Protein AF-0000000087151541 (afdb_homodimer)

Sequence (426 aa):
MTEIIAGIRIPDSAMARAATQLVHDTEDDLLYNHSRRVFLWGALTGNRRGLKYDSELLYIGAMFHDMGLTAAHASPDLRFEVDGANAARDFLKGYGVAERDIEDVWTAIALHTTPGVPEHMRPTIALVTAGVEMDVLGIAYDDFSREHRDHVCAHHPREANFKENIIDHFAAGIIRKPQTTFGNVKADVLALKDPSFKRTNFCSIILGSKWPGMTEIIAGIRIPDSAMARAATQLVHDTEDDLLYNHSRRVFLWGALTGNRRGLKYDSELLYIGAMFHDMGLTAAHASPDLRFEVDGANAARDFLKGYGVAERDIEDVWTAIALHTTPGVPEHMRPTIALVTAGVEMDVLGIAYDDFSREHRDHVCAHHPREANFKENIIDHFAAGIIRKPQTTFGNVKADVLALKDPSFKRTNFCSIILGSKWPG

Organism: NCBI:txid2511166

Structure (mmCIF, N/CA/C/O backbone):
data_AF-0000000087151541-model_v1
#
loop_
_entity.id
_entity.type
_entity.pdbx_description
1 polymer 'HD domain-containing protein'
#
loop_
_atom_site.group_PDB
_atom_site.id
_atom_site.type_symbol
_atom_site.label_atom_id
_atom_site.label_alt_id
_atom_site.label_comp_id
_atom_site.label_asym_id
_atom_site.label_entity_id
_atom_site.label_seq_id
_atom_site.pdbx_PDB_ins_code
_atom_site.Cartn_x
_atom_site.Cartn_y
_atom_site.Cartn_z
_atom_site.occupancy
_atom_site.B_iso_or_equiv
_atom_site.auth_seq_id
_atom_site.auth_comp_id
_atom_site.auth_asym_id
_atom_site.auth_atom_id
_atom_site.pdbx_PDB_model_num
ATOM 1 N N . MET A 1 1 ? 18.766 -30.672 -12.633 1 61.22 1 MET A N 1
ATOM 2 C CA . MET A 1 1 ? 18.516 -30.062 -13.938 1 61.22 1 MET A CA 1
ATOM 3 C C . MET A 1 1 ? 17.656 -28.812 -13.812 1 61.22 1 MET A C 1
ATOM 5 O O . MET A 1 1 ? 16.812 -28.719 -12.914 1 61.22 1 MET A O 1
ATOM 9 N N . THR A 1 2 ? 18.047 -27.734 -14.516 1 75.88 2 THR A N 1
ATOM 10 C CA . THR A 1 2 ? 17.312 -26.484 -14.523 1 75.88 2 THR A CA 1
ATOM 11 C C . THR A 1 2 ? 15.898 -26.688 -15.07 1 75.88 2 THR A C 1
ATOM 13 O O . THR A 1 2 ? 15.727 -27.266 -16.156 1 75.88 2 THR A O 1
ATOM 16 N N . GLU A 1 3 ? 15.008 -26.469 -14.305 1 92.56 3 GLU A N 1
ATOM 17 C CA . GLU A 1 3 ? 13.602 -26.641 -14.672 1 92.56 3 GLU A CA 1
ATOM 18 C C . GLU A 1 3 ? 13.078 -25.422 -15.414 1 92.56 3 GLU A C 1
ATOM 20 O O . GLU A 1 3 ? 13.312 -24.281 -15.008 1 92.56 3 GLU A O 1
ATOM 25 N N . ILE A 1 4 ? 12.5 -25.688 -16.625 1 97.06 4 ILE A N 1
ATOM 26 C CA . ILE A 1 4 ? 11.867 -24.625 -17.422 1 97.06 4 ILE A CA 1
ATOM 27 C C . ILE A 1 4 ? 10.367 -24.906 -17.531 1 97.06 4 ILE A C 1
ATOM 29 O O . ILE A 1 4 ? 9.961 -25.969 -17.984 1 97.06 4 ILE A O 1
ATOM 33 N N . ILE A 1 5 ? 9.562 -24.016 -17.094 1 98.12 5 ILE A N 1
ATOM 34 C CA . ILE A 1 5 ? 8.109 -24.094 -17.172 1 98.12 5 ILE A CA 1
ATOM 35 C C . ILE A 1 5 ? 7.566 -22.906 -17.953 1 98.12 5 ILE A C 1
ATOM 37 O O . ILE A 1 5 ? 7.77 -21.75 -17.578 1 98.12 5 ILE A O 1
ATOM 41 N N . ALA A 1 6 ? 6.844 -23.172 -19.078 1 97.75 6 ALA A N 1
ATOM 42 C CA . ALA A 1 6 ? 6.266 -22.125 -19.922 1 97.75 6 ALA A CA 1
ATOM 43 C C . ALA A 1 6 ? 7.328 -21.109 -20.359 1 97.75 6 ALA A C 1
ATOM 45 O O . ALA A 1 6 ? 7.082 -19.906 -20.344 1 97.75 6 ALA A O 1
ATOM 46 N N . GLY A 1 7 ? 8.531 -21.594 -20.547 1 97.38 7 GLY A N 1
ATOM 47 C CA . GLY A 1 7 ? 9.617 -20.766 -21.047 1 97.38 7 GLY A CA 1
ATOM 48 C C . GLY A 1 7 ? 10.352 -20.031 -19.938 1 97.38 7 GLY A C 1
ATOM 49 O O . GLY A 1 7 ? 11.305 -19.297 -20.203 1 97.38 7 GLY A O 1
ATOM 50 N N . ILE A 1 8 ? 9.961 -20.234 -18.719 1 98.56 8 ILE A N 1
ATOM 51 C CA . ILE A 1 8 ? 10.586 -19.547 -17.578 1 98.56 8 ILE A CA 1
ATOM 52 C C . ILE A 1 8 ? 11.523 -20.516 -16.859 1 98.56 8 ILE A C 1
ATOM 54 O O . ILE A 1 8 ? 11.109 -21.594 -16.438 1 98.56 8 ILE A O 1
ATOM 58 N N . ARG A 1 9 ? 12.75 -20.109 -16.734 1 98.19 9 ARG A N 1
ATOM 59 C CA . ARG A 1 9 ? 13.695 -20.875 -15.938 1 98.19 9 ARG A CA 1
ATOM 60 C C . ARG A 1 9 ? 13.43 -20.703 -14.445 1 98.19 9 ARG A C 1
ATOM 62 O O . ARG A 1 9 ? 13.391 -19.562 -13.953 1 98.19 9 ARG A O 1
ATOM 69 N N . ILE A 1 10 ? 13.289 -21.781 -13.719 1 98.5 10 ILE A N 1
ATOM 70 C CA . ILE A 1 10 ? 13.086 -21.719 -12.273 1 98.5 10 ILE A CA 1
ATOM 71 C C . ILE A 1 10 ? 14.422 -21.531 -11.57 1 98.5 10 ILE A C 1
ATOM 73 O O . ILE A 1 10 ? 15.375 -22.281 -11.812 1 98.5 10 ILE A O 1
ATOM 77 N N . PRO A 1 11 ? 14.523 -20.5 -10.703 1 98.31 11 PRO A N 1
ATOM 78 C CA . PRO A 1 11 ? 15.773 -20.312 -9.961 1 98.31 11 PRO A CA 1
ATOM 79 C C . PRO A 1 11 ? 16.172 -21.562 -9.164 1 98.31 11 PRO A C 1
ATOM 81 O O . PRO A 1 11 ? 15.312 -22.219 -8.562 1 98.31 11 PRO A O 1
ATOM 84 N N . ASP A 1 12 ? 17.469 -21.859 -9.156 1 96.62 12 ASP A N 1
ATOM 85 C CA . ASP A 1 12 ? 17.906 -23.094 -8.523 1 96.62 12 ASP A CA 1
ATOM 86 C C . ASP A 1 12 ? 19.219 -22.891 -7.754 1 96.62 12 ASP A C 1
ATOM 88 O O . ASP A 1 12 ? 19.969 -23.828 -7.539 1 96.62 12 ASP A O 1
ATOM 92 N N . SER A 1 13 ? 19.531 -21.641 -7.473 1 97 13 SER A N 1
ATOM 93 C CA . SER A 1 13 ? 20.641 -21.375 -6.562 1 97 13 SER A CA 1
ATOM 94 C C . SER A 1 13 ? 20.391 -22 -5.191 1 97 13 SER A C 1
ATOM 96 O O . SER A 1 13 ? 19.297 -22.484 -4.91 1 97 13 SER A O 1
ATOM 98 N N . ALA A 1 14 ? 21.438 -22.047 -4.391 1 97.19 14 ALA A N 1
ATOM 99 C CA . ALA A 1 14 ? 21.281 -22.547 -3.025 1 97.19 14 ALA A CA 1
ATOM 100 C C . ALA A 1 14 ? 20.203 -21.781 -2.275 1 97.19 14 ALA A C 1
ATOM 102 O O . ALA A 1 14 ? 19.406 -22.375 -1.554 1 97.19 14 ALA A O 1
ATOM 103 N N . MET A 1 15 ? 20.172 -20.469 -2.418 1 97.94 15 MET A N 1
ATOM 104 C CA . MET A 1 15 ? 19.172 -19.625 -1.79 1 97.94 15 MET A CA 1
ATOM 105 C C . MET A 1 15 ? 17.766 -19.984 -2.279 1 97.94 15 MET A C 1
ATOM 107 O O . MET A 1 15 ? 16.844 -20.141 -1.477 1 97.94 15 MET A O 1
ATOM 111 N N . ALA A 1 16 ? 17.625 -20.141 -3.564 1 98.06 16 ALA A N 1
ATOM 112 C CA . ALA A 1 16 ? 16.328 -20.453 -4.152 1 98.06 16 ALA A CA 1
ATOM 113 C C . ALA A 1 16 ? 15.836 -21.812 -3.689 1 98.06 16 ALA A C 1
ATOM 115 O O . ALA A 1 16 ? 14.656 -21.984 -3.367 1 98.06 16 ALA A O 1
ATOM 116 N N . ARG A 1 17 ? 16.719 -22.766 -3.658 1 98.19 17 ARG A N 1
ATOM 117 C CA . ARG A 1 17 ? 16.344 -24.094 -3.209 1 98.19 17 ARG A CA 1
ATOM 118 C C . ARG A 1 17 ? 15.945 -24.094 -1.738 1 98.19 17 ARG A C 1
ATOM 120 O O . ARG A 1 17 ? 14.984 -24.75 -1.352 1 98.19 17 ARG A O 1
ATOM 127 N N . ALA A 1 18 ? 16.688 -23.391 -0.972 1 98.44 18 ALA A N 1
ATOM 128 C CA . ALA A 1 18 ? 16.359 -23.281 0.449 1 98.44 18 ALA A CA 1
ATOM 129 C C . ALA A 1 18 ? 15.008 -22.609 0.659 1 98.44 18 ALA A C 1
ATOM 131 O O . ALA A 1 18 ? 14.219 -23.031 1.511 1 98.44 18 ALA A O 1
ATOM 132 N N . ALA A 1 19 ? 14.742 -21.562 -0.075 1 98.62 19 ALA A N 1
ATOM 133 C CA . ALA A 1 19 ? 13.453 -20.875 -0.011 1 98.62 19 ALA A CA 1
ATOM 134 C C . ALA A 1 19 ? 12.312 -21.828 -0.388 1 98.62 19 ALA A C 1
ATOM 136 O O . ALA A 1 19 ? 11.289 -21.875 0.291 1 98.62 19 ALA A O 1
ATOM 137 N N . THR A 1 20 ? 12.547 -22.547 -1.482 1 98.5 20 THR A N 1
ATOM 138 C CA . THR A 1 20 ? 11.539 -23.5 -1.955 1 98.5 20 THR A CA 1
ATOM 139 C C . THR A 1 20 ? 11.219 -24.531 -0.877 1 98.5 20 THR A C 1
ATOM 141 O O . THR A 1 20 ? 10.055 -24.812 -0.608 1 98.5 20 THR A O 1
ATOM 144 N N . GLN A 1 21 ? 12.219 -25.047 -0.304 1 98.44 21 GLN A N 1
ATOM 145 C CA . GLN A 1 21 ? 12.031 -26.062 0.733 1 98.44 21 GLN A CA 1
ATOM 146 C C . GLN A 1 21 ? 11.32 -25.484 1.951 1 98.44 21 GLN A C 1
ATOM 148 O O . GLN A 1 21 ? 10.422 -26.109 2.508 1 98.44 21 GLN A O 1
ATOM 153 N N . LEU A 1 22 ? 11.719 -24.312 2.391 1 98.44 22 LEU A N 1
ATOM 154 C CA . LEU A 1 22 ? 11.109 -23.672 3.547 1 98.44 22 LEU A CA 1
ATOM 155 C C . LEU A 1 22 ? 9.625 -23.422 3.316 1 98.44 22 LEU A C 1
ATOM 157 O O . LEU A 1 22 ? 8.797 -23.719 4.184 1 98.44 22 LEU A O 1
ATOM 161 N N . VAL A 1 23 ? 9.273 -22.875 2.156 1 98.5 23 VAL A N 1
ATOM 162 C CA . VAL A 1 23 ? 7.875 -22.594 1.843 1 98.5 23 VAL A CA 1
ATOM 163 C C . VAL A 1 23 ? 7.086 -23.891 1.729 1 98.5 23 VAL A C 1
ATOM 165 O O . VAL A 1 23 ? 5.965 -23.984 2.23 1 98.5 23 VAL A O 1
ATOM 168 N N . HIS A 1 24 ? 7.691 -24.859 1.069 1 98.12 24 HIS A N 1
ATOM 169 C CA . HIS A 1 24 ? 7.051 -26.156 0.933 1 98.12 24 HIS A CA 1
ATOM 170 C C . HIS A 1 24 ? 6.762 -26.781 2.297 1 98.12 24 HIS A C 1
ATOM 172 O O . HIS A 1 24 ? 5.711 -27.391 2.498 1 98.12 24 HIS A O 1
ATOM 178 N N . ASP A 1 25 ? 7.645 -26.641 3.271 1 97.94 25 ASP A N 1
ATOM 179 C CA . ASP A 1 25 ? 7.516 -27.203 4.609 1 97.94 25 ASP A CA 1
ATOM 180 C C . ASP A 1 25 ? 6.496 -26.438 5.441 1 97.94 25 ASP A C 1
ATOM 182 O O . ASP A 1 25 ? 5.926 -26.969 6.391 1 97.94 25 ASP A O 1
ATOM 186 N N . THR A 1 26 ? 6.234 -25.203 5.145 1 98.06 26 THR A N 1
ATOM 187 C CA . THR A 1 26 ? 5.461 -24.312 6 1 98.06 26 THR A CA 1
ATOM 188 C C . THR A 1 26 ? 4.027 -24.188 5.492 1 98.06 26 THR A C 1
ATOM 190 O O . THR A 1 26 ? 3.084 -24.141 6.285 1 98.06 26 THR A O 1
ATOM 193 N N . GLU A 1 27 ? 3.875 -24.078 4.184 1 97.56 27 GLU A N 1
ATOM 194 C CA . GLU A 1 27 ? 2.568 -23.875 3.568 1 97.56 27 GLU A CA 1
ATOM 195 C C . GLU A 1 27 ? 1.955 -25.203 3.125 1 97.56 27 GLU A C 1
ATOM 197 O O . GLU A 1 27 ? 2.672 -26.188 2.904 1 97.56 27 GLU A O 1
ATOM 202 N N . ASP A 1 28 ? 0.636 -25.297 3.07 1 97.44 28 ASP A N 1
ATOM 203 C CA . ASP A 1 28 ? 0.012 -26.484 2.484 1 97.44 28 ASP A CA 1
ATOM 204 C C . ASP A 1 28 ? 0.142 -26.469 0.963 1 97.44 28 ASP A C 1
ATOM 206 O O . ASP A 1 28 ? 0.709 -25.547 0.388 1 97.44 28 ASP A O 1
ATOM 210 N N . ASP A 1 29 ? -0.364 -27.453 0.299 1 97.44 29 ASP A N 1
ATOM 211 C CA . ASP A 1 29 ? -0.174 -27.625 -1.138 1 97.44 29 ASP A CA 1
ATOM 212 C C . ASP A 1 29 ? -0.822 -26.484 -1.92 1 97.44 29 ASP A C 1
ATOM 214 O O . ASP A 1 29 ? -0.281 -26.047 -2.932 1 97.44 29 ASP A O 1
ATOM 218 N N . LEU A 1 30 ? -1.976 -26.062 -1.501 1 97.75 30 LEU A N 1
ATOM 219 C CA . LEU A 1 30 ? -2.682 -25 -2.211 1 97.75 30 LEU A CA 1
ATOM 220 C C . LEU A 1 30 ? -1.847 -23.734 -2.252 1 97.75 30 LEU A C 1
ATOM 222 O O . LEU A 1 30 ? -1.613 -23.172 -3.324 1 97.75 30 LEU A O 1
ATOM 226 N N . LEU A 1 31 ? -1.347 -23.281 -1.055 1 98.44 31 LEU A N 1
ATOM 227 C CA . LEU A 1 31 ? -0.564 -22.047 -0.977 1 98.44 31 LEU A CA 1
ATOM 228 C C . LEU A 1 31 ? 0.786 -22.219 -1.666 1 98.44 31 LEU A C 1
ATOM 230 O O . LEU A 1 31 ? 1.293 -21.281 -2.287 1 98.44 31 LEU A O 1
ATOM 234 N N . TYR A 1 32 ? 1.354 -23.391 -1.556 1 98.56 32 TYR A N 1
ATOM 235 C CA . TYR A 1 32 ? 2.627 -23.656 -2.217 1 98.56 32 TYR A CA 1
ATOM 236 C C . TYR A 1 32 ? 2.49 -23.531 -3.73 1 98.56 32 TYR A C 1
ATOM 238 O O . TYR A 1 32 ? 3.26 -22.812 -4.375 1 98.56 32 TYR A O 1
ATOM 246 N N . ASN A 1 33 ? 1.537 -24.234 -4.305 1 98.69 33 ASN A N 1
ATOM 247 C CA . ASN A 1 33 ? 1.31 -24.172 -5.746 1 98.69 33 ASN A CA 1
ATOM 248 C C . ASN A 1 33 ? 0.962 -22.75 -6.195 1 98.69 33 ASN A C 1
ATOM 250 O O . ASN A 1 33 ? 1.414 -22.297 -7.25 1 98.69 33 ASN A O 1
ATOM 254 N N . HIS A 1 34 ? 0.154 -22.109 -5.398 1 98.75 34 HIS A N 1
ATOM 255 C CA . HIS A 1 34 ? -0.185 -20.703 -5.668 1 98.75 34 HIS A CA 1
ATOM 256 C C . HIS A 1 34 ? 1.066 -19.844 -5.73 1 98.75 34 HIS A C 1
ATOM 258 O O . HIS A 1 34 ? 1.239 -19.062 -6.672 1 98.75 34 HIS A O 1
ATOM 264 N N . SER A 1 35 ? 1.977 -19.969 -4.762 1 98.88 35 SER A N 1
ATOM 265 C CA . SER A 1 35 ? 3.201 -19.188 -4.715 1 98.88 35 SER A CA 1
ATOM 266 C C . SER A 1 35 ? 4.074 -19.453 -5.941 1 98.88 35 SER A C 1
ATOM 268 O O . SER A 1 35 ? 4.645 -18.516 -6.512 1 98.88 35 SER A O 1
ATOM 270 N N . ARG A 1 36 ? 4.156 -20.719 -6.359 1 98.75 36 ARG A N 1
ATOM 271 C CA . ARG A 1 36 ? 4.914 -21.078 -7.555 1 98.75 36 ARG A CA 1
ATOM 272 C C . ARG A 1 36 ? 4.301 -20.438 -8.797 1 98.75 36 ARG A C 1
ATOM 274 O O . ARG A 1 36 ? 5.023 -19.922 -9.656 1 98.75 36 ARG A O 1
ATOM 281 N N . ARG A 1 37 ? 3 -20.5 -8.867 1 98.88 37 ARG A N 1
ATOM 282 C CA . ARG A 1 37 ? 2.326 -19.906 -10.016 1 98.88 37 ARG A CA 1
ATOM 283 C C . ARG A 1 37 ? 2.516 -18.391 -10.039 1 98.88 37 ARG A C 1
ATOM 285 O O . ARG A 1 37 ? 2.697 -17.797 -11.102 1 98.88 37 ARG A O 1
ATOM 292 N N . VAL A 1 38 ? 2.469 -17.75 -8.859 1 98.94 38 VAL A N 1
ATOM 293 C CA . VAL A 1 38 ? 2.678 -16.312 -8.758 1 98.94 38 VAL A CA 1
ATOM 294 C C . VAL A 1 38 ? 4.02 -15.938 -9.383 1 98.94 38 VAL A C 1
ATOM 296 O O . VAL A 1 38 ? 4.117 -14.961 -10.125 1 98.94 38 VAL A O 1
ATOM 299 N N . PHE A 1 39 ? 5.047 -16.75 -9.133 1 98.94 39 PHE A N 1
ATOM 300 C CA . PHE A 1 39 ? 6.348 -16.484 -9.742 1 98.94 39 PHE A CA 1
ATOM 301 C C . PHE A 1 39 ? 6.254 -16.578 -11.266 1 98.94 39 PHE A C 1
ATOM 303 O O . PHE A 1 39 ? 6.723 -15.688 -11.969 1 98.94 39 PHE A O 1
ATOM 310 N N . LEU A 1 40 ? 5.664 -17.578 -11.719 1 98.94 40 LEU A N 1
ATOM 311 C CA . LEU A 1 40 ? 5.617 -17.844 -13.156 1 98.94 40 LEU A CA 1
ATOM 312 C C . LEU A 1 40 ? 4.809 -16.766 -13.875 1 98.94 40 LEU A C 1
ATOM 314 O O . LEU A 1 40 ? 5.25 -16.234 -14.898 1 98.94 40 LEU A O 1
ATOM 318 N N . TRP A 1 41 ? 3.643 -16.406 -13.32 1 98.94 41 TRP A N 1
ATOM 319 C CA . TRP A 1 41 ? 2.842 -15.344 -13.914 1 98.94 41 TRP A CA 1
ATOM 320 C C . TRP A 1 41 ? 3.596 -14.016 -13.891 1 98.94 41 TRP A C 1
ATOM 322 O O . TRP A 1 41 ? 3.551 -13.25 -14.859 1 98.94 41 TRP A O 1
ATOM 332 N N . GLY A 1 42 ? 4.273 -13.734 -12.758 1 98.94 42 GLY A N 1
ATOM 333 C CA . GLY A 1 42 ? 5.082 -12.531 -12.672 1 98.94 42 GLY A CA 1
ATOM 334 C C . GLY A 1 42 ? 6.188 -12.477 -13.711 1 98.94 42 GLY A C 1
ATOM 335 O O . GLY A 1 42 ? 6.355 -11.469 -14.398 1 98.94 42 GLY A O 1
ATOM 336 N N . ALA A 1 43 ? 6.852 -13.539 -13.852 1 98.88 43 ALA A N 1
ATOM 337 C CA . ALA A 1 43 ? 7.949 -13.633 -14.805 1 98.88 43 ALA A CA 1
ATOM 338 C C . ALA A 1 43 ? 7.441 -13.484 -16.234 1 98.88 43 ALA A C 1
ATOM 340 O O . ALA A 1 43 ? 8.023 -12.75 -17.031 1 98.88 43 ALA A O 1
ATOM 341 N N . LEU A 1 44 ? 6.383 -14.188 -16.578 1 98.88 44 LEU A N 1
ATOM 342 C CA . LEU A 1 44 ? 5.793 -14.094 -17.906 1 98.88 44 LEU A CA 1
ATOM 343 C C . LEU A 1 44 ? 5.352 -12.664 -18.203 1 98.88 44 LEU A C 1
ATOM 345 O O . LEU A 1 44 ? 5.508 -12.18 -19.328 1 98.88 44 LEU A O 1
ATOM 349 N N . THR A 1 45 ? 4.801 -12.023 -17.219 1 98.88 45 THR A N 1
ATOM 350 C CA . THR A 1 45 ? 4.398 -10.625 -17.359 1 98.88 45 THR A CA 1
ATOM 351 C C . THR A 1 45 ? 5.609 -9.742 -17.625 1 98.88 45 THR A C 1
ATOM 353 O O . THR A 1 45 ? 5.57 -8.875 -18.516 1 98.88 45 THR A O 1
ATOM 356 N N . GLY A 1 46 ? 6.684 -9.922 -16.828 1 98.69 46 GLY A N 1
ATOM 357 C CA . GLY A 1 46 ? 7.906 -9.172 -17.047 1 98.69 46 GLY A CA 1
ATOM 358 C C . GLY A 1 46 ? 8.445 -9.32 -18.469 1 98.69 46 GLY A C 1
ATOM 359 O O . GLY A 1 46 ? 8.805 -8.336 -19.109 1 98.69 46 GLY A O 1
ATOM 360 N N . ASN A 1 47 ? 8.43 -10.562 -18.953 1 98.31 47 ASN A N 1
ATOM 361 C CA . ASN A 1 47 ? 8.891 -10.836 -20.297 1 98.31 47 ASN A CA 1
ATOM 362 C C . ASN A 1 47 ? 7.992 -10.172 -21.344 1 98.31 47 ASN A C 1
ATOM 364 O O . ASN A 1 47 ? 8.484 -9.547 -22.281 1 98.31 47 ASN A O 1
ATOM 368 N N . ARG A 1 48 ? 6.688 -10.312 -21.172 1 97.88 48 ARG A N 1
ATOM 369 C CA . ARG A 1 48 ? 5.727 -9.734 -22.109 1 97.88 48 ARG A CA 1
ATOM 370 C C . ARG A 1 48 ? 5.891 -8.219 -22.188 1 97.88 48 ARG A C 1
ATOM 372 O O . ARG A 1 48 ? 5.773 -7.637 -23.266 1 97.88 48 ARG A O 1
ATOM 379 N N . ARG A 1 49 ? 6.223 -7.613 -21.062 1 97.81 49 ARG A N 1
ATOM 380 C CA . ARG A 1 49 ? 6.297 -6.156 -21 1 97.81 49 ARG A CA 1
ATOM 381 C C . ARG A 1 49 ? 7.719 -5.668 -21.25 1 97.81 49 ARG A C 1
ATOM 383 O O . ARG A 1 49 ? 7.98 -4.465 -21.234 1 97.81 49 ARG A O 1
ATOM 390 N N . GLY A 1 50 ? 8.664 -6.523 -21.422 1 97.88 50 GLY A N 1
ATOM 391 C CA . GLY A 1 50 ? 10.055 -6.164 -21.672 1 97.88 50 GLY A CA 1
ATOM 392 C C . GLY A 1 50 ? 10.742 -5.562 -20.469 1 97.88 50 GLY A C 1
ATOM 393 O O . GLY A 1 50 ? 11.594 -4.684 -20.609 1 97.88 50 GLY A O 1
ATOM 394 N N . LEU A 1 51 ? 10.344 -5.992 -19.297 1 97.94 51 LEU A N 1
ATOM 395 C CA . LEU A 1 51 ? 10.945 -5.484 -18.062 1 97.94 51 LEU A CA 1
ATOM 396 C C . LEU A 1 51 ? 12.172 -6.309 -17.688 1 97.94 51 LEU A C 1
ATOM 398 O O . LEU A 1 51 ? 12.172 -7.531 -17.828 1 97.94 51 LEU A O 1
ATOM 402 N N . LYS A 1 52 ? 13.227 -5.57 -17.234 1 97.62 52 LYS A N 1
ATOM 403 C CA . LYS A 1 52 ? 14.367 -6.254 -16.625 1 97.62 52 LYS A CA 1
ATOM 404 C C . LYS A 1 52 ? 14.133 -6.492 -15.141 1 97.62 52 LYS A C 1
ATOM 406 O O . LYS A 1 52 ? 13.805 -5.562 -14.398 1 97.62 52 LYS A O 1
ATOM 411 N N . TYR A 1 53 ? 14.258 -7.738 -14.711 1 98.12 53 TYR A N 1
ATOM 412 C CA . TYR A 1 53 ? 14.062 -8.078 -13.312 1 98.12 53 TYR A CA 1
ATOM 413 C C . TYR A 1 53 ? 15.047 -9.156 -12.867 1 98.12 53 TYR A C 1
ATOM 415 O O . TYR A 1 53 ? 15.602 -9.883 -13.703 1 98.12 53 TYR A O 1
ATOM 423 N N . ASP A 1 54 ? 15.352 -9.195 -11.602 1 98.19 54 ASP A N 1
ATOM 424 C CA . ASP A 1 54 ? 16.141 -10.273 -11 1 98.19 54 ASP A CA 1
ATOM 425 C C . ASP A 1 54 ? 15.266 -11.484 -10.688 1 98.19 54 ASP A C 1
ATOM 427 O O . ASP A 1 54 ? 14.43 -11.438 -9.781 1 98.19 54 ASP A O 1
ATOM 431 N N . SER A 1 55 ? 15.5 -12.539 -11.367 1 98.5 55 SER A N 1
ATOM 432 C CA . SER A 1 55 ? 14.648 -13.719 -11.281 1 98.5 55 SER A CA 1
ATOM 433 C C . SER A 1 55 ? 14.672 -14.32 -9.875 1 98.5 55 SER A C 1
ATOM 435 O O . SER A 1 55 ? 13.664 -14.844 -9.398 1 98.5 55 SER A O 1
ATOM 437 N N . GLU A 1 56 ? 15.773 -14.242 -9.211 1 98.25 56 GLU A N 1
ATOM 438 C CA . GLU A 1 56 ? 15.875 -14.805 -7.863 1 98.25 56 GLU A CA 1
ATOM 439 C C . GLU A 1 56 ? 15.086 -13.977 -6.855 1 98.25 56 GLU A C 1
ATOM 441 O O . GLU A 1 56 ? 14.391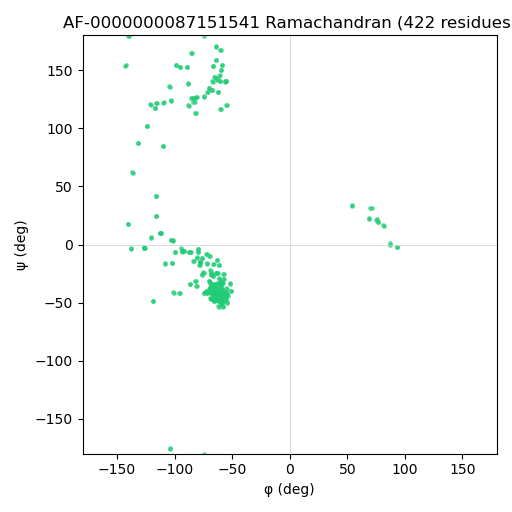 -14.523 -6 1 98.25 56 GLU A O 1
ATOM 446 N N . LEU A 1 57 ? 15.172 -12.656 -6.965 1 98.75 57 LEU A N 1
ATOM 447 C CA . LEU A 1 57 ? 14.422 -11.789 -6.059 1 98.75 57 LEU A CA 1
ATOM 448 C C . LEU A 1 57 ? 12.922 -11.906 -6.301 1 98.75 57 LEU A C 1
ATOM 450 O O . LEU A 1 57 ? 12.133 -11.938 -5.352 1 98.75 57 LEU A O 1
ATOM 454 N N . LEU A 1 58 ? 12.578 -11.977 -7.613 1 98.94 58 LEU A N 1
ATOM 455 C CA . LEU A 1 58 ? 11.172 -12.188 -7.938 1 98.94 58 LEU A CA 1
ATOM 456 C C . LEU A 1 58 ? 10.672 -13.508 -7.355 1 98.94 58 LEU A C 1
ATOM 458 O O . LEU A 1 58 ? 9.57 -13.57 -6.812 1 98.94 58 LEU A O 1
ATOM 462 N N . TYR A 1 59 ? 11.5 -14.523 -7.457 1 98.94 59 TYR A N 1
ATOM 463 C CA . TYR A 1 59 ? 11.156 -15.836 -6.941 1 98.94 59 TYR A CA 1
ATOM 464 C C . TYR A 1 59 ? 10.953 -15.797 -5.43 1 98.94 59 TYR A C 1
ATOM 466 O O . TYR A 1 59 ? 9.961 -16.312 -4.914 1 98.94 59 TYR A O 1
ATOM 474 N N . ILE A 1 60 ? 11.836 -15.18 -4.742 1 98.94 60 ILE A N 1
ATOM 475 C CA . ILE A 1 60 ? 11.727 -15.094 -3.289 1 98.94 60 ILE A CA 1
ATOM 476 C C . ILE A 1 60 ? 10.469 -14.32 -2.904 1 98.94 60 ILE A C 1
ATOM 478 O O . ILE A 1 60 ? 9.727 -14.734 -2.01 1 98.94 60 ILE A O 1
ATOM 482 N N . GLY A 1 61 ? 10.188 -13.172 -3.586 1 98.94 61 GLY A N 1
ATOM 483 C CA . GLY A 1 61 ? 8.977 -12.422 -3.324 1 98.94 61 GLY A CA 1
ATOM 484 C C . GLY A 1 61 ? 7.711 -13.242 -3.521 1 98.94 61 GLY A C 1
ATOM 485 O O . GLY A 1 61 ? 6.816 -13.227 -2.672 1 98.94 61 GLY A O 1
ATOM 486 N N . ALA A 1 62 ? 7.691 -13.977 -4.582 1 98.94 62 ALA A N 1
ATOM 487 C CA . ALA A 1 62 ? 6.527 -14.789 -4.914 1 98.94 62 ALA A CA 1
ATOM 488 C C . ALA A 1 62 ? 6.355 -15.93 -3.91 1 98.94 62 ALA A C 1
ATOM 490 O O . ALA A 1 62 ? 5.242 -16.203 -3.447 1 98.94 62 ALA A O 1
ATOM 491 N N . MET A 1 63 ? 7.461 -16.562 -3.539 1 98.88 63 MET A N 1
ATOM 492 C CA . MET A 1 63 ? 7.406 -17.719 -2.66 1 98.88 63 MET A CA 1
ATOM 493 C C . MET A 1 63 ? 6.988 -17.328 -1.249 1 98.88 63 MET A C 1
ATOM 495 O O . MET A 1 63 ? 6.211 -18.031 -0.603 1 98.88 63 MET A O 1
ATOM 499 N N . PHE A 1 64 ? 7.355 -16.141 -0.797 1 98.94 64 PHE A N 1
ATOM 500 C CA . PHE A 1 64 ? 7.191 -15.781 0.608 1 98.94 64 PHE A CA 1
ATOM 501 C C . PHE A 1 64 ? 5.941 -14.938 0.812 1 98.94 64 PHE A C 1
ATOM 503 O O . PHE A 1 64 ? 5.547 -14.672 1.949 1 98.94 64 PHE A O 1
ATOM 510 N N . HIS A 1 65 ? 5.238 -14.523 -0.264 1 98.94 65 HIS A N 1
ATOM 511 C CA . HIS A 1 65 ? 4.266 -13.445 -0.136 1 98.94 65 HIS A CA 1
ATOM 512 C C . HIS A 1 65 ? 3.125 -13.836 0.797 1 98.94 65 HIS A C 1
ATOM 514 O O . HIS A 1 65 ? 2.52 -12.977 1.443 1 98.94 65 HIS A O 1
ATOM 520 N N . ASP A 1 66 ? 2.881 -15.148 0.945 1 98.75 66 ASP A N 1
ATOM 521 C CA . ASP A 1 66 ? 1.756 -15.586 1.766 1 98.75 66 ASP A CA 1
ATOM 522 C C . ASP A 1 66 ? 2.238 -16.281 3.037 1 98.75 66 ASP A C 1
ATOM 524 O O . ASP A 1 66 ? 1.447 -16.891 3.752 1 98.75 66 ASP A O 1
ATOM 528 N N . MET A 1 67 ? 3.52 -16.234 3.332 1 98.75 67 MET A N 1
ATOM 529 C CA . MET A 1 67 ? 4.062 -16.875 4.523 1 98.75 67 MET A CA 1
ATOM 530 C C . MET A 1 67 ? 3.381 -16.359 5.785 1 98.75 67 MET A C 1
ATOM 532 O O . MET A 1 67 ? 3.211 -17.094 6.758 1 98.75 67 MET A O 1
ATOM 536 N N . GLY A 1 68 ? 2.938 -15.102 5.738 1 98.81 68 GLY A N 1
ATOM 537 C CA . GLY A 1 68 ? 2.303 -14.477 6.891 1 98.81 68 GLY A CA 1
ATOM 538 C C . GLY A 1 68 ? 0.942 -15.07 7.211 1 98.81 68 GLY A C 1
ATOM 539 O O . GLY A 1 68 ? 0.381 -14.805 8.273 1 98.81 68 GLY A O 1
ATOM 540 N N . LEU A 1 69 ? 0.4 -15.883 6.359 1 98.56 69 LEU A N 1
ATOM 541 C CA . LEU A 1 69 ? -0.883 -16.531 6.59 1 98.56 69 LEU A CA 1
ATOM 542 C C . LEU A 1 69 ? -0.707 -17.797 7.438 1 98.56 69 LEU A C 1
ATOM 544 O O . LEU A 1 69 ? -1.686 -18.359 7.938 1 98.56 69 LEU A O 1
ATOM 548 N N . THR A 1 70 ? 0.525 -18.266 7.582 1 98.06 70 THR A N 1
ATOM 549 C CA . THR A 1 70 ? 0.794 -19.5 8.312 1 98.06 70 THR A CA 1
ATOM 550 C C . THR A 1 70 ? 1.012 -19.219 9.797 1 98.06 70 THR A C 1
ATOM 552 O O . THR A 1 70 ? 1.517 -18.156 10.164 1 98.06 70 THR A O 1
ATOM 555 N N . ALA A 1 71 ? 0.722 -20.188 10.633 1 96.38 71 ALA A N 1
ATOM 556 C CA . ALA A 1 71 ? 0.818 -20.031 12.086 1 96.38 71 ALA A CA 1
ATOM 557 C C . ALA A 1 71 ? 2.244 -19.688 12.508 1 96.38 71 ALA A C 1
ATOM 559 O O . ALA A 1 71 ? 2.455 -18.906 13.438 1 96.38 71 ALA A O 1
ATOM 560 N N . ALA A 1 72 ? 3.166 -20.203 11.836 1 96.44 72 ALA A N 1
ATOM 561 C CA . ALA A 1 72 ? 4.574 -20.062 12.203 1 96.44 72 ALA A CA 1
ATOM 562 C C . ALA A 1 72 ? 5.047 -18.625 12.008 1 96.44 72 ALA A C 1
ATOM 564 O O . ALA A 1 72 ? 5.98 -18.172 12.672 1 96.44 72 ALA A O 1
ATOM 565 N N . HIS A 1 73 ? 4.348 -17.844 11.148 1 97.81 73 HIS A N 1
ATOM 566 C CA . HIS A 1 73 ? 4.887 -16.547 10.781 1 97.81 73 HIS A CA 1
ATOM 567 C C . HIS A 1 73 ? 3.867 -15.438 11.031 1 97.81 73 HIS A C 1
ATOM 569 O O . HIS A 1 73 ? 4.164 -14.258 10.828 1 97.81 73 HIS A O 1
ATOM 575 N N . ALA A 1 74 ? 2.723 -15.828 11.4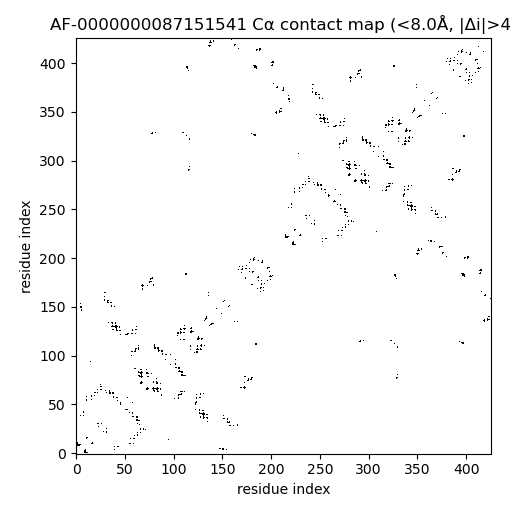77 1 98.12 74 ALA A N 1
ATOM 576 C CA . ALA A 1 74 ? 1.661 -14.852 11.703 1 98.12 74 ALA A CA 1
ATOM 577 C C . ALA A 1 74 ? 1.818 -14.188 13.07 1 98.12 74 ALA A C 1
ATOM 579 O O . ALA A 1 74 ? 1.848 -14.859 14.102 1 98.12 74 ALA A O 1
ATOM 580 N N . SER A 1 75 ? 1.918 -12.875 13.102 1 98.31 75 SER A N 1
ATOM 581 C CA . SER A 1 75 ? 1.846 -12.117 14.344 1 98.31 75 SER A CA 1
ATOM 582 C C . SER A 1 75 ? 0.4 -11.812 14.727 1 98.31 75 SER A C 1
ATOM 584 O O . SER A 1 75 ? -0.507 -11.969 13.906 1 98.31 75 SER A O 1
ATOM 586 N N . PRO A 1 76 ? 0.17 -11.414 15.93 1 97.62 76 PRO A N 1
ATOM 587 C CA . PRO A 1 76 ? -1.205 -11.156 16.359 1 97.62 76 PRO A CA 1
ATOM 588 C C . PRO A 1 76 ? -1.74 -9.82 15.852 1 97.62 76 PRO A C 1
ATOM 590 O O . PRO A 1 76 ? -2.955 -9.602 15.836 1 97.62 76 PRO A O 1
ATOM 593 N N . ASP A 1 77 ? -0.833 -8.945 15.391 1 97.38 77 ASP A N 1
ATOM 594 C CA . ASP A 1 77 ? -1.369 -7.594 15.242 1 97.38 77 ASP A CA 1
ATOM 595 C C . ASP A 1 77 ? -0.888 -6.957 13.938 1 97.38 77 ASP A C 1
ATOM 597 O O . ASP A 1 77 ? -1.264 -5.824 13.617 1 97.38 77 ASP A O 1
ATOM 601 N N . LEU A 1 78 ? -0.035 -7.629 13.156 1 98.69 78 LEU A N 1
ATOM 602 C CA . LEU A 1 78 ? 0.437 -7.07 11.891 1 98.69 78 LEU A CA 1
ATOM 603 C C . LEU A 1 78 ? -0.349 -7.637 10.719 1 98.69 78 LEU A C 1
ATOM 605 O O . LEU A 1 78 ? -0.864 -8.758 10.789 1 98.69 78 LEU A O 1
ATOM 609 N N . ARG A 1 79 ? -0.397 -6.848 9.594 1 98.62 79 ARG A N 1
ATOM 610 C CA . ARG A 1 79 ? -0.872 -7.41 8.336 1 98.62 79 ARG A CA 1
ATOM 611 C C . ARG A 1 79 ? -0.078 -8.656 7.965 1 98.62 79 ARG A C 1
ATOM 613 O O . ARG A 1 79 ? 1.145 -8.695 8.117 1 98.62 79 ARG A O 1
ATOM 620 N N . PHE A 1 80 ? -0.742 -9.68 7.43 1 98.88 80 PHE A N 1
ATOM 621 C CA . PHE A 1 80 ? -0.023 -10.891 7.047 1 98.88 80 PHE A CA 1
ATOM 622 C C . PHE A 1 80 ? 1.017 -10.586 5.977 1 98.88 80 PHE A C 1
ATOM 624 O O . PHE A 1 80 ? 2.051 -11.25 5.898 1 98.88 80 PHE A O 1
ATOM 631 N N . GLU A 1 81 ? 0.752 -9.578 5.16 1 98.88 81 GLU A N 1
ATOM 632 C CA . GLU A 1 81 ? 1.722 -9.148 4.16 1 98.88 81 GLU A CA 1
ATOM 633 C C . GLU A 1 81 ? 3.025 -8.695 4.812 1 98.88 81 GLU A C 1
ATOM 635 O O . GLU A 1 81 ? 4.113 -9.023 4.328 1 98.88 81 GLU A O 1
ATOM 640 N N . VAL A 1 82 ? 2.896 -7.93 5.934 1 98.94 82 VAL A N 1
ATOM 641 C CA . VAL A 1 82 ? 4.07 -7.473 6.672 1 98.94 82 VAL A CA 1
ATOM 642 C C . VAL A 1 82 ? 4.758 -8.664 7.336 1 98.94 82 VAL A C 1
ATOM 644 O O . VAL A 1 82 ? 5.984 -8.766 7.324 1 98.94 82 VAL A O 1
ATOM 647 N N . ASP A 1 83 ? 3.955 -9.602 7.914 1 98.88 83 ASP A N 1
ATOM 648 C CA . ASP A 1 83 ? 4.508 -10.828 8.484 1 98.88 83 ASP A CA 1
ATOM 649 C C . ASP A 1 83 ? 5.328 -11.594 7.449 1 98.88 83 ASP A C 1
ATOM 651 O O . ASP A 1 83 ? 6.445 -12.031 7.734 1 98.88 83 ASP A O 1
ATOM 655 N N . GLY A 1 84 ? 4.75 -11.75 6.258 1 98.88 84 GLY A N 1
ATOM 656 C CA . GLY A 1 84 ? 5.461 -12.43 5.188 1 98.88 84 GLY A CA 1
ATOM 657 C C . GLY A 1 84 ? 6.707 -11.688 4.742 1 98.88 84 GLY A C 1
ATOM 658 O O . GLY A 1 84 ? 7.738 -12.305 4.465 1 98.88 84 GLY A O 1
ATOM 659 N N . ALA A 1 85 ? 6.621 -10.375 4.629 1 98.94 85 ALA A N 1
ATOM 660 C CA . ALA A 1 85 ? 7.766 -9.555 4.258 1 98.94 85 ALA A CA 1
ATOM 661 C C . ALA A 1 85 ? 8.891 -9.688 5.281 1 98.94 85 ALA A C 1
ATOM 663 O O . ALA A 1 85 ? 10.062 -9.797 4.91 1 98.94 85 ALA A O 1
ATOM 664 N N . ASN A 1 86 ? 8.531 -9.688 6.562 1 98.75 86 ASN A N 1
ATOM 665 C CA . ASN A 1 86 ? 9.508 -9.883 7.625 1 98.75 86 ASN A CA 1
ATOM 666 C C . ASN A 1 86 ? 10.188 -11.242 7.516 1 98.75 86 ASN A C 1
ATOM 668 O O . ASN A 1 86 ? 11.406 -11.344 7.676 1 98.75 86 ASN A O 1
ATOM 672 N N . ALA A 1 87 ? 9.414 -12.25 7.242 1 98.75 87 ALA A N 1
ATOM 673 C CA . ALA A 1 87 ? 9.977 -13.594 7.074 1 98.75 87 ALA A CA 1
ATOM 674 C C . ALA A 1 87 ? 10.984 -13.625 5.93 1 98.75 87 ALA A C 1
ATOM 676 O O . ALA A 1 87 ? 12.062 -14.203 6.066 1 98.75 87 ALA A O 1
ATOM 677 N N . ALA A 1 88 ? 10.648 -12.984 4.84 1 98.81 88 ALA A N 1
ATOM 678 C CA . ALA A 1 88 ? 11.539 -12.945 3.686 1 98.81 88 ALA A CA 1
ATOM 679 C C . ALA A 1 88 ? 12.82 -12.18 4.004 1 98.81 88 ALA A C 1
ATOM 681 O O . ALA A 1 88 ? 13.914 -12.609 3.639 1 98.81 88 ALA A O 1
ATOM 682 N N . ARG A 1 89 ? 12.664 -11 4.629 1 98.69 89 ARG A N 1
ATOM 683 C CA . ARG A 1 89 ? 13.82 -10.203 5.027 1 98.69 89 ARG A CA 1
ATOM 684 C C . ARG A 1 89 ? 14.781 -11.023 5.891 1 98.69 89 ARG A C 1
ATOM 686 O O . ARG A 1 89 ? 15.984 -11.055 5.633 1 98.69 89 ARG A O 1
ATOM 693 N N . ASP A 1 90 ? 14.273 -11.672 6.91 1 98 90 ASP A N 1
ATOM 694 C CA . ASP A 1 90 ? 15.094 -12.461 7.824 1 98 90 ASP A CA 1
ATOM 695 C C . ASP A 1 90 ? 15.789 -13.602 7.09 1 98 90 ASP A C 1
ATOM 697 O O . ASP A 1 90 ? 16.953 -13.891 7.355 1 98 90 ASP A O 1
ATOM 701 N N . PHE A 1 91 ? 15.078 -14.258 6.227 1 98.44 91 PHE A N 1
ATOM 702 C CA . PHE A 1 91 ? 15.641 -15.336 5.422 1 98.44 91 PHE A CA 1
ATOM 703 C C . PHE A 1 91 ? 16.797 -14.82 4.57 1 98.44 91 PHE A C 1
ATOM 705 O O . PHE A 1 91 ? 17.875 -15.422 4.555 1 98.44 91 PHE A O 1
ATOM 712 N N . LEU A 1 92 ? 16.609 -13.656 3.881 1 98.56 92 LEU A N 1
ATOM 713 C CA . LEU A 1 92 ? 17.578 -13.133 2.914 1 98.56 92 LEU A CA 1
ATOM 714 C C . LEU A 1 92 ? 18.828 -12.641 3.613 1 98.56 92 LEU A C 1
ATOM 716 O O . LEU A 1 92 ? 19.922 -12.672 3.033 1 98.56 92 LEU A O 1
ATOM 720 N N . LYS A 1 93 ? 18.703 -12.156 4.82 1 97.06 93 LYS A N 1
ATOM 721 C CA . LYS A 1 93 ? 19.844 -11.672 5.578 1 97.06 93 LYS A CA 1
ATOM 722 C C . LYS A 1 93 ? 20.906 -12.766 5.746 1 97.06 93 LYS A C 1
ATOM 724 O O . LYS A 1 93 ? 22.094 -12.484 5.812 1 97.06 93 LYS A O 1
ATOM 729 N N . GLY A 1 94 ? 20.5 -14.016 5.691 1 95.38 94 GLY A N 1
ATOM 730 C CA . GLY A 1 94 ? 21.406 -15.141 5.855 1 95.38 94 GLY A CA 1
ATOM 731 C C . GLY A 1 94 ? 22.188 -15.461 4.598 1 95.38 94 GLY A C 1
ATOM 732 O O . GLY A 1 94 ? 23.141 -16.234 4.641 1 95.38 94 GLY A O 1
ATOM 733 N N . TYR A 1 95 ? 21.922 -14.797 3.545 1 96.38 95 TYR A N 1
ATOM 734 C CA . TYR A 1 95 ? 22.547 -15.156 2.273 1 96.38 95 TYR A CA 1
ATOM 735 C C . TYR A 1 95 ? 23.359 -13.992 1.72 1 96.38 95 TYR A C 1
ATOM 737 O O . TYR A 1 95 ? 23.797 -14.023 0.566 1 96.38 95 TYR A O 1
ATOM 745 N N . GLY A 1 96 ? 23.516 -12.93 2.436 1 92.69 96 GLY A N 1
ATOM 746 C CA . GLY A 1 96 ? 24.359 -11.828 2.029 1 92.69 96 GLY A CA 1
ATOM 747 C C . GLY A 1 96 ? 23.75 -10.969 0.935 1 92.69 96 GLY A C 1
ATOM 748 O O . GLY A 1 96 ? 24.469 -10.344 0.156 1 92.69 96 GLY A O 1
ATOM 749 N N . VAL A 1 97 ? 22.531 -10.992 0.773 1 97.06 97 VAL A N 1
ATOM 750 C CA . VAL A 1 97 ? 21.828 -10.164 -0.199 1 97.06 97 VAL A CA 1
ATOM 751 C C . VAL A 1 97 ? 21.938 -8.688 0.193 1 97.06 97 VAL A C 1
ATOM 753 O O . VAL A 1 97 ? 21.875 -8.352 1.377 1 97.06 97 VAL A O 1
ATOM 756 N N . ALA A 1 98 ? 22.141 -7.824 -0.861 1 96.5 98 ALA A N 1
ATOM 757 C CA . ALA A 1 98 ? 22.281 -6.387 -0.629 1 96.5 98 ALA A CA 1
ATOM 758 C C . ALA A 1 98 ? 21.031 -5.809 0.013 1 96.5 98 ALA A C 1
ATOM 760 O O . ALA A 1 98 ? 19.906 -6.238 -0.29 1 96.5 98 ALA A O 1
ATOM 761 N N . GLU A 1 99 ? 21.172 -4.84 0.864 1 95.81 99 GLU A N 1
ATOM 762 C CA . GLU A 1 99 ? 20.078 -4.23 1.619 1 95.81 99 GLU A CA 1
ATOM 763 C C . GLU A 1 99 ? 18.984 -3.729 0.69 1 95.81 99 GLU A C 1
ATOM 765 O O . GLU A 1 99 ? 17.797 -3.873 0.991 1 95.81 99 GLU A O 1
ATOM 770 N N . ARG A 1 100 ? 19.344 -3.115 -0.39 1 94.56 100 ARG A N 1
ATOM 771 C CA . ARG A 1 100 ? 18.359 -2.582 -1.326 1 94.56 100 ARG A CA 1
ATOM 772 C C . ARG A 1 100 ? 17.531 -3.701 -1.939 1 94.56 100 ARG A C 1
ATOM 774 O O . ARG A 1 100 ? 16.328 -3.527 -2.184 1 94.56 100 ARG A O 1
ATOM 781 N N . ASP A 1 101 ? 18.188 -4.828 -2.215 1 97.69 101 ASP A N 1
ATOM 782 C CA . ASP A 1 101 ? 17.469 -5.977 -2.773 1 97.69 101 ASP A CA 1
ATOM 783 C C . ASP A 1 101 ? 16.531 -6.594 -1.747 1 97.69 101 ASP A C 1
ATOM 785 O O . ASP A 1 101 ? 15.422 -7.008 -2.088 1 97.69 101 ASP A O 1
ATOM 789 N N . ILE A 1 102 ? 16.969 -6.625 -0.521 1 98.44 102 ILE A N 1
ATOM 790 C CA . ILE A 1 102 ? 16.109 -7.117 0.552 1 98.44 102 ILE A CA 1
ATOM 791 C C . ILE A 1 102 ? 14.883 -6.215 0.692 1 98.44 102 ILE A C 1
ATOM 793 O O . ILE A 1 102 ? 13.758 -6.695 0.827 1 98.44 102 ILE A O 1
ATOM 797 N N . GLU A 1 103 ? 15.102 -4.922 0.598 1 97.81 103 GLU A N 1
ATOM 798 C CA . GLU A 1 103 ? 14.008 -3.965 0.688 1 97.81 103 GLU A CA 1
ATOM 799 C C . GLU A 1 103 ? 13.023 -4.141 -0.468 1 97.81 103 GLU A C 1
ATOM 801 O O . GLU A 1 103 ? 11.812 -3.98 -0.292 1 97.81 103 GLU A O 1
ATOM 806 N N . ASP A 1 104 ? 13.586 -4.441 -1.641 1 98 104 ASP A N 1
ATOM 807 C CA . ASP A 1 104 ? 12.727 -4.672 -2.803 1 98 104 ASP A CA 1
ATOM 808 C C . ASP A 1 104 ? 11.805 -5.863 -2.574 1 98 104 ASP A C 1
ATOM 810 O O . ASP A 1 104 ? 10.602 -5.781 -2.844 1 98 104 ASP A O 1
ATOM 814 N N . VAL A 1 105 ? 12.359 -6.934 -2.084 1 98.88 105 VAL A N 1
ATOM 815 C CA . VAL A 1 105 ? 11.578 -8.141 -1.831 1 98.88 105 VAL A CA 1
ATOM 816 C C . VAL A 1 105 ? 10.57 -7.875 -0.713 1 98.88 105 VAL A C 1
ATOM 818 O O . VAL A 1 105 ? 9.398 -8.25 -0.821 1 98.88 105 VAL A O 1
ATOM 821 N N . TRP A 1 106 ? 11.039 -7.184 0.327 1 98.94 106 TRP A N 1
ATOM 822 C CA . TRP A 1 106 ? 10.148 -6.848 1.432 1 98.94 106 TRP A CA 1
ATOM 823 C C . TRP A 1 106 ? 8.961 -6.027 0.941 1 98.94 106 TRP A C 1
ATOM 825 O O . TRP A 1 106 ? 7.809 -6.348 1.243 1 98.94 106 TRP A O 1
ATOM 835 N N . THR A 1 107 ? 9.25 -5.023 0.164 1 98.94 107 THR A N 1
ATOM 836 C CA . THR A 1 107 ? 8.219 -4.121 -0.339 1 98.94 107 THR A CA 1
ATOM 837 C C . THR A 1 107 ? 7.27 -4.859 -1.282 1 98.94 107 THR A C 1
ATOM 839 O O . THR A 1 107 ? 6.059 -4.637 -1.253 1 98.94 107 THR A O 1
ATOM 842 N N . ALA A 1 108 ? 7.809 -5.746 -2.102 1 98.94 108 ALA A N 1
ATOM 843 C CA . ALA A 1 108 ? 6.984 -6.535 -3.012 1 98.94 108 ALA A CA 1
ATOM 844 C C . ALA A 1 108 ? 5.945 -7.348 -2.246 1 98.94 108 ALA A C 1
ATOM 846 O O . ALA A 1 108 ? 4.77 -7.371 -2.619 1 98.94 108 ALA A O 1
ATOM 847 N N . ILE A 1 109 ? 6.375 -7.941 -1.155 1 98.94 109 ILE A N 1
ATOM 848 C CA . ILE A 1 109 ? 5.5 -8.797 -0.361 1 98.94 109 ILE A CA 1
ATOM 849 C C . ILE A 1 109 ? 4.512 -7.938 0.422 1 98.94 109 ILE A C 1
ATOM 851 O O . ILE A 1 109 ? 3.309 -8.203 0.42 1 98.94 109 ILE A O 1
ATOM 855 N N . ALA A 1 110 ? 4.977 -6.855 0.968 1 98.94 110 ALA A N 1
ATOM 856 C CA . ALA A 1 110 ? 4.152 -6 1.82 1 98.94 110 ALA A CA 1
ATOM 857 C C . ALA A 1 110 ? 3.031 -5.344 1.019 1 98.94 110 ALA A C 1
ATOM 859 O O . ALA A 1 110 ? 1.945 -5.094 1.547 1 98.94 110 ALA A O 1
ATOM 860 N N . LEU A 1 111 ? 3.26 -5.148 -0.283 1 98.94 111 LEU A N 1
ATOM 861 C CA . LEU A 1 111 ? 2.332 -4.324 -1.049 1 98.94 111 LEU A CA 1
ATOM 862 C C . LEU A 1 111 ? 1.568 -5.164 -2.066 1 98.94 111 LEU A C 1
ATOM 864 O O . LEU A 1 111 ? 0.807 -4.625 -2.875 1 98.94 111 LEU A O 1
ATOM 868 N N . HIS A 1 112 ? 1.646 -6.488 -2.021 1 98.88 112 HIS A N 1
ATOM 869 C CA . HIS A 1 112 ? 1.088 -7.293 -3.102 1 98.88 112 HIS A CA 1
ATOM 870 C C . HIS A 1 112 ? -0.437 -7.285 -3.062 1 98.88 112 HIS A C 1
ATOM 872 O O . HIS A 1 112 ? -1.089 -7.754 -3.998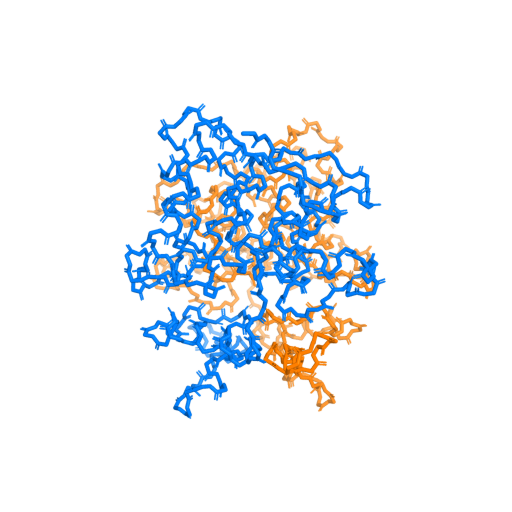 1 98.88 112 HIS A O 1
ATOM 878 N N . THR A 1 113 ? -1.018 -6.715 -1.986 1 98.56 113 THR A N 1
ATOM 879 C CA . THR A 1 113 ? -2.467 -6.566 -1.918 1 98.56 113 THR A CA 1
ATOM 880 C C . THR A 1 113 ? -2.855 -5.09 -1.892 1 98.56 113 THR A C 1
ATOM 882 O O . THR A 1 113 ? -3.891 -4.727 -1.329 1 98.56 113 THR A O 1
ATOM 885 N N . THR A 1 114 ? -2.064 -4.234 -2.379 1 98.62 114 THR A N 1
ATOM 886 C CA . THR A 1 114 ? -2.295 -2.797 -2.494 1 98.62 114 THR A CA 1
ATOM 887 C C . THR A 1 114 ? -2.482 -2.395 -3.953 1 98.62 114 THR A C 1
ATOM 889 O O . THR A 1 114 ? -1.548 -1.907 -4.594 1 98.62 114 THR A O 1
ATOM 892 N N . PRO A 1 115 ? -3.705 -2.52 -4.457 1 98 115 PRO A N 1
ATOM 893 C CA . PRO A 1 115 ? -3.949 -2.236 -5.871 1 98 115 PRO A CA 1
ATOM 894 C C . PRO A 1 115 ? -3.609 -0.796 -6.25 1 98 115 PRO A C 1
ATOM 896 O O . PRO A 1 115 ? -3.852 0.126 -5.469 1 98 115 PRO A O 1
ATOM 899 N N . GLY A 1 116 ? -3.021 -0.63 -7.434 1 98.19 116 GLY A N 1
ATOM 900 C CA . GLY A 1 116 ? -2.889 0.684 -8.047 1 98.19 116 GLY A CA 1
ATOM 901 C C . GLY A 1 116 ? -1.571 1.361 -7.719 1 98.19 116 GLY A C 1
ATOM 902 O O . GLY A 1 116 ? -1.295 2.459 -8.211 1 98.19 116 GLY A O 1
ATOM 903 N N . VAL A 1 117 ? -0.691 0.736 -6.898 1 98.81 117 VAL A N 1
ATOM 904 C CA . VAL A 1 117 ? 0.541 1.417 -6.516 1 98.81 117 VAL A CA 1
ATOM 905 C C . VAL A 1 117 ? 1.747 0.612 -6.996 1 98.81 117 VAL A C 1
ATOM 907 O O . VAL A 1 117 ? 2.621 1.143 -7.684 1 98.81 117 VAL A O 1
ATOM 910 N N . PRO A 1 118 ? 1.85 -0.728 -6.773 1 98.75 118 PRO A N 1
ATOM 911 C CA . PRO A 1 118 ? 3.061 -1.495 -7.074 1 98.75 118 PRO A CA 1
ATOM 912 C C . PRO A 1 118 ? 3.447 -1.436 -8.547 1 98.75 118 PRO A C 1
ATOM 914 O O . PRO A 1 118 ? 4.637 -1.474 -8.883 1 98.75 118 PRO A O 1
ATOM 917 N N . GLU A 1 119 ? 2.459 -1.333 -9.438 1 98.25 119 GLU A N 1
ATOM 918 C CA . GLU A 1 119 ? 2.742 -1.377 -10.875 1 98.25 119 GLU A CA 1
ATOM 919 C C . GLU A 1 119 ? 3.613 -0.199 -11.297 1 98.25 119 GLU A C 1
ATOM 921 O O . GLU A 1 119 ? 4.184 -0.205 -12.391 1 98.25 119 GLU A O 1
ATOM 926 N N . HIS A 1 120 ? 3.754 0.807 -10.438 1 98.62 120 HIS A N 1
ATOM 927 C CA . HIS A 1 120 ? 4.547 1.99 -10.75 1 98.62 120 HIS A CA 1
ATOM 928 C C . HIS A 1 120 ? 5.902 1.944 -10.047 1 98.62 120 HIS A C 1
ATOM 930 O O . HIS A 1 120 ? 6.668 2.91 -10.102 1 98.62 120 HIS A O 1
ATOM 936 N N . MET A 1 121 ? 6.195 0.854 -9.359 1 98.44 121 MET A N 1
ATOM 937 C CA . MET A 1 121 ? 7.438 0.702 -8.602 1 98.44 121 MET A CA 1
ATOM 938 C C . MET A 1 121 ? 8.406 -0.214 -9.336 1 98.44 121 MET A C 1
ATOM 940 O O . MET A 1 121 ? 8.234 -0.49 -10.523 1 98.44 121 MET A O 1
ATOM 944 N N . ARG A 1 122 ? 9.555 -0.527 -8.727 1 97.75 122 ARG A N 1
ATOM 945 C CA . ARG A 1 122 ? 10.602 -1.319 -9.352 1 97.75 122 ARG A CA 1
ATOM 946 C C . ARG A 1 122 ? 10.086 -2.691 -9.773 1 97.75 122 ARG A C 1
ATOM 948 O O . ARG A 1 122 ? 9.117 -3.197 -9.188 1 97.75 122 ARG A O 1
ATOM 955 N N . PRO A 1 123 ? 10.672 -3.301 -10.734 1 98.31 123 PRO A N 1
ATOM 956 C CA . PRO A 1 123 ? 10.109 -4.473 -11.406 1 98.31 123 PRO A CA 1
ATOM 957 C C . PRO A 1 123 ? 9.797 -5.617 -10.445 1 98.31 123 PRO A C 1
ATOM 959 O O . PRO A 1 123 ? 8.742 -6.246 -10.547 1 98.31 123 PRO A O 1
ATOM 962 N N . THR A 1 124 ? 10.648 -5.906 -9.469 1 98.69 124 THR A N 1
ATOM 963 C CA . THR A 1 124 ? 10.375 -6.988 -8.531 1 98.69 124 THR A CA 1
ATOM 964 C C . THR A 1 124 ? 9.062 -6.746 -7.793 1 98.69 124 THR A C 1
ATOM 966 O O . THR A 1 124 ? 8.25 -7.664 -7.652 1 98.69 124 THR A O 1
ATOM 969 N N . ILE A 1 125 ? 8.82 -5.496 -7.406 1 98.88 125 ILE A N 1
ATOM 970 C CA . ILE A 1 125 ? 7.617 -5.117 -6.668 1 98.88 125 ILE A CA 1
ATOM 971 C C . ILE A 1 125 ? 6.395 -5.25 -7.574 1 98.88 125 ILE A C 1
ATOM 973 O O . ILE A 1 125 ? 5.418 -5.906 -7.215 1 98.88 125 ILE A O 1
ATOM 977 N N . ALA A 1 126 ? 6.516 -4.734 -8.766 1 98.88 126 ALA A N 1
ATOM 978 C CA . ALA A 1 126 ? 5.406 -4.727 -9.719 1 98.88 126 ALA A CA 1
ATOM 979 C C . ALA A 1 126 ? 5.035 -6.145 -10.141 1 98.88 126 ALA A C 1
ATOM 981 O O . ALA A 1 126 ? 3.855 -6.473 -10.273 1 98.88 126 ALA A O 1
ATOM 982 N N . LEU A 1 127 ? 6.008 -6.945 -10.305 1 98.94 127 LEU A N 1
ATOM 983 C CA . LEU A 1 127 ? 5.777 -8.242 -10.938 1 98.94 127 LEU A CA 1
ATOM 984 C C . LEU A 1 127 ? 5.238 -9.25 -9.922 1 98.94 127 LEU A C 1
ATOM 986 O O . LEU A 1 127 ? 4.449 -10.125 -10.273 1 98.94 127 LEU A O 1
ATOM 990 N N . VAL A 1 128 ? 5.613 -9.156 -8.617 1 98.94 128 VAL A N 1
ATOM 991 C CA . VAL A 1 128 ? 4.984 -9.992 -7.605 1 98.94 128 VAL A CA 1
ATOM 992 C C . VAL A 1 128 ? 3.484 -9.703 -7.555 1 98.94 128 VAL A C 1
ATOM 994 O O . VAL A 1 128 ? 2.666 -10.625 -7.57 1 98.94 128 VAL A O 1
ATOM 997 N N . THR A 1 129 ? 3.158 -8.406 -7.566 1 98.94 129 THR A N 1
ATOM 998 C CA . THR A 1 129 ? 1.753 -8.016 -7.531 1 98.94 129 THR A CA 1
ATOM 999 C C . THR A 1 129 ? 1.023 -8.5 -8.781 1 98.94 129 THR A C 1
ATOM 1001 O O . THR A 1 129 ? -0.078 -9.047 -8.688 1 98.94 129 THR A O 1
ATOM 1004 N N . ALA A 1 130 ? 1.665 -8.367 -9.922 1 98.88 130 ALA A N 1
ATOM 1005 C CA . ALA A 1 130 ? 1.049 -8.82 -11.164 1 98.88 130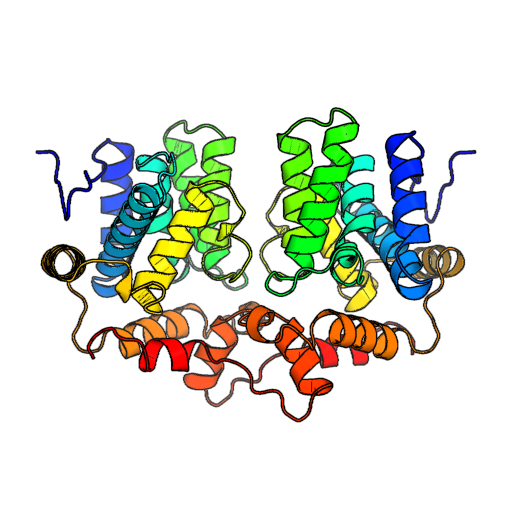 ALA A CA 1
ATOM 1006 C C . ALA A 1 130 ? 0.789 -10.32 -11.133 1 98.88 130 ALA A C 1
ATOM 1008 O O . ALA A 1 130 ? -0.243 -10.789 -11.617 1 98.88 130 ALA A O 1
ATOM 1009 N N . GLY A 1 131 ? 1.724 -11.078 -10.594 1 98.94 131 GLY A N 1
ATOM 1010 C CA . GLY A 1 131 ? 1.546 -12.516 -10.461 1 98.94 131 GLY A CA 1
ATOM 1011 C C . GLY A 1 131 ? 0.363 -12.891 -9.594 1 98.94 131 GLY A C 1
ATOM 1012 O O . GLY A 1 131 ? -0.423 -13.773 -9.953 1 98.94 131 GLY A O 1
ATOM 1013 N N . VAL A 1 132 ? 0.249 -12.242 -8.461 1 98.94 132 VAL A N 1
ATOM 1014 C CA . VAL A 1 132 ? -0.845 -12.516 -7.531 1 98.94 132 VAL A CA 1
ATOM 1015 C C . VAL A 1 132 ? -2.176 -12.141 -8.18 1 98.94 132 VAL A C 1
ATOM 1017 O O . VAL A 1 132 ? -3.146 -12.898 -8.102 1 98.94 132 VAL A O 1
ATOM 1020 N N . GLU A 1 133 ? -2.215 -10.961 -8.867 1 98.81 133 GLU A N 1
ATOM 1021 C CA . GLU A 1 133 ? -3.434 -10.492 -9.516 1 98.81 133 GLU A CA 1
ATOM 1022 C C . GLU A 1 133 ? -3.889 -11.461 -10.602 1 98.81 133 GLU A C 1
ATOM 1024 O O . GLU A 1 133 ? -5.082 -11.75 -10.719 1 98.81 133 GLU A O 1
ATOM 1029 N N . MET A 1 134 ? -2.979 -11.945 -11.273 1 98.81 134 MET A N 1
ATOM 1030 C CA . MET A 1 134 ? -3.307 -12.914 -12.32 1 98.81 134 MET A CA 1
ATOM 1031 C C . MET A 1 134 ? -3.801 -14.219 -11.711 1 98.81 134 MET A C 1
ATOM 1033 O O . MET A 1 134 ? -4.828 -14.75 -12.125 1 98.81 134 MET A O 1
ATOM 1037 N N . ASP A 1 135 ? -3.156 -14.727 -10.742 1 98.81 135 ASP A N 1
ATOM 1038 C CA . ASP A 1 135 ? -3.455 -16.062 -10.227 1 98.81 135 ASP A CA 1
ATOM 1039 C C . ASP A 1 135 ? -4.762 -16.062 -9.438 1 98.81 135 ASP A C 1
ATOM 1041 O O . ASP A 1 135 ? -5.535 -17.016 -9.516 1 98.81 135 ASP A O 1
ATOM 1045 N N . VAL A 1 136 ? -4.973 -15.031 -8.664 1 98.75 136 VAL A N 1
ATOM 1046 C CA . VAL A 1 136 ? -6.078 -15.031 -7.711 1 98.75 136 VAL A CA 1
ATOM 1047 C C . VAL A 1 136 ? -7.285 -14.328 -8.32 1 98.75 136 VAL A C 1
ATOM 1049 O O . VAL A 1 136 ? -8.406 -14.836 -8.25 1 98.75 136 VAL A O 1
ATOM 1052 N N . LEU A 1 137 ? -7.035 -13.203 -9.023 1 98.56 137 LEU A N 1
ATOM 1053 C CA . LEU A 1 137 ? -8.141 -12.367 -9.477 1 98.56 137 LEU A CA 1
ATOM 1054 C C . LEU A 1 137 ? -8.422 -12.594 -10.961 1 98.56 137 LEU A C 1
ATOM 1056 O O . LEU A 1 137 ? -9.461 -12.172 -11.469 1 98.56 137 LEU A O 1
ATOM 1060 N N . GLY A 1 138 ? -7.48 -13.195 -11.641 1 98.56 138 GLY A N 1
ATOM 1061 C CA . GLY A 1 138 ? -7.645 -13.398 -13.07 1 98.56 138 GLY A CA 1
ATOM 1062 C C . GLY A 1 138 ? -7.406 -12.133 -13.875 1 98.56 138 GLY A C 1
ATOM 1063 O O . GLY A 1 138 ? -7.883 -12.016 -15.008 1 98.56 138 GLY A O 1
ATOM 1064 N N . ILE A 1 139 ? -6.738 -11.188 -13.281 1 97.75 139 ILE A N 1
ATOM 1065 C CA . ILE A 1 139 ? -6.391 -9.961 -13.992 1 97.75 139 ILE A CA 1
ATOM 1066 C C . ILE A 1 139 ? -5.375 -10.266 -15.086 1 97.75 139 ILE A C 1
ATOM 1068 O O . ILE A 1 139 ? -4.395 -10.984 -14.852 1 97.75 139 ILE A O 1
ATOM 1072 N N . ALA A 1 140 ? -5.574 -9.766 -16.281 1 97.94 140 ALA A N 1
ATOM 1073 C CA . ALA A 1 140 ? -4.734 -9.969 -17.469 1 97.94 140 ALA A CA 1
ATOM 1074 C C . ALA A 1 140 ? -4.82 -11.414 -17.953 1 97.94 140 ALA A C 1
ATOM 1076 O O . ALA A 1 140 ? -3.902 -11.906 -18.609 1 97.94 140 ALA A O 1
ATOM 1077 N N . TYR A 1 141 ? -5.902 -12.117 -17.594 1 98.44 141 TYR A N 1
ATOM 1078 C CA . TYR A 1 141 ? -6.098 -13.516 -17.953 1 98.44 141 TYR A CA 1
ATOM 1079 C C . TYR A 1 141 ? -5.898 -13.734 -19.453 1 98.44 141 TYR A C 1
ATOM 1081 O O . TYR A 1 141 ? -5.199 -14.664 -19.859 1 98.44 141 TYR A O 1
ATOM 1089 N N . ASP A 1 142 ? -6.379 -12.812 -20.234 1 98.31 142 ASP A N 1
ATOM 1090 C CA . ASP A 1 142 ? -6.367 -12.984 -21.688 1 98.31 142 ASP A CA 1
ATOM 1091 C C . ASP A 1 142 ? -5.043 -12.516 -22.281 1 98.31 142 ASP A C 1
ATOM 1093 O O . ASP A 1 142 ? -4.797 -12.688 -23.484 1 98.31 142 ASP A O 1
ATOM 1097 N N . ASP A 1 143 ? -4.211 -11.938 -21.453 1 98.31 143 ASP A N 1
ATOM 1098 C CA . ASP A 1 143 ? -2.887 -11.531 -21.922 1 98.31 143 ASP A CA 1
ATOM 1099 C C . ASP A 1 143 ? -1.933 -12.727 -21.938 1 98.31 143 ASP A C 1
ATOM 1101 O O . ASP A 1 143 ? -0.843 -12.641 -22.516 1 98.31 143 ASP A O 1
ATOM 1105 N N . PHE A 1 144 ? -2.291 -13.828 -21.359 1 98.38 144 PHE A N 1
ATOM 1106 C CA . PHE A 1 144 ? -1.537 -15.078 -21.375 1 98.38 144 PHE A CA 1
ATOM 1107 C C . PHE A 1 144 ? -2.164 -16.078 -22.344 1 98.38 144 PHE A C 1
ATOM 1109 O O . PHE A 1 144 ? -3.387 -16.219 -22.406 1 98.38 144 PHE A O 1
ATOM 1116 N N . SER A 1 145 ? -1.366 -16.766 -23.156 1 98.06 145 SER A N 1
ATOM 1117 C CA . SER A 1 145 ? -1.888 -17.766 -24.078 1 98.06 145 SER A CA 1
ATOM 1118 C C . SER A 1 145 ? -2.475 -18.969 -23.328 1 98.06 145 SER A C 1
ATOM 1120 O O . SER A 1 145 ? -2.111 -19.219 -22.172 1 98.06 145 SER A O 1
ATOM 1122 N N . ARG A 1 146 ? -3.395 -19.609 -23.953 1 97.56 146 ARG A N 1
ATOM 1123 C CA . ARG A 1 146 ? -3.93 -20.844 -23.375 1 97.56 146 ARG A CA 1
ATOM 1124 C C . ARG A 1 146 ? -2.814 -21.828 -23.078 1 97.56 146 ARG A C 1
ATOM 1126 O O . ARG A 1 146 ? -2.857 -22.531 -22.062 1 97.56 146 ARG A O 1
ATOM 1133 N N . GLU A 1 147 ? -1.855 -21.891 -23.922 1 97.94 147 GLU A N 1
ATOM 1134 C CA . GLU A 1 147 ? -0.724 -22.781 -23.734 1 97.94 147 GLU A CA 1
ATOM 1135 C C . GLU A 1 147 ? 0.039 -22.469 -22.453 1 97.94 147 GLU A C 1
ATOM 1137 O O . GLU A 1 147 ? 0.401 -23.359 -21.703 1 97.94 147 GLU A O 1
ATOM 1142 N N . HIS A 1 148 ? 0.319 -21.141 -22.234 1 98.38 148 HIS A N 1
ATOM 1143 C CA . HIS A 1 148 ? 0.977 -20.734 -21 1 98.38 148 HIS A CA 1
ATOM 1144 C C . HIS A 1 148 ? 0.162 -21.141 -19.781 1 98.38 148 HIS A C 1
ATOM 1146 O O . HIS A 1 148 ? 0.701 -21.734 -18.844 1 98.38 148 HIS A O 1
ATOM 1152 N N . ARG A 1 149 ? -1.137 -20.812 -19.781 1 98.38 149 ARG A N 1
ATOM 1153 C CA . ARG A 1 149 ? -1.999 -21.094 -18.641 1 98.38 149 ARG A CA 1
ATOM 1154 C C . ARG A 1 149 ? -2.053 -22.594 -18.359 1 98.38 149 ARG A C 1
ATOM 1156 O O . ARG A 1 149 ? -1.902 -23.016 -17.219 1 98.38 149 ARG A O 1
ATOM 1163 N N . ASP A 1 150 ? -2.223 -23.438 -19.422 1 97.62 150 ASP A N 1
ATOM 1164 C CA . ASP A 1 150 ? -2.305 -24.875 -19.266 1 97.62 150 ASP A CA 1
ATOM 1165 C C . ASP A 1 150 ? -0.99 -25.453 -18.734 1 97.62 150 ASP A C 1
ATOM 1167 O O . ASP A 1 150 ? -0.992 -26.312 -17.844 1 97.62 150 ASP A O 1
ATOM 1171 N N . HIS A 1 151 ? 0.101 -24.969 -19.266 1 98.5 151 HIS A N 1
ATOM 1172 C CA . HIS A 1 151 ? 1.41 -25.484 -18.891 1 98.5 151 HIS A CA 1
ATOM 1173 C C . HIS A 1 151 ? 1.735 -25.172 -17.422 1 98.5 151 HIS A C 1
ATOM 1175 O O . HIS A 1 151 ? 2.225 -26.031 -16.688 1 98.5 151 HIS A O 1
ATOM 1181 N N . VAL A 1 152 ? 1.532 -23.891 -17 1 98.62 152 VAL A N 1
ATOM 1182 C CA . VAL A 1 152 ? 1.783 -23.484 -15.625 1 98.62 152 VAL A CA 1
ATOM 1183 C C . VAL A 1 152 ? 0.917 -24.312 -14.672 1 98.62 152 VAL A C 1
ATOM 1185 O O . VAL A 1 152 ? 1.414 -24.859 -13.688 1 98.62 152 VAL A O 1
ATOM 1188 N N . CYS A 1 153 ? -0.36 -24.516 -15.008 1 97.94 153 CYS A N 1
ATOM 1189 C CA . CYS A 1 153 ? -1.299 -25.188 -14.117 1 97.94 153 CYS A CA 1
ATOM 1190 C C . CYS A 1 153 ? -1.066 -26.688 -14.117 1 97.94 153 CYS A C 1
ATOM 1192 O O . CYS A 1 153 ? -1.435 -27.375 -13.164 1 97.94 153 CYS A O 1
ATOM 1194 N N . ALA A 1 154 ? -0.502 -27.25 -15.203 1 97.75 154 ALA A N 1
ATOM 1195 C CA . ALA A 1 154 ? -0.14 -28.656 -15.219 1 97.75 154 ALA A CA 1
ATOM 1196 C C . ALA A 1 154 ? 0.98 -28.953 -14.219 1 97.75 154 ALA A C 1
ATOM 1198 O O . ALA A 1 154 ? 1.021 -30.031 -13.617 1 97.75 154 ALA A O 1
ATOM 1199 N N . HIS A 1 155 ? 1.891 -28.031 -14.023 1 97.94 155 HIS A N 1
ATOM 1200 C CA . HIS A 1 155 ? 3.033 -28.203 -13.133 1 97.94 155 HIS A CA 1
ATOM 1201 C C . HIS A 1 155 ? 2.68 -27.812 -11.703 1 97.94 155 HIS A C 1
ATOM 1203 O O . HIS A 1 155 ? 3.227 -28.375 -10.75 1 97.94 155 HIS A O 1
ATOM 1209 N N . HIS A 1 156 ? 1.832 -26.844 -11.578 1 98.25 156 HIS A N 1
ATOM 1210 C CA . HIS A 1 156 ? 1.323 -26.375 -10.297 1 98.25 156 HIS A CA 1
ATOM 1211 C C . HIS A 1 156 ? -0.195 -26.234 -10.32 1 98.25 156 HIS A C 1
ATOM 1213 O O . HIS A 1 156 ? -0.725 -25.156 -10.547 1 98.25 156 HIS A O 1
ATOM 1219 N N . PRO A 1 157 ? -0.82 -27.312 -10.008 1 97.06 157 PRO A N 1
ATOM 1220 C CA . PRO A 1 157 ? -2.266 -27.406 -10.227 1 97.06 157 PRO A CA 1
ATOM 1221 C C . PRO A 1 157 ? -3.062 -26.406 -9.391 1 97.06 157 PRO A C 1
ATOM 1223 O O . PRO A 1 157 ? -2.693 -26.125 -8.25 1 97.06 157 PRO A O 1
ATOM 1226 N N . ARG A 1 158 ? -4.113 -25.906 -10.047 1 95.69 158 ARG A N 1
ATOM 1227 C CA . ARG A 1 158 ? -5.18 -25.203 -9.344 1 95.69 158 ARG A CA 1
ATOM 1228 C C . ARG A 1 158 ? -6.25 -26.172 -8.867 1 95.69 158 ARG A C 1
ATOM 1230 O O . ARG A 1 158 ? -6.859 -26.875 -9.672 1 95.69 158 ARG A O 1
ATOM 1237 N N . GLU A 1 159 ? -6.457 -26.234 -7.699 1 90.81 159 GLU A N 1
ATOM 1238 C CA . GLU A 1 159 ? -7.469 -27.141 -7.164 1 90.81 159 GLU A CA 1
ATOM 1239 C C . GLU A 1 159 ? -8.852 -26.828 -7.727 1 90.81 159 GLU A C 1
ATOM 1241 O O . GLU A 1 159 ? -9.125 -25.688 -8.109 1 90.81 159 GLU A O 1
ATOM 1246 N N . ALA A 1 160 ? -9.781 -27.828 -7.879 1 88.06 160 ALA A N 1
ATOM 1247 C CA . ALA A 1 160 ? -11.133 -27.656 -8.422 1 88.06 160 ALA A CA 1
ATOM 1248 C C . ALA A 1 160 ? -11.867 -26.531 -7.711 1 88.06 160 ALA A C 1
ATOM 1250 O O . ALA A 1 160 ? -12.586 -25.75 -8.344 1 88.06 160 ALA A O 1
ATOM 1251 N N . ASN A 1 161 ? -11.75 -26.203 -6.488 1 95.25 161 ASN A N 1
ATOM 1252 C CA . ASN A 1 161 ? -12.375 -25.141 -5.723 1 95.25 161 ASN A CA 1
ATOM 1253 C C . ASN A 1 161 ? -11.344 -24.141 -5.215 1 95.25 161 ASN A C 1
ATOM 1255 O O . ASN A 1 161 ? -11.438 -23.656 -4.082 1 95.25 161 ASN A O 1
ATOM 1259 N N . PHE A 1 162 ? -10.43 -23.891 -6.176 1 97.81 162 PHE A N 1
ATOM 1260 C CA . PHE A 1 162 ? -9.344 -22.984 -5.781 1 97.81 162 PHE A CA 1
ATOM 1261 C C . PHE A 1 162 ? -9.898 -21.656 -5.309 1 97.81 162 PHE A C 1
ATOM 1263 O O . PHE A 1 162 ? -9.438 -21.094 -4.309 1 97.81 162 PHE A O 1
ATOM 1270 N N . LYS A 1 163 ? -10.914 -21.109 -6.055 1 98.19 163 LYS A N 1
ATOM 1271 C CA . LYS A 1 163 ? -11.438 -19.781 -5.754 1 98.19 163 LYS A CA 1
ATOM 1272 C C . LYS A 1 163 ? -11.992 -19.719 -4.336 1 98.19 163 LYS A C 1
ATOM 1274 O O . LYS A 1 163 ? -11.641 -18.828 -3.561 1 98.19 163 LYS A O 1
ATOM 1279 N N . GLU A 1 164 ? -12.742 -20.672 -3.943 1 98.12 164 GLU A N 1
ATOM 1280 C CA . GLU A 1 164 ? -13.297 -20.734 -2.596 1 98.12 164 GLU A CA 1
ATOM 1281 C C . GLU A 1 164 ? -12.219 -21.047 -1.564 1 98.12 164 GLU A C 1
ATOM 1283 O O . GLU A 1 164 ? -12.195 -20.453 -0.483 1 98.12 164 GLU A O 1
ATOM 1288 N N . ASN A 1 165 ? -11.336 -21.922 -1.933 1 98.12 165 ASN A N 1
ATOM 1289 C CA . ASN A 1 165 ? -10.312 -22.375 -0.996 1 98.12 165 ASN A CA 1
ATOM 1290 C C . ASN A 1 165 ? -9.32 -21.266 -0.67 1 98.12 165 ASN A C 1
ATOM 1292 O O . ASN A 1 165 ? -8.859 -21.141 0.468 1 98.12 165 ASN A O 1
ATOM 1296 N N . ILE A 1 166 ? -8.953 -20.453 -1.661 1 98.5 166 ILE A N 1
ATOM 1297 C CA . ILE A 1 166 ? -7.992 -19.391 -1.402 1 98.5 166 ILE A CA 1
ATOM 1298 C C . ILE A 1 166 ? -8.625 -18.328 -0.504 1 98.5 166 ILE A C 1
ATOM 1300 O O . ILE A 1 166 ? -7.965 -17.766 0.371 1 98.5 166 ILE A O 1
ATOM 1304 N N . ILE A 1 167 ? -9.922 -18.016 -0.698 1 98.69 167 ILE A N 1
ATOM 1305 C CA . ILE A 1 167 ? -10.648 -17.094 0.165 1 98.69 167 ILE A CA 1
ATOM 1306 C C . ILE A 1 167 ? -10.68 -17.625 1.592 1 98.69 167 ILE A C 1
ATOM 1308 O O . ILE A 1 167 ? -10.469 -16.891 2.551 1 98.69 167 ILE A O 1
ATOM 1312 N N . ASP A 1 168 ? -10.867 -18.969 1.718 1 98.5 168 ASP A N 1
ATOM 1313 C CA . ASP A 1 168 ? -10.867 -19.609 3.031 1 98.5 168 ASP A CA 1
ATOM 1314 C C . ASP A 1 168 ? -9.5 -19.469 3.707 1 98.5 168 ASP A C 1
ATOM 1316 O O . ASP A 1 168 ? -9.422 -19.25 4.918 1 98.5 168 ASP A O 1
ATOM 1320 N N . HIS A 1 169 ? -8.461 -19.594 2.945 1 98.31 169 HIS A N 1
ATOM 1321 C CA . HIS A 1 169 ? -7.109 -19.469 3.484 1 98.31 169 HIS A CA 1
ATOM 1322 C C . HIS A 1 169 ? -6.836 -18.047 3.963 1 98.31 169 HIS A C 1
ATOM 1324 O O . HIS A 1 169 ? -6.25 -17.844 5.027 1 98.31 169 HIS A O 1
ATOM 1330 N N . PHE A 1 170 ? -7.297 -17.094 3.141 1 98.75 170 PHE A N 1
ATOM 1331 C CA . PHE A 1 170 ? -7.168 -15.703 3.59 1 98.75 170 PHE A CA 1
ATOM 1332 C C . PHE A 1 170 ? -7.93 -15.484 4.891 1 98.75 170 PHE A C 1
ATOM 1334 O O . PHE A 1 170 ? -7.391 -14.922 5.844 1 98.75 170 PHE A O 1
ATOM 1341 N N . ALA A 1 171 ? -9.148 -15.953 4.941 1 98.75 171 ALA A N 1
ATOM 1342 C CA . ALA A 1 171 ? -9.992 -15.766 6.117 1 98.75 171 ALA A CA 1
ATOM 1343 C C . ALA A 1 171 ? -9.344 -16.375 7.359 1 98.75 171 ALA A C 1
ATOM 1345 O O . ALA A 1 171 ? -9.289 -15.742 8.414 1 98.75 171 ALA A O 1
ATOM 1346 N N . ALA A 1 172 ? -8.875 -17.578 7.191 1 98.25 172 ALA A N 1
ATOM 1347 C CA . ALA A 1 172 ? -8.25 -18.281 8.312 1 98.25 172 ALA A CA 1
ATOM 1348 C C . ALA A 1 172 ? -7.027 -17.516 8.82 1 98.25 172 ALA A C 1
ATOM 1350 O O . ALA A 1 172 ? -6.758 -17.5 10.023 1 98.25 172 ALA A O 1
ATOM 1351 N N . GLY A 1 173 ? -6.316 -16.875 7.922 1 97.94 173 GLY A N 1
ATOM 1352 C CA . GLY A 1 173 ? -5.09 -16.188 8.273 1 97.94 173 GLY A CA 1
ATOM 1353 C C . GLY A 1 173 ? -5.328 -14.844 8.945 1 97.94 173 GLY A C 1
ATOM 1354 O O . GLY A 1 173 ? -4.449 -14.312 9.625 1 97.94 173 GLY A O 1
ATOM 1355 N N . ILE A 1 174 ? -6.602 -14.273 8.797 1 98.25 174 ILE A N 1
ATOM 1356 C CA . ILE A 1 174 ? -6.742 -12.891 9.234 1 98.25 174 ILE A CA 1
ATOM 1357 C C . ILE A 1 174 ? -7.906 -12.773 10.219 1 98.25 174 ILE A C 1
ATOM 1359 O O . ILE A 1 174 ? -8.094 -11.734 10.852 1 98.25 174 ILE A O 1
ATOM 1363 N N . ILE A 1 175 ? -8.633 -13.836 10.492 1 98 175 ILE A N 1
ATOM 1364 C CA . ILE A 1 175 ? -9.875 -13.773 11.258 1 98 175 ILE A CA 1
ATOM 1365 C C . ILE A 1 175 ? -9.57 -13.406 12.711 1 98 175 ILE A C 1
ATOM 1367 O O . ILE A 1 175 ? -10.406 -12.812 13.391 1 98 175 ILE A O 1
ATOM 1371 N N . ARG A 1 176 ? -8.367 -13.688 13.258 1 97.5 176 ARG A N 1
ATOM 1372 C CA . ARG A 1 176 ? -8.008 -13.398 14.648 1 97.5 176 ARG A CA 1
ATOM 1373 C C . ARG A 1 176 ? -7.453 -11.984 14.789 1 97.5 176 ARG A C 1
ATOM 1375 O O . ARG A 1 176 ? -7.184 -11.531 15.898 1 97.5 176 ARG A O 1
ATOM 1382 N N . LYS A 1 177 ? -7.246 -11.289 13.648 1 98.06 177 LYS A N 1
ATOM 1383 C CA . LYS A 1 177 ? -6.734 -9.922 13.664 1 98.06 177 LYS A CA 1
ATOM 1384 C C . LYS A 1 177 ? -7.5 -9.039 12.68 1 98.06 177 LYS A C 1
ATOM 1386 O O . LYS A 1 177 ? -6.902 -8.445 11.781 1 98.06 177 LYS A O 1
ATOM 1391 N N . PRO A 1 178 ? -8.797 -8.906 12.93 1 98.31 178 PRO A N 1
ATOM 1392 C CA . PRO A 1 178 ? -9.664 -8.227 11.961 1 98.31 178 PRO A CA 1
ATOM 1393 C C . PRO A 1 178 ? -9.297 -6.754 11.773 1 98.31 178 PRO A C 1
ATOM 1395 O O . PRO A 1 178 ? -9.562 -6.18 10.719 1 98.31 178 PRO A O 1
ATOM 1398 N N . GLN A 1 179 ? -8.648 -6.113 12.781 1 97.62 179 GLN A N 1
ATOM 1399 C CA . GLN A 1 179 ? -8.305 -4.699 12.703 1 97.62 179 GLN A CA 1
ATOM 1400 C C . GLN A 1 179 ? -7.262 -4.449 11.609 1 97.62 179 GLN A C 1
ATOM 1402 O O . GLN A 1 179 ? -7.145 -3.33 11.102 1 97.62 179 GLN A O 1
ATOM 1407 N N . THR A 1 180 ? -6.559 -5.508 11.141 1 98.5 180 THR A N 1
ATOM 1408 C CA . THR A 1 180 ? -5.508 -5.363 10.141 1 98.5 180 THR A CA 1
ATOM 1409 C C . THR A 1 180 ? -6.105 -5.238 8.742 1 98.5 180 THR A C 1
ATOM 1411 O O . THR A 1 180 ? -5.391 -4.953 7.773 1 98.5 180 THR A O 1
ATOM 1414 N N . THR A 1 181 ? -7.422 -5.414 8.609 1 98.5 181 THR A N 1
ATOM 1415 C CA . THR A 1 181 ? -8.047 -5.379 7.297 1 98.5 181 THR A CA 1
ATOM 1416 C C . THR A 1 181 ? -8.523 -3.969 6.961 1 98.5 181 THR A C 1
ATOM 1418 O O . THR A 1 181 ? -8.984 -3.713 5.844 1 98.5 181 THR A O 1
ATOM 1421 N N . PHE A 1 182 ? -8.398 -3.035 7.938 1 98.31 182 PHE A N 1
ATOM 1422 C CA . PHE A 1 182 ? -8.836 -1.666 7.707 1 98.31 182 PHE A CA 1
ATOM 1423 C C . PHE A 1 182 ? -8.18 -1.088 6.461 1 98.31 182 PHE A C 1
ATOM 1425 O O . PHE A 1 182 ? -6.953 -1.044 6.363 1 98.31 182 PHE A O 1
ATOM 1432 N N . GLY A 1 183 ? -8.984 -0.71 5.516 1 97.56 183 GLY A N 1
ATOM 1433 C CA . GLY A 1 183 ? -8.531 0.054 4.363 1 97.56 183 GLY A CA 1
ATOM 1434 C C . GLY A 1 183 ? -7.906 -0.809 3.283 1 97.56 183 GLY A C 1
ATOM 1435 O O . GLY A 1 183 ? -7.125 -0.32 2.467 1 97.56 183 GLY A O 1
ATOM 1436 N N . ASN A 1 184 ? -8.102 -2.096 3.295 1 98.19 184 ASN A N 1
ATOM 1437 C CA . ASN A 1 184 ? -7.551 -2.936 2.24 1 98.19 184 ASN A CA 1
ATOM 1438 C C . ASN A 1 184 ? -8.531 -4.027 1.817 1 98.19 184 ASN A C 1
ATOM 1440 O O . ASN A 1 184 ? -9.625 -4.125 2.365 1 98.19 184 ASN A O 1
ATOM 1444 N N . VAL A 1 185 ? -8.195 -4.867 0.869 1 98.56 185 VAL A N 1
ATOM 1445 C CA . VAL A 1 185 ? -9.102 -5.781 0.18 1 98.56 185 VAL A CA 1
ATOM 1446 C C . VAL 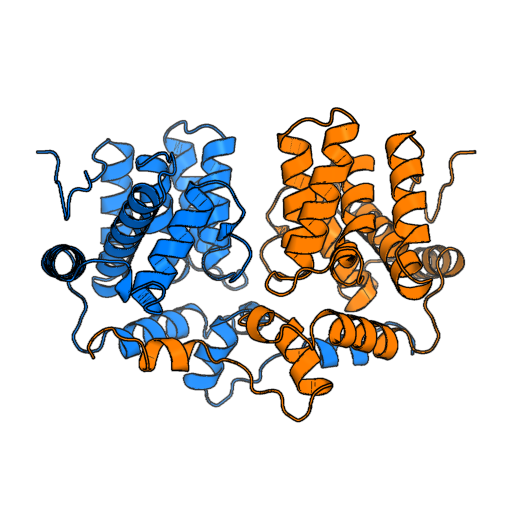A 1 185 ? -9.508 -6.914 1.122 1 98.56 185 VAL A C 1
ATOM 1448 O O . VAL A 1 185 ? -10.531 -7.57 0.907 1 98.56 185 VAL A O 1
ATOM 1451 N N . LYS A 1 186 ? -8.812 -7.113 2.189 1 98.69 186 LYS A N 1
ATOM 1452 C CA . LYS A 1 186 ? -9.07 -8.266 3.049 1 98.69 186 LYS A CA 1
ATOM 1453 C C . LYS A 1 186 ? -10.289 -8.031 3.932 1 98.69 186 LYS A C 1
ATOM 1455 O O . LYS A 1 186 ? -10.844 -8.977 4.496 1 98.69 186 LYS A O 1
ATOM 1460 N N . ALA A 1 187 ? -10.719 -6.73 4.027 1 98.62 187 ALA A N 1
ATOM 1461 C CA . ALA A 1 187 ? -12 -6.473 4.672 1 98.62 187 ALA A CA 1
ATOM 1462 C C . ALA A 1 187 ? -13.133 -7.207 3.957 1 98.62 187 ALA A C 1
ATOM 1464 O O . ALA A 1 187 ? -14.094 -7.656 4.594 1 98.62 187 ALA A O 1
ATOM 1465 N N . ASP A 1 188 ? -13.023 -7.375 2.645 1 98.69 188 ASP A N 1
ATOM 1466 C CA . ASP A 1 188 ? -14.031 -8.094 1.866 1 98.69 188 ASP A CA 1
ATOM 1467 C C . ASP A 1 188 ? -14.062 -9.57 2.234 1 98.69 188 ASP A C 1
ATOM 1469 O O . ASP A 1 188 ? -15.117 -10.203 2.234 1 98.69 188 ASP A O 1
ATOM 1473 N N . VAL A 1 189 ? -12.883 -10.109 2.539 1 98.88 189 VAL A N 1
ATOM 1474 C CA . VAL A 1 189 ? -12.766 -11.523 2.896 1 98.88 189 VAL A CA 1
ATOM 1475 C C . VAL A 1 189 ? -13.484 -11.781 4.215 1 98.88 189 VAL A C 1
ATOM 1477 O O . VAL A 1 189 ? -14.289 -12.711 4.316 1 98.88 189 VAL A O 1
ATOM 1480 N N . LEU A 1 190 ? -13.227 -10.93 5.219 1 98.75 190 LEU A N 1
ATOM 1481 C CA . LEU A 1 190 ? -13.867 -11.125 6.512 1 98.75 190 LEU A CA 1
ATOM 1482 C C . LEU A 1 190 ? -15.359 -10.828 6.422 1 98.75 190 LEU A C 1
ATOM 1484 O O . LEU A 1 190 ? -16.172 -11.492 7.082 1 98.75 190 LEU A O 1
ATOM 1488 N N . ALA A 1 191 ? -15.734 -9.82 5.625 1 98.44 191 ALA A N 1
ATOM 1489 C CA . ALA A 1 191 ? -17.156 -9.531 5.438 1 98.44 191 ALA A CA 1
ATOM 1490 C C . ALA A 1 191 ? -17.891 -10.742 4.879 1 98.44 191 ALA A C 1
ATOM 1492 O O . ALA A 1 191 ? -19.047 -10.977 5.203 1 98.44 191 ALA A O 1
ATOM 1493 N N . LEU A 1 192 ? -17.25 -11.523 4.074 1 98.5 192 LEU A N 1
ATOM 1494 C CA . LEU A 1 192 ? -17.844 -12.703 3.453 1 98.5 192 LEU A CA 1
ATOM 1495 C C . LEU A 1 192 ? -17.844 -13.883 4.418 1 98.5 192 LEU A C 1
ATOM 1497 O O . LEU A 1 192 ? -18.812 -14.648 4.469 1 98.5 192 LEU A O 1
ATOM 1501 N N . LYS A 1 193 ? -16.828 -14.047 5.258 1 98.62 193 LYS A N 1
ATOM 1502 C CA . LYS A 1 193 ? -16.578 -15.312 5.934 1 98.62 193 LYS A CA 1
ATOM 1503 C C . LYS A 1 193 ? -16.922 -15.219 7.422 1 98.62 193 LYS A C 1
ATOM 1505 O O . LYS A 1 193 ? -17.031 -16.234 8.102 1 98.62 193 LYS A O 1
ATOM 1510 N N . ASP A 1 194 ? -17.047 -14.055 7.945 1 98.25 194 ASP A N 1
ATOM 1511 C CA . ASP A 1 194 ? -17.359 -13.836 9.352 1 98.25 194 ASP A CA 1
ATOM 1512 C C . ASP A 1 194 ? -18.609 -12.969 9.5 1 98.25 194 ASP A C 1
ATOM 1514 O O . ASP A 1 194 ? -18.531 -11.742 9.461 1 98.25 194 ASP A O 1
ATOM 1518 N N . PRO A 1 195 ? -19.734 -13.516 9.789 1 97 195 PRO A N 1
ATOM 1519 C CA . PRO A 1 195 ? -21 -12.781 9.875 1 97 195 PRO A CA 1
ATOM 1520 C C . PRO A 1 195 ? -20.984 -11.703 10.961 1 97 195 PRO A C 1
ATOM 1522 O O . PRO A 1 195 ? -21.766 -10.758 10.914 1 97 195 PRO A O 1
ATOM 1525 N N . SER A 1 196 ? -20.094 -11.781 11.844 1 97.69 196 SER A N 1
ATOM 1526 C CA . SER A 1 196 ? -20.031 -10.836 12.953 1 97.69 196 SER A CA 1
ATOM 1527 C C . SER A 1 196 ? -19.109 -9.672 12.633 1 97.69 196 SER A C 1
ATOM 1529 O O . SER A 1 196 ? -19.047 -8.695 13.375 1 97.69 196 SER A O 1
ATOM 1531 N N . PHE A 1 197 ? -18.469 -9.766 11.547 1 98.38 197 PHE A N 1
ATOM 1532 C CA . PHE A 1 197 ? -17.469 -8.758 11.18 1 98.38 197 PHE A CA 1
ATOM 1533 C C . PHE A 1 197 ? -18.156 -7.445 10.805 1 98.38 197 PHE A C 1
ATOM 1535 O O . PHE A 1 197 ? -19.125 -7.438 10.047 1 98.38 197 PHE A O 1
ATOM 1542 N N . LYS A 1 198 ? -17.656 -6.312 11.398 1 97.06 198 LYS A N 1
ATOM 1543 C CA . LYS A 1 198 ? -18.047 -4.957 11.016 1 97.06 198 LYS A CA 1
ATOM 1544 C C . LYS A 1 198 ? -16.859 -4.176 10.469 1 97.06 198 LYS A C 1
ATOM 1546 O O . LYS A 1 198 ? -15.883 -3.934 11.188 1 97.06 198 LYS A O 1
ATOM 1551 N N . ARG A 1 199 ? -16.984 -3.812 9.25 1 96.31 199 ARG A N 1
ATOM 1552 C CA . ARG A 1 199 ? -15.914 -3.061 8.594 1 96.31 199 ARG A CA 1
ATOM 1553 C C . ARG A 1 199 ? -15.68 -1.721 9.281 1 96.31 199 ARG A C 1
ATOM 1555 O O . ARG A 1 199 ? -16.641 -1.002 9.586 1 96.31 199 ARG A O 1
ATOM 1562 N N . THR A 1 200 ? -14.43 -1.405 9.578 1 96.88 200 THR A N 1
ATOM 1563 C CA . THR A 1 200 ? -14.078 -0.064 10.031 1 96.88 200 THR A CA 1
ATOM 1564 C C . THR A 1 200 ? -14.203 0.942 8.891 1 96.88 200 THR A C 1
ATOM 1566 O O . THR A 1 200 ? -13.82 0.652 7.758 1 96.88 200 THR A O 1
ATOM 1569 N N . ASN A 1 201 ? -14.789 2.043 9.156 1 98.06 201 ASN A N 1
ATOM 1570 C CA . ASN A 1 201 ? -15.078 3.031 8.125 1 98.06 201 ASN A CA 1
ATOM 1571 C C . ASN A 1 201 ? -14.203 4.273 8.281 1 98.06 201 ASN A C 1
ATOM 1573 O O . ASN A 1 201 ? -14.219 4.926 9.328 1 98.06 201 ASN A O 1
ATOM 1577 N N . PHE A 1 202 ? -13.453 4.574 7.242 1 98.81 202 PHE A N 1
ATOM 1578 C CA . PHE A 1 202 ? -12.5 5.676 7.191 1 98.81 202 PHE A CA 1
ATOM 1579 C C . PHE A 1 202 ? -13.18 6.996 7.531 1 98.81 202 PHE A C 1
ATOM 1581 O O . PHE A 1 202 ? -12.68 7.762 8.359 1 98.81 202 PHE A O 1
ATOM 1588 N N . CYS A 1 203 ? -14.32 7.301 6.965 1 98.81 203 CYS A N 1
ATOM 1589 C CA . CYS A 1 203 ? -15.047 8.547 7.195 1 98.81 203 CYS A CA 1
ATOM 1590 C C . CYS A 1 203 ? -15.586 8.609 8.617 1 98.81 203 CYS A C 1
ATOM 1592 O O . CYS A 1 203 ? -15.562 9.664 9.25 1 98.81 203 CYS A O 1
ATOM 1594 N N . SER A 1 204 ? -16.031 7.484 9.117 1 98.56 204 SER A N 1
ATOM 1595 C CA . SER A 1 204 ? -16.516 7.449 10.492 1 98.56 204 SER A CA 1
ATOM 1596 C C . SER A 1 204 ? -15.414 7.773 11.484 1 98.56 204 SER A C 1
ATOM 1598 O O . SER A 1 204 ? -15.648 8.43 12.5 1 98.56 204 SER A O 1
ATOM 1600 N N . ILE A 1 205 ? -14.188 7.301 11.219 1 98.56 205 ILE A N 1
ATOM 1601 C CA . ILE A 1 205 ? -13.055 7.602 12.086 1 98.56 205 ILE A CA 1
ATOM 1602 C C . ILE A 1 205 ? -12.781 9.102 12.07 1 98.56 205 ILE A C 1
ATOM 1604 O O . ILE A 1 205 ? -12.586 9.719 13.117 1 98.56 205 ILE A O 1
ATOM 1608 N N . ILE A 1 206 ? -12.766 9.664 10.883 1 98.62 206 ILE A N 1
ATOM 1609 C CA . ILE A 1 206 ? -12.508 11.094 10.734 1 98.62 206 ILE A CA 1
ATOM 1610 C C . ILE A 1 206 ? -13.539 11.891 11.523 1 98.62 206 ILE A C 1
ATOM 1612 O O . ILE A 1 206 ? -13.18 12.727 12.367 1 98.62 206 ILE A O 1
ATOM 1616 N N . LEU A 1 207 ? -14.797 11.609 11.266 1 98.38 207 LEU A N 1
ATOM 1617 C CA . LEU A 1 207 ? -15.898 12.391 11.82 1 98.38 207 LEU A CA 1
ATOM 1618 C C . LEU A 1 207 ? -15.992 12.195 13.336 1 98.38 207 LEU A C 1
ATOM 1620 O O . LEU A 1 207 ? -16.469 13.078 14.047 1 98.38 207 LEU A O 1
ATOM 1624 N N . GLY A 1 208 ? -15.508 11.07 13.828 1 97.94 208 GLY A N 1
ATOM 1625 C CA . GLY A 1 208 ? -15.578 10.773 15.25 1 97.94 208 GLY A CA 1
ATOM 1626 C C . GLY A 1 208 ? -14.266 11.008 15.977 1 97.94 208 GLY A C 1
ATOM 1627 O O . GLY A 1 208 ? -14.148 10.695 17.156 1 97.94 208 GLY A O 1
ATOM 1628 N N . SER A 1 209 ? -13.234 11.508 15.312 1 98 209 SER A N 1
ATOM 1629 C CA . SER A 1 209 ? -11.914 11.672 15.906 1 98 209 SER A CA 1
ATOM 1630 C C . SER A 1 209 ? -11.945 12.68 17.047 1 98 209 SER A C 1
ATOM 1632 O O . SER A 1 209 ? -12.938 13.375 17.25 1 98 209 SER A O 1
ATOM 1634 N N . LYS A 1 210 ? -10.867 12.789 17.812 1 97.31 210 LYS A N 1
ATOM 1635 C CA . LYS A 1 210 ? -10.773 13.656 18.984 1 97.31 210 LYS A CA 1
ATOM 1636 C C . LYS A 1 210 ? -10.594 15.117 18.578 1 97.31 210 LYS A C 1
ATOM 1638 O O . LYS A 1 210 ? -10.695 16.016 19.406 1 97.31 210 LYS A O 1
ATOM 1643 N N . TRP A 1 211 ? -10.312 15.305 17.281 1 97.31 211 TRP A N 1
ATOM 1644 C CA . TRP A 1 211 ? -10.172 16.688 16.812 1 97.31 211 TRP A CA 1
ATOM 1645 C C . TRP A 1 211 ? -11.5 17.438 16.938 1 97.31 211 TRP A C 1
ATOM 1647 O O . TRP A 1 211 ? -12.562 16.859 16.688 1 97.31 211 TRP A O 1
ATOM 1657 N N . PRO A 1 212 ? -11.453 18.75 17.281 1 91.56 212 PRO A N 1
ATOM 1658 C CA . PRO A 1 212 ? -12.695 19.516 17.328 1 91.56 212 PRO A CA 1
ATOM 1659 C C . PRO A 1 212 ? -13.359 19.641 15.953 1 91.56 212 PRO A C 1
ATOM 1661 O O . PRO A 1 212 ? -12.68 19.547 14.93 1 91.56 212 PRO A O 1
ATOM 1664 N N . GLY A 1 213 ? -14.781 19.953 15.992 1 81.19 213 GLY A N 1
ATOM 1665 C CA . GLY A 1 213 ? -15.57 20.109 14.781 1 81.19 213 GLY A CA 1
ATOM 1666 C C . GLY A 1 213 ? -16.234 18.828 14.336 1 81.19 213 GLY A C 1
ATOM 1667 O O . GLY A 1 213 ? -15.938 17.75 14.852 1 81.19 213 GLY A O 1
ATOM 1668 N N . MET B 1 1 ? 14.086 34.562 7.98 1 61.41 1 MET B N 1
ATOM 1669 C CA . MET B 1 1 ? 14.344 33.969 9.289 1 61.41 1 MET B CA 1
ATOM 1670 C C . MET B 1 1 ? 13.789 32.562 9.367 1 61.41 1 MET B C 1
ATOM 1672 O O . MET B 1 1 ? 12.789 32.25 8.727 1 61.41 1 MET B O 1
ATOM 1676 N N . THR B 1 2 ? 14.594 31.625 9.898 1 76.75 2 THR B N 1
ATOM 1677 C CA . THR B 1 2 ? 14.195 30.234 10.07 1 76.75 2 THR B CA 1
ATOM 1678 C C . THR B 1 2 ? 12.969 30.125 10.977 1 76.75 2 THR B C 1
ATOM 1680 O O . THR B 1 2 ? 12.953 30.688 12.078 1 76.75 2 THR B O 1
ATOM 1683 N N . GLU B 1 3 ? 11.977 29.672 10.469 1 92.75 3 GLU B N 1
ATOM 1684 C CA . GLU B 1 3 ? 10.719 29.531 11.195 1 92.75 3 GLU B CA 1
ATOM 1685 C C . GLU B 1 3 ? 10.703 28.25 12.016 1 92.75 3 GLU B C 1
ATOM 1687 O O . GLU B 1 3 ? 11.07 27.172 11.523 1 92.75 3 GLU B O 1
ATOM 1692 N N . ILE B 1 4 ? 10.414 28.406 13.344 1 97.06 4 ILE B N 1
ATOM 1693 C CA . ILE B 1 4 ? 10.273 27.266 14.234 1 97.06 4 ILE B CA 1
ATOM 1694 C C . ILE B 1 4 ? 8.836 27.203 14.758 1 97.06 4 ILE B C 1
ATOM 1696 O O . ILE B 1 4 ? 8.336 28.156 15.336 1 97.06 4 ILE B O 1
ATOM 1700 N N . ILE B 1 5 ? 8.164 26.141 14.523 1 98.12 5 ILE B N 1
ATOM 1701 C CA . ILE B 1 5 ? 6.801 25.891 14.992 1 98.12 5 ILE B CA 1
ATOM 1702 C C . ILE B 1 5 ? 6.77 24.641 15.852 1 98.12 5 ILE B C 1
ATOM 1704 O O . ILE B 1 5 ? 7.117 23.547 15.391 1 98.12 5 ILE B O 1
ATOM 1708 N N . ALA B 1 6 ? 6.344 24.766 17.141 1 97.75 6 ALA B N 1
ATOM 1709 C CA . ALA B 1 6 ? 6.258 23.641 18.078 1 97.75 6 ALA B CA 1
ATOM 1710 C C . ALA B 1 6 ? 7.594 22.906 18.172 1 97.75 6 ALA B C 1
ATOM 1712 O O . ALA B 1 6 ? 7.629 21.672 18.188 1 97.75 6 ALA B O 1
ATOM 1713 N N . GLY B 1 7 ? 8.656 23.656 18.047 1 97.38 7 GLY B N 1
ATOM 1714 C CA . GLY B 1 7 ? 9.992 23.094 18.203 1 97.38 7 GLY B CA 1
ATOM 1715 C C . GLY B 1 7 ? 10.555 22.516 16.922 1 97.38 7 GLY B C 1
ATOM 1716 O O . GLY B 1 7 ? 11.68 22.016 16.891 1 97.38 7 GLY B O 1
ATOM 1717 N N . ILE B 1 8 ? 9.812 22.578 15.852 1 98.56 8 ILE B N 1
ATOM 1718 C CA . ILE B 1 8 ? 10.242 22.031 14.57 1 98.56 8 ILE B CA 1
ATOM 1719 C C . ILE B 1 8 ? 10.703 23.156 13.648 1 98.56 8 ILE B C 1
ATOM 1721 O O . ILE B 1 8 ? 9.961 24.109 13.391 1 98.56 8 ILE B O 1
ATOM 1725 N N . ARG B 1 9 ? 11.922 23.031 13.195 1 98.19 9 ARG B N 1
ATOM 1726 C CA . ARG B 1 9 ? 12.422 23.984 12.203 1 98.19 9 ARG B CA 1
ATOM 1727 C C . ARG B 1 9 ? 11.812 23.703 10.828 1 98.19 9 ARG B C 1
ATOM 1729 O O . ARG B 1 9 ? 11.898 22.578 10.328 1 98.19 9 ARG B O 1
ATOM 1736 N N . ILE B 1 10 ? 11.242 24.688 10.195 1 98.44 10 ILE B N 1
ATOM 1737 C CA . ILE B 1 10 ? 10.68 24.547 8.859 1 98.44 10 ILE B CA 1
ATOM 1738 C C . ILE B 1 10 ? 11.789 24.625 7.816 1 98.44 10 ILE B C 1
ATOM 1740 O O . ILE B 1 10 ? 12.578 25.578 7.812 1 98.44 10 ILE B O 1
ATOM 1744 N N . PRO B 1 11 ? 11.875 23.625 6.93 1 98.31 11 PRO B N 1
ATOM 1745 C CA . PRO B 1 11 ? 12.883 23.703 5.875 1 98.31 11 PRO B CA 1
ATOM 1746 C C . PRO B 1 11 ? 12.766 24.984 5.039 1 98.31 11 PRO B C 1
ATOM 1748 O O . PRO B 1 11 ? 11.656 25.406 4.711 1 98.31 11 PRO B O 1
ATOM 1751 N N . ASP B 1 12 ? 13.914 25.562 4.684 1 96.56 12 ASP B N 1
ATOM 1752 C CA . ASP B 1 12 ? 13.883 26.844 3.992 1 96.56 12 ASP B CA 1
ATOM 1753 C C . ASP B 1 12 ? 14.945 26.906 2.896 1 96.56 12 ASP B C 1
ATOM 1755 O O . ASP B 1 12 ? 15.391 28 2.514 1 96.56 12 ASP B O 1
ATOM 1759 N N . SER B 1 13 ? 15.438 25.766 2.5 1 97 13 SER B N 1
ATOM 1760 C CA . SER B 1 13 ? 16.297 25.734 1.32 1 97 13 SER B CA 1
ATOM 1761 C C . SER B 1 13 ? 15.562 26.234 0.085 1 97 13 SER B C 1
ATOM 1763 O O . SER B 1 13 ? 14.352 26.453 0.12 1 97 13 SER B O 1
ATOM 1765 N N . ALA B 1 14 ? 16.328 26.484 -0.965 1 97.25 14 ALA B N 1
ATOM 1766 C CA . ALA B 1 14 ? 15.711 26.891 -2.225 1 97.25 14 ALA B CA 1
ATOM 1767 C C . 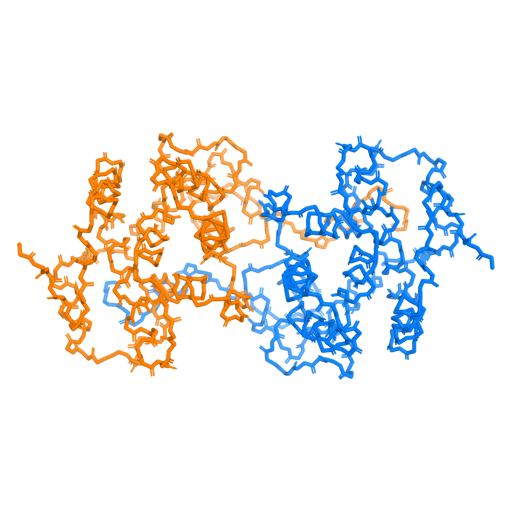ALA B 1 14 ? 14.656 25.875 -2.678 1 97.25 14 ALA B C 1
ATOM 1769 O O . ALA B 1 14 ? 13.586 26.25 -3.141 1 97.25 14 ALA B O 1
ATOM 1770 N N . MET B 1 15 ? 14.961 24.609 -2.564 1 97.94 15 MET B N 1
ATOM 1771 C CA . MET B 1 15 ? 14.039 23.531 -2.924 1 97.94 15 MET B CA 1
ATOM 1772 C C . MET B 1 15 ? 12.773 23.594 -2.066 1 97.94 15 MET B C 1
ATOM 1774 O O . MET B 1 15 ? 11.664 23.516 -2.588 1 97.94 15 MET B O 1
ATOM 1778 N N . ALA B 1 16 ? 12.953 23.75 -0.791 1 98.06 16 ALA B N 1
ATOM 1779 C CA . ALA B 1 16 ? 11.82 23.781 0.131 1 98.06 16 ALA B CA 1
ATOM 1780 C C . ALA B 1 16 ? 10.93 24.984 -0.141 1 98.06 16 ALA B C 1
ATOM 1782 O O . ALA B 1 16 ? 9.703 24.875 -0.137 1 98.06 16 ALA B O 1
ATOM 1783 N N . ARG B 1 17 ? 11.539 26.109 -0.377 1 98.19 17 ARG B N 1
ATOM 1784 C CA . ARG B 1 17 ? 10.781 27.312 -0.673 1 98.19 17 ARG B CA 1
ATOM 1785 C C . ARG B 1 17 ? 10.016 27.172 -1.981 1 98.19 17 ARG B C 1
ATOM 1787 O O . ARG B 1 17 ? 8.859 27.594 -2.074 1 98.19 17 ARG B O 1
ATOM 1794 N N . ALA B 1 18 ? 10.648 26.625 -2.934 1 98.44 18 ALA B N 1
ATOM 1795 C CA . ALA B 1 18 ? 9.984 26.406 -4.219 1 98.44 18 ALA B CA 1
ATOM 1796 C C . ALA B 1 18 ? 8.812 25.453 -4.078 1 98.44 18 ALA B C 1
ATOM 1798 O O . ALA B 1 18 ? 7.754 25.656 -4.676 1 98.44 18 ALA B O 1
ATOM 1799 N N . ALA B 1 19 ? 9 24.391 -3.33 1 98.62 19 ALA B N 1
ATOM 1800 C CA . ALA B 1 19 ? 7.922 23.438 -3.066 1 98.62 19 ALA B CA 1
ATOM 1801 C C . ALA B 1 19 ? 6.746 24.109 -2.371 1 98.62 19 ALA B C 1
ATOM 1803 O O . ALA B 1 19 ? 5.59 23.922 -2.752 1 98.62 19 ALA B O 1
ATOM 1804 N N . THR B 1 20 ? 7.094 24.906 -1.354 1 98.5 20 THR B N 1
ATOM 1805 C CA . THR B 1 20 ? 6.066 25.625 -0.602 1 98.5 20 THR B CA 1
ATOM 1806 C C . THR B 1 20 ? 5.246 26.516 -1.523 1 98.5 20 THR B C 1
ATOM 1808 O O . THR B 1 20 ? 4.016 26.531 -1.459 1 98.5 20 THR B O 1
ATOM 1811 N N . GLN B 1 21 ? 5.918 27.234 -2.332 1 98.44 21 GLN B N 1
ATOM 1812 C CA . GLN B 1 21 ? 5.242 28.141 -3.254 1 98.44 21 GLN B CA 1
ATOM 1813 C C . GLN B 1 21 ? 4.383 27.375 -4.254 1 98.44 21 GLN B C 1
ATOM 1815 O O . GLN B 1 21 ? 3.244 27.766 -4.527 1 98.44 21 GLN B O 1
ATOM 1820 N N . LEU B 1 22 ? 4.887 26.312 -4.816 1 98.44 22 LEU B N 1
ATOM 1821 C CA . LEU B 1 22 ? 4.152 25.516 -5.785 1 98.44 22 LEU B CA 1
ATOM 1822 C C . LEU B 1 22 ? 2.875 24.953 -5.172 1 98.44 22 LEU B C 1
ATOM 1824 O O . LEU B 1 22 ? 1.805 25.031 -5.781 1 98.44 22 LEU B O 1
ATOM 1828 N N . VAL B 1 23 ? 2.977 24.375 -3.979 1 98.5 23 VAL B N 1
ATOM 1829 C CA . VAL B 1 23 ? 1.82 23.781 -3.312 1 98.5 23 VAL B CA 1
ATOM 1830 C C . VAL B 1 23 ? 0.819 24.875 -2.951 1 98.5 23 VAL B C 1
ATOM 1832 O O . VAL B 1 23 ? -0.389 24.703 -3.133 1 98.5 23 VAL B O 1
ATOM 1835 N N . HIS B 1 24 ? 1.343 25.984 -2.443 1 98.12 24 HIS B N 1
ATOM 1836 C CA . HIS B 1 24 ? 0.487 27.109 -2.102 1 98.12 24 HIS B CA 1
ATOM 1837 C C . HIS B 1 24 ? -0.283 27.609 -3.32 1 98.12 24 HIS B C 1
ATOM 1839 O O . HIS B 1 24 ? -1.46 27.969 -3.215 1 98.12 24 HIS B O 1
ATOM 1845 N N . ASP B 1 25 ? 0.319 27.641 -4.504 1 97.94 25 ASP B N 1
ATOM 1846 C CA . ASP B 1 25 ? -0.287 28.125 -5.738 1 97.94 25 ASP B CA 1
ATOM 1847 C C . ASP B 1 25 ? -1.291 27.109 -6.293 1 97.94 25 ASP B C 1
ATOM 1849 O O . ASP B 1 25 ? -2.199 27.484 -7.043 1 97.94 25 ASP B O 1
ATOM 1853 N N . THR B 1 26 ? -1.188 25.875 -5.977 1 98.06 26 THR B N 1
ATOM 1854 C CA . THR B 1 26 ? -1.942 24.812 -6.621 1 98.06 26 THR B CA 1
ATOM 1855 C C . THR B 1 26 ? -3.119 24.375 -5.75 1 98.06 26 THR B C 1
ATOM 1857 O O . THR B 1 26 ? -4.211 24.109 -6.258 1 98.06 26 THR B O 1
ATOM 1860 N N . GLU B 1 27 ? -2.883 24.281 -4.453 1 97.56 27 GLU B N 1
ATOM 1861 C CA . GLU B 1 27 ? -3.898 23.812 -3.514 1 97.56 27 GLU B CA 1
ATOM 1862 C C . GLU B 1 27 ? -4.648 24.969 -2.883 1 97.56 27 GLU B C 1
ATOM 1864 O O . GLU B 1 27 ? -4.141 26.094 -2.838 1 97.56 27 GLU B O 1
ATOM 1869 N N . ASP B 1 28 ? -5.898 24.781 -2.467 1 97.44 28 ASP B N 1
ATOM 1870 C CA . ASP B 1 28 ? -6.59 25.812 -1.703 1 97.44 28 ASP B CA 1
ATOM 1871 C C . ASP B 1 28 ? -6.059 25.875 -0.273 1 97.44 28 ASP B C 1
ATOM 1873 O O . ASP B 1 28 ? -5.164 25.125 0.102 1 97.44 28 ASP B O 1
ATOM 1877 N N . ASP B 1 29 ? -6.578 26.75 0.53 1 97.44 29 ASP B N 1
ATOM 1878 C CA . ASP B 1 29 ? -6.055 27.016 1.867 1 97.44 29 ASP B CA 1
ATOM 1879 C C . ASP B 1 29 ? -6.195 25.781 2.762 1 97.44 29 ASP B C 1
ATOM 1881 O O . ASP B 1 29 ? -5.316 25.5 3.58 1 97.44 29 ASP B O 1
ATOM 1885 N N . LEU B 1 30 ? -7.293 25.094 2.652 1 97.75 30 LEU B N 1
ATOM 1886 C CA . LEU B 1 30 ? -7.523 23.922 3.494 1 97.75 30 LEU B CA 1
ATOM 1887 C C . LEU B 1 30 ? -6.445 22.875 3.271 1 97.75 30 LEU B C 1
ATOM 1889 O O . LEU B 1 30 ? -5.812 22.422 4.227 1 97.75 30 LEU B O 1
ATOM 1893 N N . LEU B 1 31 ? -6.191 22.5 1.978 1 98.44 31 LEU B N 1
ATOM 1894 C CA . LEU B 1 31 ? -5.203 21.469 1.657 1 98.44 31 LEU B CA 1
ATOM 1895 C C . LEU B 1 31 ? -3.793 21.969 1.966 1 98.44 31 LEU B C 1
ATOM 1897 O O . LEU B 1 31 ? -2.941 21.188 2.398 1 98.44 31 LEU B O 1
ATOM 1901 N N . TYR B 1 32 ? -3.555 23.234 1.738 1 98.56 32 TYR B N 1
ATOM 1902 C CA . TYR B 1 32 ? -2.244 23.797 2.045 1 98.56 32 TYR B CA 1
ATOM 1903 C C . TYR B 1 32 ? -1.94 23.688 3.533 1 98.56 32 TYR B C 1
ATOM 1905 O O . TYR B 1 32 ? -0.886 23.188 3.926 1 98.56 32 TYR B O 1
ATOM 1913 N N . ASN B 1 33 ? -2.842 24.188 4.367 1 98.69 33 ASN B N 1
ATOM 1914 C CA . ASN B 1 33 ? -2.654 24.109 5.812 1 98.69 33 ASN B CA 1
ATOM 1915 C C . ASN B 1 33 ? -2.545 22.672 6.293 1 98.69 33 ASN B C 1
ATOM 1917 O O . ASN B 1 33 ? -1.741 22.359 7.176 1 98.69 33 ASN B O 1
ATOM 1921 N N . HIS B 1 34 ? -3.361 21.828 5.715 1 98.75 34 HIS B N 1
ATOM 1922 C CA . HIS B 1 34 ? -3.297 20.406 6.023 1 98.75 34 HIS B CA 1
ATOM 1923 C C . HIS B 1 34 ? -1.913 19.844 5.723 1 98.75 34 HIS B C 1
ATOM 1925 O O . HIS B 1 34 ? -1.326 19.141 6.559 1 98.75 34 HIS B O 1
ATOM 1931 N N . SER B 1 35 ? -1.354 20.125 4.555 1 98.88 35 SER B N 1
ATOM 1932 C CA . SER B 1 35 ? -0.04 19.625 4.16 1 98.88 35 SER B CA 1
ATOM 1933 C C . SER B 1 35 ? 1.045 20.125 5.113 1 98.88 35 SER B C 1
ATOM 1935 O O . SER B 1 35 ? 1.942 19.359 5.484 1 98.88 35 SER B O 1
ATOM 1937 N N . ARG B 1 36 ? 0.952 21.391 5.527 1 98.75 36 ARG B N 1
ATOM 1938 C CA . ARG B 1 36 ? 1.898 21.953 6.488 1 98.75 36 ARG B CA 1
ATOM 1939 C C . ARG B 1 36 ? 1.8 21.234 7.832 1 98.75 36 ARG B C 1
ATOM 1941 O O . ARG B 1 36 ? 2.818 20.922 8.453 1 98.75 36 ARG B O 1
ATOM 1948 N N . ARG B 1 37 ? 0.583 21 8.25 1 98.88 37 ARG B N 1
ATOM 1949 C CA . ARG B 1 37 ? 0.395 20.312 9.516 1 98.88 37 ARG B CA 1
ATOM 1950 C C . ARG B 1 37 ? 0.917 18.875 9.438 1 98.88 37 ARG B C 1
ATOM 1952 O O . ARG B 1 37 ? 1.51 18.375 10.398 1 98.88 37 ARG B O 1
ATOM 1959 N N . VAL B 1 38 ? 0.698 18.203 8.297 1 98.94 38 VAL B N 1
ATOM 1960 C CA . VAL B 1 38 ? 1.188 16.844 8.102 1 98.94 38 VAL B CA 1
ATOM 1961 C C . VAL B 1 38 ? 2.697 16.797 8.328 1 98.94 38 VAL B C 1
ATOM 1963 O O . VAL B 1 38 ? 3.205 15.891 8.992 1 98.94 38 VAL B O 1
ATOM 1966 N N . PHE B 1 39 ? 3.412 17.812 7.828 1 98.94 39 PHE B N 1
ATOM 1967 C CA . PHE B 1 39 ? 4.848 17.875 8.062 1 98.94 39 PHE B CA 1
ATOM 1968 C C . PHE B 1 39 ? 5.148 17.984 9.555 1 98.94 39 PHE B C 1
ATOM 1970 O O . PHE B 1 39 ? 5.98 17.234 10.078 1 98.94 39 PHE B O 1
ATOM 1977 N N . LEU B 1 40 ? 4.496 18.844 10.188 1 98.94 40 LEU B N 1
ATOM 1978 C CA . LEU B 1 40 ? 4.781 19.125 11.594 1 98.94 40 LEU B CA 1
ATOM 1979 C C . LEU B 1 40 ? 4.457 17.922 12.461 1 98.94 40 LEU B C 1
ATOM 1981 O O . LEU B 1 40 ? 5.262 17.531 13.312 1 98.94 40 LEU B O 1
ATOM 1985 N N . TRP B 1 41 ? 3.297 17.297 12.234 1 98.94 41 TRP B N 1
ATOM 1986 C CA . TRP B 1 41 ? 2.943 16.094 12.984 1 98.94 41 TRP B CA 1
ATOM 1987 C C . TRP B 1 41 ? 3.939 14.977 12.719 1 98.94 41 TRP B C 1
ATOM 1989 O O . TRP B 1 41 ? 4.328 14.25 13.641 1 98.94 41 TRP B O 1
ATOM 1999 N N . GLY B 1 42 ? 4.332 14.812 11.43 1 98.94 42 GLY B N 1
ATOM 2000 C CA . GLY B 1 42 ? 5.336 13.812 11.102 1 98.94 42 GLY B CA 1
ATOM 2001 C C . GLY B 1 42 ? 6.66 14.039 11.805 1 98.94 42 GLY B C 1
ATOM 2002 O O . GLY B 1 42 ? 7.23 13.117 12.375 1 98.94 42 GLY B O 1
ATOM 2003 N N . ALA B 1 43 ? 7.082 15.234 11.789 1 98.88 43 ALA B N 1
ATOM 2004 C CA . ALA B 1 43 ? 8.352 15.594 12.422 1 98.88 43 ALA B CA 1
ATOM 2005 C C . ALA B 1 43 ? 8.289 15.383 13.93 1 98.88 43 ALA B C 1
ATOM 2007 O O . ALA B 1 43 ? 9.211 14.812 14.516 1 98.88 43 ALA B O 1
ATOM 2008 N N . LEU B 1 44 ? 7.23 15.844 14.555 1 98.88 44 LEU B N 1
ATOM 2009 C CA . LEU B 1 44 ? 7.059 15.656 15.992 1 98.88 44 LEU B CA 1
ATOM 2010 C C . LEU B 1 44 ? 7.043 14.18 16.344 1 98.88 44 LEU B C 1
ATOM 2012 O O . LEU B 1 44 ? 7.598 13.781 17.375 1 98.88 44 LEU B O 1
ATOM 2016 N N . THR B 1 45 ? 6.402 13.398 15.531 1 98.88 45 THR B N 1
ATOM 2017 C CA . THR B 1 45 ? 6.375 11.953 15.734 1 98.88 45 THR B CA 1
ATOM 2018 C C . THR B 1 45 ? 7.781 11.367 15.648 1 98.88 45 THR B C 1
ATOM 2020 O O . THR B 1 45 ? 8.172 10.539 16.469 1 98.88 45 THR B O 1
ATOM 2023 N N . GLY B 1 46 ? 8.523 11.75 14.578 1 98.69 46 GLY B N 1
ATOM 2024 C CA . GLY B 1 46 ? 9.906 11.305 14.445 1 98.69 46 GLY B CA 1
ATOM 2025 C C . GLY B 1 46 ? 10.75 11.609 15.664 1 98.69 46 GLY B C 1
ATOM 2026 O O . GLY B 1 46 ? 11.484 10.75 16.156 1 98.69 46 GLY B O 1
ATOM 2027 N N . ASN B 1 47 ? 10.602 12.828 16.172 1 98.31 47 ASN B N 1
ATOM 2028 C CA . ASN B 1 47 ? 11.336 13.242 17.359 1 98.31 47 ASN B CA 1
ATOM 2029 C C . ASN B 1 47 ? 10.922 12.43 18.594 1 98.31 47 ASN B C 1
ATOM 2031 O O . ASN B 1 47 ? 11.773 11.953 19.344 1 98.31 47 ASN B O 1
ATOM 2035 N N . ARG B 1 48 ? 9.617 12.266 18.781 1 97.88 48 ARG B N 1
ATOM 2036 C CA . ARG B 1 48 ? 9.094 11.516 19.922 1 97.88 48 ARG B CA 1
ATOM 2037 C C . ARG B 1 48 ? 9.602 10.086 19.906 1 97.88 48 ARG B C 1
ATOM 2039 O O . ARG B 1 48 ? 9.914 9.523 20.969 1 97.88 48 ARG B O 1
ATOM 2046 N N . ARG B 1 49 ? 9.75 9.531 18.719 1 97.81 49 ARG B N 1
ATOM 2047 C CA . ARG B 1 49 ? 10.117 8.125 18.578 1 97.81 49 ARG B CA 1
ATOM 2048 C C . ARG B 1 49 ? 11.633 7.973 18.438 1 97.81 49 ARG B C 1
ATOM 2050 O O . ARG B 1 49 ? 12.141 6.855 18.297 1 97.81 49 ARG B O 1
ATOM 2057 N N . GLY B 1 50 ? 12.367 9.023 18.359 1 97.88 50 GLY B N 1
ATOM 2058 C CA . GLY B 1 50 ? 13.812 8.992 18.219 1 97.88 50 GLY B CA 1
ATOM 2059 C C . GLY B 1 50 ? 14.273 8.523 16.859 1 97.88 50 GLY B C 1
ATOM 2060 O O . GLY B 1 50 ? 15.305 7.855 16.734 1 97.88 50 GLY B O 1
ATOM 2061 N N . LEU B 1 51 ? 13.484 8.812 15.844 1 97.94 51 LEU B N 1
ATOM 2062 C CA . LEU B 1 51 ? 13.836 8.414 14.484 1 97.94 51 LEU B CA 1
ATOM 2063 C C . LEU B 1 51 ? 14.695 9.484 13.82 1 97.94 51 LEU B C 1
ATOM 2065 O O . LEU B 1 51 ? 14.461 10.68 13.992 1 97.94 51 LEU B O 1
ATOM 2069 N N . LYS B 1 52 ? 15.734 9 13.094 1 97.62 52 LYS B N 1
ATOM 2070 C CA . LYS B 1 52 ? 16.484 9.906 12.227 1 97.62 52 LYS B CA 1
ATOM 2071 C C . LYS B 1 52 ? 15.812 10.047 10.859 1 97.62 52 LYS B C 1
ATOM 2073 O O . LYS B 1 52 ? 15.516 9.047 10.211 1 97.62 52 LYS B O 1
ATOM 2078 N N . TYR B 1 53 ? 15.539 11.266 10.453 1 98.12 53 TYR B N 1
ATOM 2079 C CA . TYR B 1 53 ? 14.906 11.516 9.164 1 98.12 53 TYR B CA 1
ATOM 2080 C C . TYR B 1 53 ? 15.469 12.773 8.516 1 98.12 53 TYR B C 1
ATOM 2082 O O . TYR B 1 53 ? 16.047 13.625 9.195 1 98.12 53 TYR B O 1
ATOM 2090 N N . ASP B 1 54 ? 15.414 12.844 7.215 1 98.19 54 ASP B N 1
ATOM 2091 C CA . ASP B 1 54 ? 15.75 14.047 6.457 1 98.19 54 ASP B CA 1
ATOM 2092 C C . ASP B 1 54 ? 14.578 15.023 6.43 1 98.19 54 ASP B C 1
ATOM 2094 O O . ASP B 1 54 ? 13.562 14.766 5.777 1 98.19 54 ASP B O 1
ATOM 2098 N N . SER B 1 55 ? 14.742 16.109 7.047 1 98.5 55 SER B N 1
ATOM 2099 C CA . SER B 1 55 ? 13.656 17.078 7.23 1 98.5 55 SER B CA 1
ATOM 2100 C C . SER B 1 55 ? 13.172 17.625 5.891 1 98.5 55 SER B C 1
ATOM 2102 O O . SER B 1 55 ? 11.984 17.891 5.719 1 98.5 55 SER B O 1
ATOM 2104 N N . GLU B 1 56 ? 14.039 17.766 4.945 1 98.25 56 GLU B N 1
ATOM 2105 C CA . GLU B 1 56 ? 13.656 18.297 3.643 1 98.25 56 GLU B CA 1
ATOM 2106 C C . GLU B 1 56 ? 12.828 17.281 2.859 1 98.25 56 GLU B C 1
ATOM 2108 O O . GLU B 1 56 ? 11.828 17.641 2.236 1 98.25 56 GLU B O 1
ATOM 2113 N N . LEU B 1 57 ? 13.227 16.016 2.904 1 98.75 57 LEU B N 1
ATOM 2114 C CA . LEU B 1 57 ? 12.477 14.984 2.207 1 98.75 57 LEU B CA 1
ATOM 2115 C C . LEU B 1 57 ? 11.109 14.773 2.848 1 98.75 57 LEU B C 1
ATOM 2117 O O . LEU B 1 57 ? 10.109 14.602 2.145 1 98.75 57 LEU B O 1
ATOM 2121 N N . LEU B 1 58 ? 11.125 14.805 4.199 1 98.94 58 LEU B N 1
ATOM 2122 C CA . LEU B 1 58 ? 9.844 14.703 4.898 1 98.94 58 LEU B CA 1
ATOM 2123 C C . LEU B 1 58 ? 8.93 15.859 4.512 1 98.94 58 LEU B C 1
ATOM 2125 O O . LEU B 1 58 ? 7.73 15.664 4.293 1 98.94 58 LEU B O 1
ATOM 2129 N N . TYR B 1 59 ? 9.508 17.031 4.418 1 98.94 59 TYR B N 1
ATOM 2130 C CA . TYR B 1 59 ? 8.75 18.234 4.055 1 98.94 59 TYR B CA 1
ATOM 2131 C C . TYR B 1 59 ? 8.164 18.094 2.654 1 98.94 59 TYR B C 1
ATOM 2133 O O . TYR B 1 59 ? 6.977 18.359 2.443 1 98.94 59 TYR B O 1
ATOM 2141 N N . ILE B 1 60 ? 8.945 17.672 1.735 1 98.94 60 ILE B N 1
ATOM 2142 C CA . ILE B 1 60 ? 8.477 17.516 0.362 1 98.94 60 ILE B CA 1
ATOM 2143 C C . ILE B 1 60 ? 7.363 16.469 0.307 1 98.94 60 ILE B C 1
ATOM 2145 O O . ILE B 1 60 ? 6.34 16.688 -0.344 1 98.94 60 ILE B O 1
ATOM 2149 N N . GLY B 1 61 ? 7.539 15.312 0.997 1 98.94 61 GLY B N 1
ATOM 2150 C CA . GLY B 1 61 ? 6.496 14.297 1.049 1 98.94 61 GLY B CA 1
ATOM 2151 C C . GLY B 1 61 ? 5.184 14.82 1.604 1 98.94 61 GLY B C 1
ATOM 2152 O O . GLY B 1 61 ? 4.121 14.578 1.026 1 98.94 61 GLY B O 1
ATOM 2153 N N . ALA B 1 62 ? 5.285 15.562 2.656 1 98.94 62 ALA B N 1
ATOM 2154 C CA . ALA B 1 62 ? 4.098 16.109 3.311 1 98.94 62 ALA B CA 1
ATOM 2155 C C . ALA B 1 62 ? 3.412 17.141 2.428 1 98.94 62 ALA B C 1
ATOM 2157 O O . ALA B 1 62 ? 2.188 17.141 2.293 1 98.94 62 ALA B O 1
ATOM 2158 N N . MET B 1 63 ? 4.215 18 1.796 1 98.88 63 MET B N 1
ATOM 2159 C CA . MET B 1 63 ? 3.666 19.094 1.003 1 98.88 63 MET B CA 1
ATOM 2160 C C . MET B 1 63 ? 2.988 18.562 -0.258 1 98.88 63 MET B C 1
ATOM 2162 O O . MET B 1 63 ? 1.932 19.062 -0.653 1 98.88 63 MET B O 1
ATOM 2166 N N . PHE B 1 64 ? 3.473 17.484 -0.824 1 98.94 64 PHE B N 1
ATOM 2167 C CA . PHE B 1 64 ? 3.023 17.062 -2.145 1 98.94 64 PHE B CA 1
ATOM 2168 C C . PHE B 1 64 ? 1.984 15.953 -2.035 1 98.94 64 PHE B C 1
ATOM 2170 O O . PHE B 1 64 ? 1.37 15.562 -3.031 1 98.94 64 PHE B O 1
ATOM 2177 N N . HIS B 1 65 ? 1.715 15.414 -0.827 1 98.94 65 HIS B N 1
ATOM 2178 C CA . HIS B 1 65 ? 1.008 14.141 -0.723 1 98.94 65 HIS B CA 1
ATOM 2179 C C . HIS B 1 65 ? -0.399 14.242 -1.304 1 98.94 65 HIS B C 1
ATOM 2181 O O . HIS B 1 65 ? -0.949 13.25 -1.789 1 98.94 65 HIS B O 1
ATOM 2187 N N . ASP B 1 66 ? -0.963 15.461 -1.337 1 98.75 66 ASP B N 1
ATOM 2188 C CA . ASP B 1 66 ? -2.336 15.609 -1.811 1 98.75 66 ASP B CA 1
ATOM 2189 C C . ASP B 1 66 ? -2.379 16.359 -3.143 1 98.75 66 ASP B C 1
ATOM 2191 O O . ASP B 1 66 ? -3.451 16.75 -3.604 1 98.75 66 ASP B O 1
ATOM 2195 N N . MET B 1 67 ? -1.248 16.578 -3.775 1 98.75 67 MET B N 1
ATOM 2196 C CA . MET B 1 67 ? -1.2 17.297 -5.047 1 98.75 67 MET B CA 1
ATOM 2197 C C . MET B 1 67 ? -2.061 16.594 -6.098 1 98.75 67 MET B C 1
ATOM 2199 O O . MET B 1 67 ? -2.643 17.25 -6.961 1 98.75 67 MET B O 1
ATOM 2203 N N . GLY B 1 68 ? -2.188 15.281 -5.969 1 98.81 68 GLY B N 1
ATOM 2204 C CA . GLY B 1 68 ? -2.951 14.5 -6.934 1 98.81 68 GLY B CA 1
ATOM 2205 C C . GLY B 1 68 ? -4.441 14.758 -6.859 1 98.81 68 GLY B C 1
ATOM 2206 O O . GLY B 1 68 ? -5.195 14.352 -7.746 1 98.81 68 GLY B O 1
ATOM 2207 N N . LEU B 1 69 ? -4.906 15.453 -5.863 1 98.56 69 LEU B N 1
ATOM 2208 C CA . LEU B 1 69 ? -6.32 15.797 -5.727 1 98.56 69 LEU B CA 1
ATOM 2209 C C . LEU B 1 69 ? -6.66 17.031 -6.551 1 98.56 69 LEU B C 1
ATOM 2211 O O . LEU B 1 69 ? -7.84 17.344 -6.75 1 98.56 69 LEU B O 1
ATOM 2215 N N . THR B 1 70 ? -5.66 17.766 -7.016 1 98.06 70 THR B N 1
ATOM 2216 C CA . THR B 1 70 ? -5.883 19 -7.75 1 98.06 70 THR B CA 1
ATOM 2217 C C . THR B 1 70 ? -6.012 18.734 -9.242 1 98.06 70 THR B C 1
ATOM 2219 O O . THR B 1 70 ? -5.406 17.797 -9.766 1 98.06 70 THR B O 1
ATOM 2222 N N . ALA B 1 71 ? -6.719 19.578 -9.961 1 96.38 71 ALA B N 1
ATOM 2223 C CA . ALA B 1 71 ? -6.984 19.406 -11.383 1 96.38 71 ALA B CA 1
ATOM 2224 C C . ALA B 1 71 ? -5.684 19.375 -12.188 1 96.38 71 ALA B C 1
ATOM 2226 O O . ALA B 1 71 ? -5.562 18.641 -13.164 1 96.38 71 ALA B O 1
ATOM 2227 N N . ALA B 1 72 ? -4.754 20.109 -11.758 1 96.38 72 ALA B N 1
ATOM 2228 C CA . ALA B 1 72 ? -3.496 20.266 -12.484 1 96.38 72 ALA B CA 1
ATOM 2229 C C . ALA B 1 72 ? -2.68 18.969 -12.469 1 96.38 72 ALA B C 1
ATOM 2231 O O . ALA B 1 72 ? -1.879 18.734 -13.375 1 96.38 72 ALA B O 1
ATOM 2232 N N . HIS B 1 73 ? -2.93 18.094 -11.484 1 97.81 73 HIS B N 1
ATOM 2233 C CA . HIS B 1 73 ? -2.037 16.953 -11.312 1 97.81 73 HIS B CA 1
ATOM 2234 C C . HIS B 1 73 ? -2.811 15.648 -11.32 1 97.81 73 HIS B C 1
ATOM 2236 O O . HIS B 1 73 ? -2.215 14.57 -11.266 1 97.81 73 HIS B O 1
ATOM 2242 N N . ALA B 1 74 ? -4.09 15.758 -11.414 1 98.12 74 ALA B N 1
ATOM 2243 C CA . ALA B 1 74 ? -4.926 14.555 -11.383 1 98.12 74 ALA B CA 1
ATOM 2244 C C . ALA B 1 74 ? -4.996 13.898 -12.758 1 98.12 74 ALA B C 1
ATOM 2246 O O . ALA B 1 74 ? -5.402 14.531 -13.734 1 98.12 74 ALA B O 1
ATOM 2247 N N . SER B 1 75 ? -4.617 12.656 -12.859 1 98.31 75 SER B N 1
ATOM 2248 C CA . SER B 1 75 ? -4.848 11.852 -14.055 1 98.31 75 SER B CA 1
ATOM 2249 C C . SER B 1 75 ? -6.238 11.227 -14.039 1 98.31 75 SER B C 1
ATOM 2251 O O . SER B 1 75 ? -6.902 11.195 -13.008 1 98.31 75 SER B O 1
ATOM 2253 N N . PRO B 1 76 ? -6.695 10.75 -15.148 1 97.62 76 PRO B N 1
ATOM 2254 C CA . PRO B 1 76 ? -8.039 10.18 -15.211 1 97.62 76 PRO B CA 1
ATOM 2255 C C . PRO B 1 76 ? -8.109 8.766 -14.625 1 97.62 76 PRO B C 1
ATOM 2257 O O . PRO B 1 76 ? -9.188 8.281 -14.289 1 97.62 76 PRO B O 1
ATOM 2260 N N . ASP B 1 77 ? -6.938 8.141 -14.445 1 97.31 77 ASP B N 1
ATOM 2261 C CA . ASP B 1 77 ? -7.09 6.707 -14.203 1 97.31 77 ASP B CA 1
ATOM 2262 C C . ASP B 1 77 ? -6.152 6.238 -13.094 1 97.31 77 ASP B C 1
ATOM 2264 O O . ASP B 1 77 ? -6.172 5.066 -12.719 1 97.31 77 ASP B O 1
ATOM 2268 N N . LEU B 1 78 ? -5.281 7.109 -12.547 1 98.69 78 LEU B N 1
ATOM 2269 C CA . LEU B 1 78 ? -4.375 6.707 -11.477 1 98.69 78 LEU B CA 1
ATOM 2270 C C . LEU B 1 78 ? -4.926 7.121 -10.117 1 98.69 78 LEU B C 1
ATOM 2272 O O . LEU B 1 78 ? -5.676 8.094 -10.016 1 98.69 78 LEU B O 1
ATOM 2276 N N . ARG B 1 79 ? -4.5 6.371 -9.055 1 98.69 79 ARG B N 1
ATOM 2277 C CA . ARG B 1 79 ? -4.738 6.855 -7.695 1 98.69 79 ARG B CA 1
ATOM 2278 C C . ARG B 1 79 ? -4.168 8.258 -7.508 1 98.69 79 ARG B C 1
ATOM 2280 O O . ARG B 1 79 ? -3.07 8.555 -7.98 1 98.69 79 ARG B O 1
ATOM 2287 N N . PHE B 1 80 ? -4.879 9.125 -6.777 1 98.88 80 PHE B N 1
ATOM 2288 C CA . PHE B 1 80 ? -4.371 10.477 -6.562 1 98.88 80 PHE B CA 1
ATOM 2289 C C . PHE B 1 80 ? -3.041 10.445 -5.82 1 98.88 80 PHE B C 1
ATOM 2291 O O . PHE B 1 80 ? -2.199 11.328 -6.004 1 98.88 80 PHE B O 1
ATOM 2298 N N . GLU B 1 81 ? -2.844 9.43 -5.004 1 98.88 81 GLU B N 1
ATOM 2299 C CA . GLU B 1 81 ? -1.571 9.25 -4.312 1 98.88 81 GLU B CA 1
ATOM 2300 C C . GLU B 1 81 ? -0.423 9.086 -5.305 1 98.88 81 GLU B C 1
ATOM 2302 O O . GLU B 1 81 ? 0.651 9.656 -5.121 1 98.88 81 GLU B O 1
ATOM 2307 N N . VAL B 1 82 ? -0.673 8.273 -6.375 1 98.94 82 VAL B N 1
ATOM 2308 C CA . VAL B 1 82 ? 0.331 8.07 -7.414 1 98.94 82 VAL B CA 1
ATOM 2309 C C . VAL B 1 82 ? 0.531 9.367 -8.203 1 98.94 82 VAL B C 1
ATOM 2311 O O . VAL B 1 82 ? 1.664 9.742 -8.516 1 98.94 82 VAL B O 1
ATOM 2314 N N . ASP B 1 83 ? -0.582 10.086 -8.508 1 98.88 83 ASP B N 1
ATOM 2315 C CA . ASP B 1 83 ? -0.49 11.391 -9.164 1 98.88 83 ASP B CA 1
ATOM 2316 C C . ASP B 1 83 ? 0.386 12.352 -8.367 1 98.88 83 ASP B C 1
ATOM 2318 O O . ASP B 1 83 ? 1.259 13.016 -8.922 1 98.88 83 ASP B O 1
ATOM 2322 N N . GLY B 1 84 ? 0.123 12.398 -7.059 1 98.88 84 GLY B N 1
ATOM 2323 C CA . GLY B 1 84 ? 0.927 13.25 -6.199 1 98.88 84 GLY B CA 1
ATOM 2324 C C . GLY B 1 84 ? 2.381 12.828 -6.121 1 98.88 84 GLY B C 1
ATOM 2325 O O . GLY B 1 84 ? 3.281 13.664 -6.113 1 98.88 84 GLY B O 1
ATOM 2326 N N . ALA B 1 85 ? 2.623 11.531 -6.031 1 98.94 85 ALA B N 1
ATOM 2327 C CA . ALA B 1 85 ? 3.98 10.992 -6.008 1 98.94 85 ALA B CA 1
ATOM 2328 C C . ALA B 1 85 ? 4.734 11.352 -7.289 1 98.94 85 ALA B C 1
ATOM 2330 O O . ALA B 1 85 ? 5.906 11.727 -7.242 1 98.94 85 ALA B O 1
ATOM 2331 N N . ASN B 1 86 ? 4.047 11.234 -8.43 1 98.75 86 ASN B N 1
ATOM 2332 C CA . ASN B 1 86 ? 4.641 11.609 -9.711 1 98.75 86 ASN B CA 1
ATOM 2333 C C . ASN B 1 86 ? 5.004 13.094 -9.75 1 98.75 86 ASN B C 1
ATOM 2335 O O . ASN B 1 86 ? 6.078 13.461 -10.227 1 98.75 86 ASN B O 1
ATOM 2339 N N . ALA B 1 87 ? 4.125 13.906 -9.242 1 98.75 87 ALA B N 1
ATOM 2340 C CA . ALA B 1 87 ? 4.391 15.344 -9.188 1 98.75 87 ALA B CA 1
ATOM 2341 C C . ALA B 1 87 ? 5.637 15.633 -8.359 1 98.75 87 ALA B C 1
ATOM 2343 O O . ALA B 1 87 ? 6.484 16.438 -8.758 1 98.75 87 ALA B O 1
ATOM 2344 N N . ALA B 1 88 ? 5.754 14.977 -7.238 1 98.81 88 ALA B N 1
ATOM 2345 C CA . ALA B 1 88 ? 6.906 15.172 -6.363 1 98.81 88 ALA B CA 1
ATOM 2346 C C . ALA B 1 88 ? 8.195 14.703 -7.035 1 98.81 88 ALA B C 1
ATOM 2348 O O . ALA B 1 88 ? 9.227 15.375 -6.965 1 98.81 88 ALA B O 1
ATOM 2349 N N . ARG B 1 89 ? 8.148 13.5 -7.629 1 98.69 89 ARG B N 1
ATOM 2350 C CA . ARG B 1 89 ? 9.305 12.969 -8.344 1 98.69 89 ARG B CA 1
ATOM 2351 C C . ARG B 1 89 ? 9.789 13.953 -9.414 1 98.69 89 ARG B C 1
ATOM 2353 O O . ARG B 1 89 ? 10.977 14.258 -9.484 1 98.69 89 ARG B O 1
ATOM 2360 N N . ASP B 1 90 ? 8.898 14.438 -10.234 1 98 90 ASP B N 1
ATOM 2361 C CA . ASP B 1 90 ? 9.242 15.359 -11.305 1 98 90 ASP B CA 1
ATOM 2362 C C . ASP B 1 90 ? 9.836 16.656 -10.75 1 98 90 ASP B C 1
ATOM 2364 O O . ASP B 1 90 ? 10.797 17.203 -11.312 1 98 90 ASP B O 1
ATOM 2368 N N . PHE B 1 91 ? 9.242 17.156 -9.719 1 98.44 91 PHE B N 1
ATOM 2369 C CA . PHE B 1 91 ? 9.75 18.359 -9.055 1 98.44 91 PHE B CA 1
ATOM 2370 C C . PHE B 1 91 ? 11.172 18.141 -8.562 1 98.44 91 PHE B C 1
ATOM 2372 O O . PHE B 1 91 ? 12.055 18.969 -8.82 1 98.44 91 PHE B O 1
ATOM 2379 N N . LEU B 1 92 ? 11.453 17 -7.883 1 98.56 92 LEU B N 1
ATOM 2380 C CA . LEU B 1 92 ? 12.727 16.734 -7.227 1 98.56 92 LEU B CA 1
ATOM 2381 C C . LEU B 1 92 ? 13.836 16.516 -8.25 1 98.56 92 LEU B C 1
ATOM 2383 O O . LEU B 1 92 ? 15 16.797 -7.984 1 98.56 92 LEU B O 1
ATOM 2387 N N . LYS B 1 93 ? 13.5 15.977 -9.391 1 97.06 93 LYS B N 1
ATOM 2388 C CA . LYS B 1 93 ? 14.484 15.742 -10.445 1 97.06 93 LYS B CA 1
ATOM 2389 C C . LYS B 1 93 ? 15.18 17.031 -10.844 1 97.06 93 LYS B C 1
ATOM 2391 O O . LYS B 1 93 ? 16.344 17.031 -11.242 1 97.06 93 LYS B O 1
ATOM 2396 N N . GLY B 1 94 ? 14.547 18.156 -10.656 1 95.38 94 GLY B N 1
ATOM 2397 C CA . GLY B 1 94 ? 15.094 19.453 -11.016 1 95.38 94 GLY B CA 1
ATOM 2398 C C . GLY B 1 94 ? 16.094 19.984 -10.008 1 95.38 94 GLY B C 1
ATOM 2399 O O . GLY B 1 94 ? 16.812 20.953 -10.273 1 95.38 94 GLY B O 1
ATOM 2400 N N . TYR B 1 95 ? 16.281 19.297 -8.938 1 96.44 95 TYR B N 1
ATOM 2401 C CA . TYR B 1 95 ? 17.125 19.828 -7.871 1 96.44 95 TYR B CA 1
ATOM 2402 C C . TYR B 1 95 ? 18.297 18.891 -7.594 1 96.44 95 TYR B C 1
ATOM 2404 O O . TYR B 1 95 ? 19 19.062 -6.602 1 96.44 95 TYR B O 1
ATOM 2412 N N . GLY B 1 96 ? 18.469 17.875 -8.352 1 92.81 96 GLY B N 1
ATOM 2413 C CA . GLY B 1 96 ? 19.625 17 -8.227 1 92.81 96 GLY B CA 1
ATOM 2414 C C . GLY B 1 96 ? 19.547 16.062 -7.039 1 92.81 96 GLY B C 1
ATOM 2415 O O . GLY B 1 96 ? 20.562 15.641 -6.504 1 92.81 96 GLY B O 1
ATOM 2416 N N . VAL B 1 97 ? 18.438 15.805 -6.559 1 97.06 97 VAL B N 1
ATOM 2417 C CA . VAL B 1 97 ? 18.234 14.875 -5.457 1 97.06 97 VAL B CA 1
ATOM 2418 C C . VAL B 1 97 ? 18.562 13.453 -5.91 1 97.06 97 VAL B C 1
ATOM 2420 O O . VAL B 1 97 ? 18.25 13.07 -7.043 1 97.06 97 VAL B O 1
ATOM 2423 N N . ALA B 1 98 ? 19.219 12.695 -4.969 1 96.44 98 ALA B N 1
ATOM 2424 C CA . ALA B 1 98 ? 19.609 11.32 -5.273 1 96.44 98 ALA B CA 1
ATOM 2425 C C . ALA B 1 98 ? 18.391 10.453 -5.574 1 96.44 98 ALA B C 1
ATOM 2427 O O . ALA B 1 98 ? 17.328 10.641 -4.977 1 96.44 98 ALA B O 1
ATOM 2428 N N . GLU B 1 99 ? 18.516 9.516 -6.469 1 95.75 99 GLU B N 1
ATOM 2429 C CA . GLU B 1 99 ? 17.422 8.648 -6.922 1 95.75 99 GLU B CA 1
ATOM 2430 C C . GLU B 1 99 ? 16.75 7.945 -5.746 1 95.75 99 GLU B C 1
ATOM 2432 O O . GLU B 1 99 ? 15.523 7.812 -5.719 1 95.75 99 GLU B O 1
ATOM 2437 N N . ARG B 1 100 ? 17.516 7.469 -4.82 1 94.5 100 ARG B N 1
ATOM 2438 C CA . ARG B 1 100 ? 16.953 6.758 -3.67 1 94.5 100 ARG B CA 1
ATOM 2439 C C . ARG B 1 100 ? 16.094 7.684 -2.824 1 94.5 100 ARG B C 1
ATOM 2441 O O . ARG B 1 100 ? 15.07 7.254 -2.275 1 94.5 100 ARG B O 1
ATOM 2448 N N . ASP B 1 101 ? 16.531 8.93 -2.703 1 97.69 101 ASP B N 1
ATOM 2449 C CA . ASP B 1 101 ? 15.758 9.914 -1.942 1 97.69 101 ASP B CA 1
ATOM 2450 C C . ASP B 1 101 ? 14.461 10.266 -2.66 1 97.69 101 ASP B C 1
ATOM 2452 O O . ASP B 1 101 ? 13.414 10.43 -2.023 1 97.69 101 ASP B O 1
ATOM 2456 N N . ILE B 1 102 ? 14.531 10.359 -3.953 1 98.44 102 ILE B N 1
ATOM 2457 C CA . ILE B 1 102 ? 13.328 10.617 -4.742 1 98.44 102 ILE B CA 1
ATOM 2458 C C . ILE B 1 102 ? 12.352 9.453 -4.578 1 98.44 102 ILE B C 1
ATOM 2460 O O . ILE B 1 102 ? 11.148 9.664 -4.395 1 98.44 102 ILE B O 1
ATOM 2464 N N . GLU B 1 103 ? 12.867 8.25 -4.582 1 97.81 103 GLU B N 1
ATOM 2465 C CA . GLU B 1 103 ? 12.031 7.066 -4.406 1 97.81 103 GLU B CA 1
ATOM 2466 C C . GLU B 1 103 ? 11.383 7.055 -3.025 1 97.81 103 GLU B C 1
ATOM 2468 O O . GLU B 1 103 ? 10.234 6.625 -2.879 1 97.81 103 GLU B O 1
ATOM 2473 N N . ASP B 1 104 ? 12.148 7.5 -2.027 1 98 104 ASP B N 1
ATOM 2474 C CA . ASP B 1 104 ? 11.602 7.574 -0.676 1 98 104 ASP B CA 1
ATOM 2475 C C . ASP B 1 104 ? 10.406 8.523 -0.617 1 98 104 ASP B C 1
ATOM 2477 O O . ASP B 1 104 ? 9.367 8.188 -0.039 1 98 104 ASP B O 1
ATOM 2481 N N . VAL B 1 105 ? 10.562 9.672 -1.209 1 98.94 105 VAL B N 1
ATOM 2482 C CA . VAL B 1 105 ? 9.492 10.664 -1.207 1 98.94 105 VAL B CA 1
ATOM 2483 C C . VAL B 1 105 ? 8.312 10.148 -2.023 1 98.94 105 VAL B C 1
ATOM 2485 O O . VAL B 1 105 ? 7.156 10.258 -1.597 1 98.94 105 VAL B O 1
ATOM 2488 N N . TRP B 1 106 ? 8.625 9.547 -3.174 1 98.94 106 TRP B N 1
ATOM 2489 C CA . TRP B 1 106 ? 7.57 8.992 -4.012 1 98.94 106 TRP B CA 1
ATOM 2490 C C . TRP B 1 106 ? 6.773 7.938 -3.246 1 98.94 106 TRP B C 1
ATOM 2492 O O . TRP B 1 106 ? 5.543 7.984 -3.217 1 98.94 106 TRP B O 1
ATOM 2502 N N . THR B 1 107 ? 7.477 7.047 -2.609 1 98.94 107 THR B N 1
ATOM 2503 C CA . THR B 1 107 ? 6.848 5.953 -1.877 1 98.94 107 THR B CA 1
ATOM 2504 C C . THR B 1 107 ? 6.047 6.488 -0.692 1 98.94 107 THR B C 1
ATOM 2506 O O . THR B 1 107 ? 4.953 6 -0.405 1 98.94 107 THR B O 1
ATOM 2509 N N . ALA B 1 108 ? 6.57 7.496 -0.017 1 98.94 108 ALA B N 1
ATOM 2510 C CA . ALA B 1 108 ? 5.863 8.109 1.105 1 98.94 108 ALA B CA 1
ATOM 2511 C C . ALA B 1 108 ? 4.504 8.648 0.67 1 98.94 108 ALA B C 1
ATOM 2513 O O . ALA B 1 108 ? 3.496 8.422 1.344 1 98.94 108 ALA B O 1
ATOM 2514 N N . ILE B 1 109 ? 4.492 9.289 -0.475 1 98.94 109 ILE B N 1
ATOM 2515 C CA . ILE B 1 109 ? 3.268 9.906 -0.979 1 98.94 109 ILE B CA 1
ATOM 2516 C C . ILE B 1 109 ? 2.322 8.82 -1.497 1 98.94 109 ILE B C 1
ATOM 2518 O O . ILE B 1 109 ? 1.134 8.812 -1.168 1 98.94 109 ILE B O 1
ATOM 2522 N N . ALA B 1 110 ? 2.846 7.855 -2.186 1 98.94 110 ALA B N 1
ATOM 2523 C CA . ALA B 1 110 ? 2.035 6.812 -2.812 1 98.94 110 ALA B CA 1
ATOM 2524 C C . ALA B 1 110 ? 1.348 5.945 -1.761 1 98.94 110 ALA B C 1
ATOM 2526 O O . ALA B 1 110 ? 0.244 5.441 -1.986 1 98.94 110 ALA B O 1
ATOM 2527 N N . LEU B 1 111 ? 1.953 5.844 -0.573 1 98.94 111 LEU B N 1
ATOM 2528 C CA . LEU B 1 111 ? 1.475 4.855 0.387 1 98.94 111 LEU B CA 1
ATOM 2529 C C . LEU B 1 111 ? 0.844 5.535 1.598 1 98.94 111 LEU B C 1
ATOM 2531 O O . LEU B 1 111 ? 0.463 4.867 2.562 1 98.94 111 LEU B O 1
ATOM 2535 N N . HIS B 1 112 ? 0.61 6.848 1.577 1 98.88 112 HIS B N 1
ATOM 2536 C CA . HIS B 1 112 ? 0.197 7.543 2.793 1 98.88 112 HIS B CA 1
ATOM 2537 C C . HIS B 1 112 ? -1.241 7.195 3.164 1 98.88 112 HIS B C 1
ATOM 2539 O O . HIS B 1 112 ? -1.704 7.531 4.254 1 98.88 112 HIS B O 1
ATOM 2545 N N . THR B 1 113 ? -1.95 6.477 2.264 1 98.56 113 THR B N 1
ATOM 2546 C CA . THR B 1 113 ? -3.293 6.008 2.582 1 98.56 113 THR B CA 1
ATOM 2547 C C . THR B 1 113 ? -3.338 4.48 2.615 1 98.56 113 THR B C 1
ATOM 2549 O O . THR B 1 113 ? -4.379 3.879 2.34 1 98.56 113 THR B O 1
ATOM 2552 N N . THR B 1 114 ? -2.275 3.834 2.844 1 98.62 114 THR B N 1
ATOM 2553 C CA . THR B 1 114 ? -2.143 2.387 2.973 1 98.62 114 THR B CA 1
ATOM 2554 C C . THR B 1 114 ? -1.832 1.999 4.414 1 98.62 114 THR B C 1
ATOM 2556 O O . THR B 1 114 ? -0.674 1.759 4.766 1 98.62 114 THR B O 1
ATOM 2559 N N . PRO B 1 115 ? -2.867 1.863 5.234 1 97.94 115 PRO B N 1
ATOM 2560 C CA . PRO B 1 115 ? -2.648 1.576 6.652 1 97.94 115 PRO B CA 1
ATOM 2561 C C . PRO B 1 115 ? -1.909 0.261 6.883 1 97.94 115 PRO B C 1
ATOM 2563 O O . PRO B 1 115 ? -2.143 -0.716 6.168 1 97.94 115 PRO B O 1
ATOM 2566 N N . GLY B 1 116 ? -1.004 0.272 7.855 1 98.19 116 GLY B N 1
ATOM 2567 C CA . GLY B 1 116 ? -0.425 -0.961 8.367 1 98.19 116 GLY B CA 1
ATOM 2568 C C . GLY B 1 116 ? 0.874 -1.34 7.68 1 98.19 116 GLY B C 1
ATOM 2569 O O . GLY B 1 116 ? 1.508 -2.332 8.047 1 98.19 116 GLY B O 1
ATOM 2570 N N . VAL B 1 117 ? 1.338 -0.563 6.676 1 98.81 117 VAL B N 1
ATOM 2571 C CA . VAL B 1 117 ? 2.543 -0.965 5.953 1 98.81 117 VAL B CA 1
ATOM 2572 C C . VAL B 1 117 ? 3.623 0.102 6.121 1 98.81 117 VAL B C 1
ATOM 2574 O O . VAL B 1 117 ? 4.742 -0.201 6.535 1 98.81 117 VAL B O 1
ATOM 2577 N N . PRO B 1 118 ? 3.355 1.422 5.918 1 98.75 118 PRO B N 1
ATOM 2578 C CA . PRO B 1 118 ? 4.402 2.447 5.906 1 98.75 118 PRO B CA 1
ATOM 2579 C C . PRO B 1 118 ? 5.172 2.52 7.227 1 98.75 118 PRO B C 1
ATOM 2581 O O . PRO B 1 118 ? 6.363 2.83 7.23 1 98.75 118 PRO B O 1
ATOM 2584 N N . GLU B 1 119 ? 4.504 2.227 8.344 1 98.25 119 GLU B N 1
ATOM 2585 C CA . GLU B 1 119 ? 5.145 2.375 9.648 1 98.25 119 GLU B CA 1
ATOM 2586 C C . GLU B 1 119 ? 6.336 1.434 9.789 1 98.25 119 GLU B C 1
ATOM 2588 O O . GLU B 1 119 ? 7.156 1.598 10.695 1 98.25 119 GLU B O 1
ATOM 2593 N N . HIS B 1 120 ? 6.461 0.46 8.891 1 98.62 120 HIS B N 1
ATOM 2594 C CA . HIS B 1 120 ? 7.551 -0.506 8.945 1 98.62 120 HIS B CA 1
ATOM 2595 C C . HIS B 1 120 ? 8.625 -0.181 7.91 1 98.62 120 HIS B C 1
ATOM 2597 O O . HIS B 1 120 ? 9.57 -0.953 7.723 1 98.62 120 HIS B O 1
ATOM 2603 N N . MET B 1 121 ? 8.469 0.926 7.203 1 98.44 121 MET B N 1
ATOM 2604 C CA . MET B 1 121 ? 9.391 1.328 6.148 1 98.44 121 MET B CA 1
ATOM 2605 C C . MET B 1 121 ? 10.297 2.459 6.625 1 98.44 121 MET B C 1
ATOM 2607 O O . MET B 1 121 ? 10.383 2.73 7.824 1 98.44 121 MET B O 1
ATOM 2611 N N . ARG B 1 122 ? 11.148 2.992 5.738 1 97.75 122 ARG B N 1
ATOM 2612 C CA . ARG B 1 122 ? 12.125 4.016 6.086 1 97.75 122 ARG B CA 1
ATOM 2613 C C . ARG B 1 122 ? 11.445 5.254 6.66 1 97.75 122 ARG B C 1
ATOM 2615 O O . ARG B 1 122 ? 10.273 5.512 6.375 1 97.75 122 ARG B O 1
ATOM 2622 N N . PRO B 1 123 ? 12.109 6.012 7.449 1 98.31 123 PRO B N 1
ATOM 2623 C CA . PRO B 1 123 ? 11.5 7.047 8.281 1 98.31 123 PRO B CA 1
ATOM 2624 C C . PRO B 1 123 ? 10.695 8.062 7.473 1 98.31 123 PRO B C 1
ATOM 2626 O O . PRO B 1 123 ? 9.594 8.445 7.875 1 98.31 123 PRO B O 1
ATOM 2629 N N . THR B 1 124 ? 11.172 8.508 6.316 1 98.69 124 THR B N 1
ATOM 2630 C CA . THR B 1 124 ? 10.43 9.477 5.516 1 98.69 124 THR B CA 1
ATOM 2631 C C . THR B 1 124 ? 9.047 8.922 5.156 1 98.69 124 THR B C 1
ATOM 2633 O O . THR B 1 124 ? 8.047 9.633 5.266 1 98.69 124 THR B O 1
ATOM 2636 N N . ILE B 1 125 ? 9 7.637 4.805 1 98.88 125 ILE B N 1
ATOM 2637 C CA . ILE B 1 125 ? 7.766 6.977 4.402 1 98.88 125 ILE B CA 1
ATOM 2638 C C . ILE B 1 125 ? 6.832 6.855 5.602 1 98.88 125 ILE B C 1
ATOM 2640 O O . ILE B 1 125 ? 5.672 7.27 5.539 1 98.88 125 ILE B O 1
ATOM 2644 N N . ALA B 1 126 ? 7.371 6.418 6.707 1 98.88 126 ALA B N 1
ATOM 2645 C CA . ALA B 1 126 ? 6.586 6.188 7.914 1 98.88 126 ALA B CA 1
ATOM 2646 C C . ALA B 1 126 ? 6.031 7.5 8.469 1 98.88 126 ALA B C 1
ATOM 2648 O O . ALA B 1 126 ? 4.887 7.559 8.914 1 98.88 126 ALA B O 1
ATOM 2649 N N . LEU B 1 127 ? 6.809 8.508 8.391 1 98.94 127 LEU B N 1
ATOM 2650 C CA . LEU B 1 127 ? 6.473 9.742 9.102 1 98.94 127 LEU B CA 1
ATOM 2651 C C . LEU B 1 127 ? 5.473 10.57 8.305 1 98.94 127 LEU B C 1
ATOM 2653 O O . LEU B 1 127 ? 4.629 11.258 8.883 1 98.94 127 LEU B O 1
ATOM 2657 N N . VAL B 1 128 ? 5.492 10.516 6.945 1 98.94 128 VAL B N 1
ATOM 2658 C CA . VAL B 1 128 ? 4.441 11.172 6.168 1 98.94 128 VAL B CA 1
ATOM 2659 C C . VAL B 1 128 ? 3.088 10.555 6.508 1 98.94 128 VAL B C 1
ATOM 2661 O O . VAL B 1 128 ? 2.119 11.266 6.773 1 98.94 128 VAL B O 1
ATOM 2664 N N . THR B 1 129 ? 3.072 9.211 6.57 1 98.94 129 THR B N 1
ATOM 2665 C CA . THR B 1 129 ? 1.832 8.516 6.898 1 98.94 129 THR B CA 1
ATOM 2666 C C . THR B 1 129 ? 1.379 8.867 8.312 1 98.94 129 THR B C 1
ATOM 2668 O O . THR B 1 129 ? 0.201 9.148 8.539 1 98.94 129 THR B O 1
ATOM 2671 N N . ALA B 1 130 ? 2.316 8.914 9.227 1 98.88 130 ALA B N 1
ATOM 2672 C CA . ALA B 1 130 ? 1.975 9.25 10.609 1 98.88 130 ALA B CA 1
ATOM 2673 C C . ALA B 1 130 ? 1.388 10.656 10.703 1 98.88 130 ALA B C 1
ATOM 2675 O O . ALA B 1 130 ? 0.448 10.898 11.461 1 98.88 130 ALA B O 1
ATOM 2676 N N . GLY B 1 131 ? 1.954 11.586 9.953 1 98.94 131 GLY B N 1
ATOM 2677 C CA . GLY B 1 131 ? 1.434 12.945 9.922 1 98.94 131 GLY B CA 1
ATOM 2678 C C . GLY B 1 131 ? 0.006 13.023 9.414 1 98.94 131 GLY B C 1
ATOM 2679 O O . GLY B 1 131 ? -0.829 13.711 10 1 98.94 131 GLY B O 1
ATOM 2680 N N . VAL B 1 132 ? -0.26 12.328 8.336 1 98.94 132 VAL B N 1
ATOM 2681 C CA . VAL B 1 132 ? -1.595 12.32 7.742 1 98.94 132 VAL B CA 1
ATOM 2682 C C . VAL B 1 132 ? -2.588 11.688 8.711 1 98.94 132 VAL B C 1
ATOM 2684 O O . VAL B 1 132 ? -3.686 12.203 8.922 1 98.94 132 VAL B O 1
ATOM 2687 N N . GLU B 1 133 ? -2.182 10.539 9.344 1 98.81 133 GLU B N 1
ATOM 2688 C CA . GLU B 1 133 ? -3.047 9.828 10.281 1 98.81 133 GLU B CA 1
ATOM 2689 C C . GLU B 1 133 ? -3.396 10.703 11.477 1 98.81 133 GLU B C 1
ATOM 2691 O O . GLU B 1 133 ? -4.547 10.727 11.93 1 98.81 133 GLU B O 1
ATOM 2696 N N . MET B 1 134 ? -2.469 11.398 11.906 1 98.81 134 MET B N 1
ATOM 2697 C CA . MET B 1 134 ? -2.709 12.297 13.023 1 98.81 134 MET B CA 1
ATOM 2698 C C . MET B 1 134 ? -3.629 13.445 12.617 1 98.81 134 MET B C 1
ATOM 2700 O O . MET B 1 134 ? -4.598 13.75 13.312 1 98.81 134 MET B O 1
ATOM 2704 N N . ASP B 1 135 ? -3.395 14.055 11.523 1 98.81 135 ASP B N 1
ATOM 2705 C CA . ASP B 1 135 ? -4.109 15.273 11.148 1 98.81 135 ASP B CA 1
ATOM 2706 C C . ASP B 1 135 ? -5.547 14.961 10.734 1 98.81 135 ASP B C 1
ATOM 2708 O O . ASP B 1 135 ? -6.469 15.711 11.055 1 98.81 135 ASP B O 1
ATOM 2712 N N . VAL B 1 136 ? -5.723 13.891 10.008 1 98.75 136 VAL B N 1
ATOM 2713 C CA . VAL B 1 136 ? -7.012 13.617 9.391 1 98.75 136 VAL B CA 1
ATOM 2714 C C . VAL B 1 136 ? -7.828 12.68 10.281 1 98.75 136 VAL B C 1
ATOM 2716 O O . VAL B 1 136 ? -9.008 12.922 10.523 1 98.75 136 VAL B O 1
ATOM 2719 N N . LEU B 1 137 ? -7.156 11.656 10.852 1 98.56 137 LEU B N 1
ATOM 2720 C CA . LEU B 1 137 ? -7.887 10.609 11.562 1 98.56 137 LEU B CA 1
ATOM 2721 C C . LEU B 1 137 ? -7.801 10.812 13.07 1 98.56 137 LEU B C 1
ATOM 2723 O O . LEU B 1 137 ? -8.547 10.188 13.828 1 98.56 137 LEU B O 1
ATOM 2727 N N . GLY B 1 138 ? -6.871 11.633 13.492 1 98.56 138 GLY B N 1
ATOM 2728 C CA . GLY B 1 138 ? -6.684 11.836 14.914 1 98.56 138 GLY B CA 1
ATOM 2729 C C . GLY B 1 138 ? -5.961 10.688 15.594 1 98.56 138 GLY B C 1
ATOM 2730 O O . GLY B 1 138 ? -6.074 10.5 16.812 1 98.56 138 GLY B O 1
ATOM 2731 N N . ILE B 1 139 ? -5.277 9.891 14.812 1 97.75 139 ILE B N 1
ATOM 2732 C CA . ILE B 1 139 ? -4.488 8.797 15.359 1 97.75 139 ILE B CA 1
ATOM 2733 C C . ILE B 1 139 ? -3.309 9.352 16.156 1 97.75 1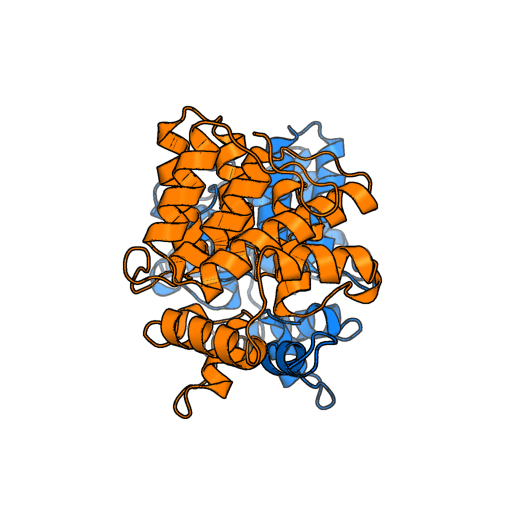39 ILE B C 1
ATOM 2735 O O . ILE B 1 139 ? -2.619 10.266 15.695 1 97.75 139 ILE B O 1
ATOM 2739 N N . ALA B 1 140 ? -3.061 8.859 17.344 1 97.94 140 ALA B N 1
ATOM 2740 C CA . ALA B 1 140 ? -2.004 9.281 18.266 1 97.94 140 ALA B CA 1
ATOM 2741 C C . ALA B 1 140 ? -2.275 10.68 18.812 1 97.94 140 ALA B C 1
ATOM 2743 O O . ALA B 1 140 ? -1.351 11.383 19.219 1 97.94 140 ALA B O 1
ATOM 2744 N N . TYR B 1 141 ? -3.547 11.117 18.781 1 98.44 141 TYR B N 1
ATOM 2745 C CA . TYR B 1 141 ? -3.947 12.445 19.219 1 98.44 141 TYR B CA 1
ATOM 2746 C C . TYR B 1 141 ? -3.408 12.742 20.609 1 98.44 141 TYR B C 1
ATOM 2748 O O . TYR B 1 141 ? -2.85 13.82 20.859 1 98.44 141 TYR B O 1
ATOM 2756 N N . ASP B 1 142 ? -3.438 11.766 21.469 1 98.31 142 ASP B N 1
ATOM 2757 C CA . ASP B 1 142 ? -3.072 11.969 22.875 1 98.31 142 ASP B CA 1
ATOM 2758 C C . ASP B 1 142 ? -1.566 11.828 23.078 1 98.31 142 ASP B C 1
ATOM 2760 O O . ASP B 1 142 ? -1.055 12.086 24.172 1 98.31 142 ASP B O 1
ATOM 2764 N N . ASP B 1 143 ? -0.885 11.43 22.031 1 98.31 143 ASP B N 1
ATOM 2765 C CA . ASP B 1 143 ? 0.571 11.352 22.109 1 98.31 143 ASP B CA 1
ATOM 2766 C C . ASP B 1 143 ? 1.206 12.727 21.906 1 98.31 143 ASP B C 1
ATOM 2768 O O . ASP B 1 143 ? 2.4 12.906 22.156 1 98.31 143 ASP B O 1
ATOM 2772 N N . PHE B 1 144 ? 0.467 13.703 21.5 1 98.31 144 PHE B N 1
ATOM 2773 C CA . PHE B 1 144 ? 0.9 15.094 21.359 1 98.31 144 PHE B CA 1
ATOM 2774 C C . PHE B 1 144 ? 0.346 15.953 22.484 1 98.31 144 PHE B C 1
ATOM 2776 O O . PHE B 1 144 ? -0.818 15.812 22.859 1 98.31 144 PHE B O 1
ATOM 2783 N N . SER B 1 145 ? 1.147 16.828 23.062 1 98.06 145 SER B N 1
ATOM 2784 C CA . SER B 1 145 ? 0.68 17.719 24.125 1 98.06 145 SER B CA 1
ATOM 2785 C C . SER B 1 145 ? -0.337 18.719 23.594 1 98.06 145 SER B C 1
ATOM 2787 O O . SER B 1 145 ? -0.361 19.016 22.406 1 98.06 145 SER B O 1
ATOM 2789 N N . ARG B 1 146 ? -1.17 19.156 24.469 1 97.56 146 ARG B N 1
ATOM 2790 C CA . ARG B 1 146 ? -2.102 20.219 24.094 1 97.56 146 ARG B CA 1
ATOM 2791 C C . ARG B 1 146 ? -1.359 21.438 23.547 1 97.56 146 ARG B C 1
ATOM 2793 O O . ARG B 1 146 ? -1.827 22.078 22.594 1 97.56 146 ARG B O 1
ATOM 2800 N N . GLU B 1 147 ? -0.249 21.734 24.094 1 97.94 147 GLU B N 1
ATOM 2801 C CA . GLU B 1 147 ? 0.559 22.859 23.641 1 97.94 147 GLU B CA 1
ATOM 2802 C C . GLU B 1 147 ? 1.005 22.672 22.188 1 97.94 147 GLU B C 1
ATOM 2804 O O . GLU B 1 147 ? 0.941 23.609 21.391 1 97.94 147 GLU B O 1
ATOM 2809 N N . HIS B 1 148 ? 1.505 21.438 21.859 1 98.38 148 HIS B N 1
ATOM 2810 C CA . HIS B 1 148 ? 1.882 21.156 20.484 1 98.38 148 HIS B CA 1
ATOM 2811 C C . HIS B 1 148 ? 0.699 21.328 19.531 1 98.38 148 HIS B C 1
ATOM 2813 O O . HIS B 1 148 ? 0.823 22 18.5 1 98.38 148 HIS B O 1
ATOM 2819 N N . ARG B 1 149 ? -0.443 20.703 19.875 1 98.44 149 ARG B N 1
ATOM 2820 C CA . ARG B 1 149 ? -1.621 20.766 19.016 1 98.44 149 ARG B CA 1
ATOM 2821 C C . ARG B 1 149 ? -2.082 22.203 18.812 1 98.44 149 ARG B C 1
ATOM 2823 O O . ARG B 1 149 ? -2.346 22.609 17.672 1 98.44 149 ARG B O 1
ATOM 2830 N N . ASP B 1 150 ? -2.141 23.016 19.891 1 97.69 150 ASP B N 1
ATOM 2831 C CA . ASP B 1 150 ? -2.582 24.406 19.812 1 97.69 150 ASP B CA 1
ATOM 2832 C C . ASP B 1 150 ? -1.619 25.234 18.969 1 97.69 150 ASP B C 1
ATOM 2834 O O . ASP B 1 150 ? -2.049 26.047 18.141 1 97.69 150 ASP B O 1
ATOM 2838 N N . HIS B 1 151 ? -0.349 25.031 19.172 1 98.5 151 HIS B N 1
ATOM 2839 C CA . HIS B 1 151 ? 0.66 25.812 18.484 1 98.5 151 HIS B CA 1
ATOM 2840 C C . HIS B 1 151 ? 0.647 25.531 16.984 1 98.5 151 HIS B C 1
ATOM 2842 O O . HIS B 1 151 ? 0.714 26.453 16.172 1 98.5 151 HIS B O 1
ATOM 2848 N N . VAL B 1 152 ? 0.627 24.234 16.578 1 98.62 152 VAL B N 1
ATOM 2849 C CA . VAL B 1 152 ? 0.584 23.844 15.18 1 98.62 152 VAL B CA 1
ATOM 2850 C C . VAL B 1 152 ? -0.667 24.422 14.516 1 98.62 152 VAL B C 1
ATOM 2852 O O . VAL B 1 152 ? -0.586 25.031 13.453 1 98.62 152 VAL B O 1
ATOM 2855 N N . CYS B 1 153 ? -1.815 24.344 15.188 1 97.94 153 CYS B N 1
ATOM 2856 C CA . CYS B 1 153 ? -3.084 24.766 14.602 1 97.94 153 CYS B CA 1
ATOM 2857 C C . CYS B 1 153 ? -3.199 26.281 14.586 1 97.94 153 CYS B C 1
ATOM 2859 O O . CYS B 1 153 ? -3.947 26.844 13.781 1 97.94 153 CYS B O 1
ATOM 2861 N N . ALA B 1 154 ? -2.51 26.984 15.5 1 97.81 154 ALA B N 1
ATOM 2862 C CA . ALA B 1 154 ? -2.48 28.453 15.461 1 97.81 154 ALA B CA 1
ATOM 2863 C C . ALA B 1 154 ? -1.761 28.953 14.211 1 97.81 154 ALA B C 1
ATOM 2865 O O . ALA B 1 154 ? -2.123 29.984 13.656 1 97.81 154 ALA B O 1
ATOM 2866 N N . HIS B 1 155 ? -0.753 28.25 13.75 1 98 155 HIS B N 1
ATOM 2867 C CA . HIS B 1 155 ? 0.039 28.641 12.594 1 98 155 HIS B CA 1
ATOM 2868 C C . HIS B 1 155 ? -0.588 28.141 11.297 1 98 155 HIS B C 1
ATOM 2870 O O . HIS B 1 155 ? -0.452 28.766 10.25 1 98 155 HIS B O 1
ATOM 2876 N N . HIS B 1 156 ? -1.201 27 11.375 1 98.31 156 HIS B N 1
ATOM 2877 C CA . HIS B 1 156 ? -1.917 26.391 10.258 1 98.31 156 HIS B CA 1
ATOM 2878 C C . HIS B 1 156 ? -3.305 25.922 10.688 1 98.31 156 HIS B C 1
ATOM 2880 O O . HIS B 1 156 ? -3.498 24.75 11.008 1 98.31 156 HIS B O 1
ATOM 2886 N N . PRO B 1 157 ? -4.215 26.828 10.594 1 97.06 157 PRO B N 1
ATOM 2887 C CA . PRO B 1 157 ? -5.531 26.609 11.195 1 97.06 157 PRO B CA 1
ATOM 2888 C C . PRO B 1 157 ? -6.281 25.438 10.57 1 97.06 157 PRO B C 1
ATOM 2890 O O . PRO B 1 157 ? -6.18 25.203 9.359 1 97.06 157 PRO B O 1
ATOM 2893 N N . ARG B 1 158 ? -6.969 24.719 11.461 1 95.62 158 ARG B N 1
ATOM 2894 C CA . ARG B 1 158 ? -8 23.766 11.047 1 95.62 158 ARG B CA 1
ATOM 2895 C C . ARG B 1 158 ? -9.352 24.453 10.906 1 95.62 158 ARG B C 1
ATOM 2897 O O . ARG B 1 158 ? -9.867 25.016 11.875 1 95.62 158 ARG B O 1
ATOM 2904 N N . GLU B 1 159 ? -9.875 24.453 9.852 1 91 159 GLU B N 1
ATOM 2905 C CA . GLU B 1 159 ? -11.164 25.094 9.641 1 91 159 GLU B CA 1
ATOM 2906 C C . GLU B 1 159 ? -12.242 24.484 10.531 1 91 159 GLU B C 1
ATOM 2908 O O . GLU B 1 159 ? -12.141 23.328 10.93 1 91 159 GLU B O 1
ATOM 2913 N N . ALA B 1 160 ? -13.305 25.266 10.961 1 88 160 ALA B N 1
ATOM 2914 C CA . ALA B 1 160 ? -14.383 24.797 11.836 1 88 160 ALA B CA 1
ATOM 2915 C C . ALA B 1 160 ? -15.008 23.516 11.305 1 88 160 ALA B C 1
ATOM 2917 O O . ALA B 1 160 ? -15.344 22.625 12.086 1 88 160 ALA B O 1
ATOM 2918 N N . ASN B 1 161 ? -15.148 23.188 10.086 1 95.25 161 ASN B N 1
ATOM 2919 C CA . ASN B 1 161 ? -15.695 21.984 9.477 1 95.25 161 ASN B CA 1
ATOM 2920 C C . ASN B 1 161 ? -14.641 21.234 8.68 1 95.25 161 ASN B C 1
ATOM 2922 O O . ASN B 1 161 ? -14.922 20.703 7.598 1 95.25 161 ASN B O 1
ATOM 2926 N N . PHE B 1 162 ? -13.461 21.219 9.352 1 97.81 162 PHE B N 1
ATOM 2927 C CA . PHE B 1 162 ? -12.359 20.578 8.656 1 97.81 162 PHE B CA 1
ATOM 2928 C C . PHE B 1 162 ? -12.703 19.125 8.312 1 97.81 162 PHE B C 1
ATOM 2930 O O . PHE B 1 162 ? -12.422 18.672 7.203 1 97.81 162 PHE B O 1
ATOM 2937 N N . LYS B 1 163 ? -13.336 18.406 9.281 1 98.19 163 LYS B N 1
ATOM 2938 C CA . LYS B 1 163 ? -13.617 16.984 9.094 1 98.19 163 LYS B CA 1
ATOM 2939 C C . LYS B 1 163 ? -14.5 16.766 7.871 1 98.19 163 LYS B C 1
ATOM 2941 O O . LYS B 1 163 ? -14.18 15.945 7.004 1 98.19 163 LYS B O 1
ATOM 2946 N N . GLU B 1 164 ? -15.516 17.5 7.727 1 98.12 164 GLU B N 1
ATOM 2947 C CA . GLU B 1 164 ? -16.422 17.406 6.582 1 98.12 164 GLU B CA 1
ATOM 2948 C C . GLU B 1 164 ? -15.75 17.906 5.305 1 98.12 164 GLU B C 1
ATOM 2950 O O . GLU B 1 164 ? -15.891 17.312 4.242 1 98.12 164 GLU B O 1
ATOM 2955 N N . ASN B 1 165 ? -15.023 18.984 5.449 1 98.12 165 ASN B N 1
ATOM 2956 C CA . ASN B 1 165 ? -14.414 19.609 4.285 1 98.12 165 ASN B CA 1
ATOM 2957 C C . ASN B 1 165 ? -13.328 18.75 3.672 1 98.12 165 ASN B C 1
ATOM 2959 O O . ASN B 1 165 ? -13.18 18.703 2.451 1 98.12 165 ASN B O 1
ATOM 2963 N N . ILE B 1 166 ? -12.531 18.078 4.5 1 98.5 166 ILE B N 1
ATOM 2964 C CA . ILE B 1 166 ? -11.461 17.234 3.961 1 98.5 166 ILE B CA 1
ATOM 2965 C C . ILE B 1 166 ? -12.062 16.031 3.234 1 98.5 166 ILE B C 1
ATOM 2967 O O . ILE B 1 166 ? -11.555 15.609 2.195 1 98.5 166 ILE B O 1
ATOM 2971 N N . ILE B 1 167 ? -13.156 15.445 3.76 1 98.69 167 ILE B N 1
ATOM 2972 C CA . ILE B 1 167 ? -13.867 14.352 3.096 1 98.69 167 ILE B CA 1
ATOM 2973 C C . ILE B 1 167 ? -14.398 14.828 1.746 1 98.69 167 ILE B C 1
ATOM 2975 O O . ILE B 1 167 ? -14.289 14.117 0.743 1 98.69 167 ILE B O 1
ATOM 2979 N N . ASP B 1 168 ? -14.906 16.078 1.719 1 98.5 168 ASP B N 1
ATOM 2980 C CA . ASP B 1 168 ? -15.398 16.656 0.473 1 98.5 168 ASP B CA 1
ATOM 2981 C C . ASP B 1 168 ? -14.273 16.812 -0.546 1 98.5 168 ASP B C 1
ATOM 2983 O O . ASP B 1 168 ? -14.469 16.578 -1.74 1 98.5 168 ASP B O 1
ATOM 2987 N N . HIS B 1 169 ? -13.117 17.203 -0.087 1 98.31 169 HIS B N 1
ATOM 2988 C CA . HIS B 1 169 ? -11.969 17.359 -0.974 1 98.31 169 HIS B CA 1
ATOM 2989 C C . HIS B 1 169 ? -11.523 16.016 -1.55 1 98.31 169 HIS B C 1
ATOM 2991 O O . HIS B 1 169 ? -11.219 15.922 -2.74 1 98.31 169 HIS B O 1
ATOM 2997 N N . PHE B 1 170 ? -11.523 15 -0.666 1 98.75 170 PHE B N 1
ATOM 2998 C CA . PHE B 1 170 ? -11.211 13.672 -1.174 1 98.75 170 PHE B CA 1
ATOM 2999 C C . PHE B 1 170 ? -12.227 13.242 -2.23 1 98.75 170 PHE B C 1
ATOM 3001 O O . PHE B 1 170 ? -11.852 12.789 -3.312 1 98.75 170 PHE B O 1
ATOM 3008 N N . ALA B 1 171 ? -13.477 13.43 -1.938 1 98.75 171 ALA B N 1
ATOM 3009 C CA . ALA B 1 171 ? -14.547 13.023 -2.852 1 98.75 171 ALA B CA 1
ATOM 3010 C C . ALA B 1 171 ? -14.406 13.727 -4.199 1 98.75 171 ALA B C 1
ATOM 3012 O O . ALA B 1 171 ? -14.492 13.086 -5.25 1 98.75 171 ALA B O 1
ATOM 3013 N N . ALA B 1 172 ? -14.188 15.016 -4.129 1 98.25 172 ALA B N 1
ATOM 3014 C CA . ALA B 1 172 ? -14.062 15.797 -5.355 1 98.25 172 ALA B CA 1
ATOM 3015 C C . ALA B 1 172 ? -12.883 15.32 -6.195 1 98.25 172 ALA B C 1
ATOM 3017 O O . ALA B 1 172 ? -12.945 15.32 -7.426 1 98.25 172 ALA B O 1
ATOM 3018 N N . GLY B 1 173 ? -11.836 14.867 -5.543 1 97.94 173 GLY B N 1
ATOM 3019 C CA . GLY B 1 173 ? -10.625 14.453 -6.234 1 97.94 173 GLY B CA 1
ATOM 3020 C C . GLY B 1 173 ? -10.734 13.07 -6.855 1 97.94 173 GLY B C 1
ATOM 3021 O O . GLY B 1 173 ? -9.969 12.734 -7.766 1 97.94 173 GLY B O 1
A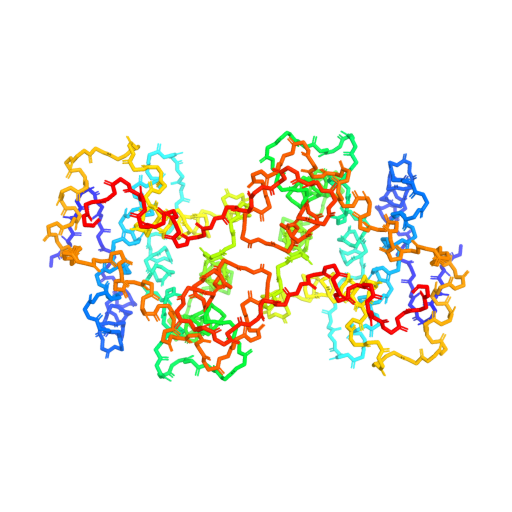TOM 3022 N N . ILE B 1 174 ? -11.758 12.242 -6.387 1 98.25 174 ILE B N 1
ATOM 3023 C CA . ILE B 1 174 ? -11.703 10.852 -6.812 1 98.25 174 ILE B CA 1
ATOM 3024 C C . ILE B 1 174 ? -13.031 10.445 -7.453 1 98.25 174 ILE B C 1
ATOM 3026 O O . ILE B 1 174 ? -13.141 9.375 -8.039 1 98.25 174 ILE B O 1
ATOM 3030 N N . ILE B 1 175 ? -14.023 11.305 -7.488 1 98 175 ILE B N 1
ATOM 3031 C CA . ILE B 1 175 ? -15.375 10.945 -7.895 1 98 175 ILE B CA 1
ATOM 3032 C C . ILE B 1 175 ? -15.398 10.617 -9.383 1 98 175 ILE B C 1
ATOM 3034 O O . ILE B 1 175 ? -16.234 9.836 -9.844 1 98 175 ILE B O 1
ATOM 3038 N N . ARG B 1 176 ? -14.469 11.141 -10.219 1 97.5 176 ARG B N 1
ATOM 3039 C CA . ARG B 1 176 ? -14.438 10.906 -11.664 1 97.5 176 ARG B CA 1
ATOM 3040 C C . ARG B 1 176 ? -13.641 9.648 -11.992 1 97.5 176 ARG B C 1
ATOM 3042 O O . ARG B 1 176 ? -13.586 9.227 -13.148 1 97.5 176 ARG B O 1
ATOM 3049 N N . LYS B 1 177 ? -13 9.047 -10.961 1 98.06 177 LYS B N 1
ATOM 3050 C CA . LYS B 1 177 ? -12.219 7.824 -11.164 1 98.06 177 LYS B CA 1
ATOM 3051 C C . LYS B 1 177 ? -12.477 6.824 -10.039 1 98.06 177 LYS B C 1
ATOM 3053 O O . LYS B 1 177 ? -11.547 6.402 -9.352 1 98.06 177 LYS B O 1
ATOM 3058 N N . PRO B 1 178 ? -13.734 6.395 -9.945 1 98.31 178 PRO B N 1
ATOM 3059 C CA . PRO B 1 178 ? -14.125 5.57 -8.797 1 98.31 178 PRO B CA 1
ATOM 3060 C C . PRO B 1 178 ? -13.406 4.223 -8.758 1 98.31 178 PRO B C 1
ATOM 3062 O O . PRO B 1 178 ? -13.242 3.637 -7.688 1 98.31 178 PRO B O 1
ATOM 3065 N N . GLN B 1 179 ? -12.93 3.709 -9.922 1 97.62 179 GLN B N 1
ATOM 3066 C CA . GLN B 1 179 ? -12.266 2.41 -9.977 1 97.62 179 GLN B CA 1
ATOM 3067 C C . GLN B 1 179 ? -10.945 2.434 -9.219 1 97.62 179 GLN B C 1
ATOM 3069 O O . GLN B 1 179 ? -10.453 1.387 -8.797 1 97.62 179 GLN B O 1
ATOM 3074 N N . THR B 1 180 ? -10.398 3.639 -8.922 1 98.44 180 THR B N 1
ATOM 3075 C CA . THR B 1 180 ? -9.109 3.766 -8.242 1 98.44 180 THR B CA 1
ATOM 3076 C C . THR B 1 180 ? -9.266 3.555 -6.738 1 98.44 180 THR B C 1
ATOM 3078 O O . THR B 1 180 ? -8.281 3.469 -6.008 1 98.44 180 THR B O 1
ATOM 3081 N N . THR B 1 181 ? -10.5 3.434 -6.262 1 98.5 181 THR B N 1
ATOM 3082 C CA . THR B 1 181 ? -10.734 3.301 -4.828 1 98.5 181 THR B CA 1
ATOM 3083 C C . THR B 1 181 ? -10.773 1.831 -4.418 1 98.5 181 THR B C 1
ATOM 3085 O O . THR B 1 181 ? -10.844 1.514 -3.23 1 98.5 181 THR B O 1
ATOM 3088 N N . PHE B 1 182 ? -10.703 0.917 -5.422 1 98.31 182 PHE B N 1
ATOM 3089 C CA . PHE B 1 182 ? -10.75 -0.509 -5.125 1 98.31 182 PHE B CA 1
ATOM 3090 C C . PHE B 1 182 ? -9.664 -0.887 -4.117 1 98.31 182 PHE B C 1
ATOM 3092 O O . PHE B 1 182 ? -8.484 -0.653 -4.355 1 98.31 182 PHE B O 1
ATOM 3099 N N . GLY B 1 183 ? -10.078 -1.406 -3.008 1 97.62 183 GLY B N 1
ATOM 3100 C CA . GLY B 1 183 ? -9.18 -2.014 -2.045 1 97.62 183 GLY B CA 1
ATOM 3101 C C . GLY B 1 183 ? -8.492 -1.002 -1.144 1 97.62 183 GLY B C 1
ATOM 3102 O O . GLY B 1 183 ? -7.438 -1.279 -0.578 1 97.62 183 GLY B O 1
ATOM 3103 N N . ASN B 1 184 ? -8.984 0.214 -1.063 1 98.25 184 ASN B N 1
ATOM 3104 C CA . ASN B 1 184 ? -8.367 1.188 -0.169 1 98.25 184 ASN B CA 1
ATOM 3105 C C . ASN B 1 184 ? -9.414 2.047 0.532 1 98.25 184 ASN B C 1
ATOM 3107 O O . ASN B 1 184 ? -10.609 1.886 0.296 1 98.25 184 ASN B O 1
ATOM 3111 N N . VAL B 1 185 ? -9.031 2.969 1.384 1 98.56 185 VAL B N 1
ATOM 3112 C CA . VAL B 1 185 ? -9.898 3.68 2.316 1 98.56 185 VAL B CA 1
ATOM 3113 C C . VAL B 1 185 ? -10.781 4.668 1.553 1 98.56 185 VAL B C 1
ATOM 3115 O O . VAL B 1 185 ? -11.828 5.094 2.053 1 98.56 185 VAL B O 1
ATOM 3118 N N . LYS B 1 186 ? -10.453 4.98 0.347 1 98.69 186 LYS B N 1
ATOM 3119 C CA . LYS B 1 186 ? -11.18 6.016 -0.38 1 98.69 186 LYS B CA 1
ATOM 3120 C C . LYS B 1 186 ? -12.508 5.484 -0.909 1 98.69 186 LYS B C 1
ATOM 3122 O O . LYS B 1 186 ? -13.391 6.266 -1.274 1 98.69 186 LYS B O 1
ATOM 3127 N N . ALA B 1 187 ? -12.648 4.129 -0.915 1 98.62 187 ALA B N 1
ATOM 3128 C CA . ALA B 1 187 ? -13.969 3.57 -1.201 1 98.62 187 ALA B CA 1
ATOM 3129 C C . ALA B 1 187 ? -15 4.051 -0.187 1 98.62 187 ALA B C 1
ATOM 3131 O O . ALA B 1 187 ? -16.172 4.254 -0.528 1 98.62 187 ALA B O 1
ATOM 3132 N N . ASP B 1 188 ? -14.594 4.273 1.056 1 98.69 188 ASP B N 1
ATOM 3133 C CA . ASP B 1 188 ? -15.484 4.77 2.098 1 98.69 188 ASP B CA 1
ATOM 3134 C C . ASP B 1 188 ? -15.945 6.195 1.795 1 98.69 188 ASP B C 1
ATOM 3136 O O . ASP B 1 188 ? -17.078 6.566 2.1 1 98.69 188 ASP B O 1
ATOM 3140 N N . VAL B 1 189 ? -15.039 6.969 1.205 1 98.88 189 VAL B N 1
ATOM 3141 C CA . VAL B 1 189 ? -15.336 8.359 0.873 1 98.88 189 VAL B CA 1
ATOM 3142 C C . VAL B 1 189 ? -16.422 8.406 -0.198 1 98.88 189 VAL B C 1
ATOM 3144 O O . VAL B 1 189 ? -17.406 9.133 -0.054 1 98.88 189 VAL B O 1
ATOM 3147 N N . LEU B 1 190 ? -16.25 7.617 -1.261 1 98.75 190 LEU B N 1
ATOM 3148 C CA . LEU B 1 190 ? -17.25 7.621 -2.33 1 98.75 190 LEU B CA 1
ATOM 3149 C C . LEU B 1 190 ? -18.562 7.004 -1.854 1 98.75 190 LEU B C 1
ATOM 3151 O O . LEU B 1 190 ? -19.641 7.445 -2.254 1 98.75 190 LEU B O 1
ATOM 3155 N N . ALA B 1 191 ? -18.453 5.957 -1.018 1 98.44 191 ALA B N 1
ATOM 3156 C CA . ALA B 1 191 ? -19.672 5.367 -0.468 1 98.44 191 ALA B CA 1
ATOM 3157 C C . ALA B 1 191 ? -20.484 6.402 0.305 1 98.44 191 ALA B C 1
ATOM 3159 O O . ALA B 1 191 ? -21.719 6.352 0.312 1 98.44 191 ALA B O 1
ATOM 3160 N N . LEU B 1 192 ? -19.844 7.332 0.931 1 98.5 192 LEU B N 1
ATOM 3161 C CA . LEU B 1 192 ? -20.5 8.359 1.727 1 98.5 192 LEU B CA 1
ATOM 3162 C C . LEU B 1 192 ? -21.031 9.484 0.836 1 98.5 192 LEU B C 1
ATOM 3164 O O . LEU B 1 192 ? -22.125 10.008 1.07 1 98.5 192 LEU B O 1
ATOM 3168 N N . LYS B 1 193 ? -20.344 9.844 -0.24 1 98.62 193 LYS B N 1
ATOM 3169 C CA . LYS B 1 193 ? -20.578 11.117 -0.916 1 98.62 193 LYS B CA 1
ATOM 3170 C C . LYS B 1 193 ? -21.266 10.898 -2.262 1 98.62 193 LYS B C 1
ATOM 3172 O O . LYS B 1 193 ? -21.781 11.852 -2.855 1 98.62 193 LYS B O 1
ATOM 3177 N N . ASP B 1 194 ? -21.266 9.727 -2.777 1 98.25 194 ASP B N 1
ATOM 3178 C CA . ASP B 1 194 ? -21.891 9.398 -4.051 1 98.25 194 ASP B CA 1
ATOM 3179 C C . ASP B 1 194 ? -22.906 8.273 -3.887 1 98.25 194 ASP B C 1
ATOM 3181 O O . ASP B 1 194 ? -22.547 7.094 -3.893 1 98.25 194 ASP B O 1
ATOM 3185 N N . PRO B 1 195 ? -24.156 8.555 -3.855 1 97.06 195 PRO B N 1
ATOM 3186 C CA . PRO B 1 195 ? -25.203 7.551 -3.623 1 97.06 195 PRO B CA 1
ATOM 3187 C C . PRO B 1 195 ? -25.234 6.473 -4.703 1 97.06 195 PRO B C 1
ATOM 3189 O O . PRO B 1 195 ? -25.766 5.379 -4.473 1 97.06 195 PRO B O 1
ATOM 3192 N N . SER B 1 196 ? -24.656 6.719 -5.793 1 97.75 196 SER B N 1
ATOM 3193 C CA . SER B 1 196 ? -24.688 5.766 -6.898 1 97.75 196 SER B CA 1
ATOM 3194 C C . SER B 1 196 ? -23.469 4.852 -6.871 1 97.75 196 SER B C 1
ATOM 3196 O O . SER B 1 196 ? -23.391 3.893 -7.637 1 97.75 196 SER B O 1
ATOM 3198 N N . PHE B 1 197 ? -22.594 5.121 -5.988 1 98.38 197 PHE B N 1
ATOM 3199 C CA . PHE B 1 197 ? -21.344 4.371 -5.93 1 98.38 197 PHE B CA 1
ATOM 3200 C C . PHE B 1 197 ? -21.594 2.951 -5.43 1 98.38 197 PHE B C 1
ATOM 3202 O O . PHE B 1 197 ? -22.312 2.748 -4.445 1 98.38 197 PHE B O 1
ATOM 3209 N N . LYS B 1 198 ? -21.031 1.949 -6.168 1 97 198 LYS B N 1
ATOM 3210 C CA . LYS B 1 198 ? -21 0.553 -5.742 1 97 198 LYS B CA 1
ATOM 3211 C C . LYS B 1 198 ? -19.562 0.076 -5.559 1 97 198 LYS B C 1
ATOM 3213 O O . LYS B 1 198 ? -18.781 0.029 -6.516 1 97 198 LYS B O 1
ATOM 3218 N N . ARG B 1 199 ? -19.266 -0.278 -4.363 1 96.25 199 ARG B N 1
ATOM 3219 C CA . ARG B 1 199 ? -17.938 -0.752 -4.035 1 96.25 199 ARG B CA 1
ATOM 3220 C C . ARG B 1 199 ? -17.594 -2.027 -4.801 1 96.25 199 ARG B C 1
ATOM 3222 O O . ARG B 1 199 ? -18.406 -2.951 -4.867 1 96.25 199 ARG B O 1
ATOM 3229 N N . THR B 1 200 ? -16.422 -2.064 -5.43 1 96.88 200 THR B N 1
ATOM 3230 C CA . THR B 1 200 ? -15.914 -3.307 -6 1 96.88 200 THR B CA 1
ATOM 3231 C C . THR B 1 200 ? -15.5 -4.281 -4.902 1 96.88 200 THR B C 1
ATOM 3233 O O . THR B 1 200 ? -14.898 -3.879 -3.902 1 96.88 200 THR B O 1
ATOM 3236 N N . ASN B 1 201 ? -15.875 -5.492 -5.031 1 98.06 201 ASN B N 1
ATOM 3237 C CA . ASN B 1 201 ? -15.641 -6.488 -3.992 1 98.06 201 ASN B CA 1
ATOM 3238 C C . ASN B 1 201 ? -14.586 -7.504 -4.414 1 98.06 201 ASN B C 1
ATOM 3240 O O . ASN B 1 201 ? -14.742 -8.172 -5.438 1 98.06 201 ASN B O 1
ATOM 3244 N N . PHE B 1 202 ? -13.547 -7.605 -3.621 1 98.81 202 PHE B N 1
ATOM 3245 C CA . PHE B 1 202 ? -12.398 -8.461 -3.863 1 98.81 202 PHE B CA 1
ATOM 3246 C C . PHE B 1 202 ? -12.828 -9.914 -4.051 1 98.81 202 PHE B C 1
ATOM 3248 O O . PHE B 1 202 ? -12.406 -10.57 -5.004 1 98.81 202 PHE B O 1
ATOM 3255 N N . CYS B 1 203 ? -13.68 -10.438 -3.205 1 98.81 203 CYS B N 1
ATOM 3256 C CA . CYS B 1 203 ? -14.141 -11.82 -3.275 1 98.81 203 CYS B CA 1
ATOM 3257 C C . CYS B 1 203 ? -15.008 -12.047 -4.504 1 98.81 203 CYS B C 1
ATOM 3259 O O . CYS B 1 203 ? -14.93 -13.094 -5.148 1 98.81 203 CYS B O 1
ATOM 3261 N N . SER B 1 204 ? -15.82 -11.07 -4.82 1 98.56 204 SER B N 1
ATOM 3262 C CA . SER B 1 204 ? -16.656 -11.18 -6.012 1 98.56 204 SER B CA 1
ATOM 3263 C C . SER B 1 204 ? -15.805 -11.273 -7.273 1 98.56 204 SER B C 1
ATOM 3265 O O . SER B 1 204 ? -16.156 -12.008 -8.203 1 98.56 204 SER B O 1
ATOM 3267 N N . ILE B 1 205 ? -14.695 -10.539 -7.34 1 98.62 205 ILE B N 1
ATOM 3268 C CA . ILE B 1 205 ? -13.797 -10.602 -8.484 1 98.62 205 ILE B CA 1
ATOM 3269 C C . ILE B 1 205 ? -13.203 -12.008 -8.594 1 98.62 205 ILE B C 1
ATOM 3271 O O . ILE B 1 205 ? -13.164 -12.594 -9.68 1 98.62 205 ILE B O 1
ATOM 3275 N N . ILE B 1 206 ? -12.742 -12.523 -7.469 1 98.62 206 ILE B N 1
ATOM 3276 C CA . ILE B 1 206 ? -12.141 -13.852 -7.445 1 98.62 206 ILE B CA 1
ATOM 3277 C C . ILE B 1 206 ? -13.141 -14.883 -7.957 1 98.62 206 ILE B C 1
ATOM 3279 O O . ILE B 1 206 ? -12.844 -15.633 -8.883 1 98.62 206 ILE B O 1
ATOM 3283 N N . LEU B 1 207 ? -14.32 -14.883 -7.355 1 98.38 207 LEU B N 1
ATOM 3284 C CA . LEU B 1 207 ? -15.328 -15.898 -7.621 1 98.38 207 LEU B CA 1
ATOM 3285 C C . LEU B 1 207 ? -15.867 -15.773 -9.047 1 98.38 207 LEU B C 1
ATOM 3287 O O . LEU B 1 207 ? -16.312 -16.766 -9.633 1 98.38 207 LEU B O 1
ATOM 3291 N N . GLY B 1 208 ? -15.789 -14.586 -9.617 1 97.94 208 GLY B N 1
ATOM 3292 C CA . GLY B 1 208 ? -16.297 -14.352 -10.953 1 97.94 208 GLY B CA 1
ATOM 3293 C C . GLY B 1 208 ? -15.211 -14.312 -12.016 1 97.94 208 GLY B C 1
ATOM 3294 O O . GLY B 1 208 ? -15.484 -14.008 -13.18 1 97.94 208 GLY B O 1
ATOM 3295 N N . SER B 1 209 ? -13.969 -14.547 -11.664 1 98 209 SER B N 1
ATOM 3296 C CA . SER B 1 209 ? -12.844 -14.43 -12.594 1 98 209 SER B CA 1
ATOM 3297 C C . SER B 1 209 ? -12.953 -15.453 -13.719 1 98 209 SER B C 1
ATOM 3299 O O . SER B 1 209 ? -13.781 -16.359 -13.664 1 98 209 SER B O 1
ATOM 3301 N N . LYS B 1 210 ? -12.109 -15.344 -14.75 1 97.25 210 LYS B N 1
ATOM 3302 C CA . LYS B 1 210 ? -12.141 -16.203 -15.922 1 97.25 210 LYS B CA 1
ATOM 3303 C C . LYS B 1 210 ? -11.539 -17.578 -15.617 1 97.25 210 LYS B C 1
ATOM 3305 O O . LYS B 1 210 ? -11.656 -18.5 -16.422 1 97.25 210 LYS B O 1
ATOM 3310 N N . TRP B 1 211 ? -10.891 -17.656 -14.453 1 97.31 211 TRP B N 1
ATOM 3311 C CA . TRP B 1 211 ? -10.336 -18.969 -14.094 1 97.31 211 TRP B CA 1
ATOM 3312 C C . TRP B 1 211 ? -11.445 -19.984 -13.867 1 97.31 211 TRP B C 1
ATOM 3314 O O . TRP B 1 211 ? -12.5 -19.656 -13.32 1 97.31 211 TRP B O 1
ATOM 3324 N N . PRO B 1 212 ? -11.211 -21.266 -14.266 1 91.56 212 PRO B N 1
ATOM 3325 C CA . PRO B 1 212 ? -12.219 -22.281 -13.992 1 91.56 212 PRO B CA 1
ATOM 3326 C C . PRO B 1 212 ? -12.438 -22.516 -12.5 1 91.56 212 PRO B C 1
ATOM 3328 O O . PRO B 1 212 ? -11.547 -22.25 -11.695 1 91.56 212 PRO B O 1
ATOM 3331 N N . GLY B 1 213 ? -13.703 -23.125 -12.156 1 81.31 213 GLY B N 1
ATOM 3332 C CA . GLY B 1 213 ? -14.078 -23.422 -10.781 1 81.31 213 GLY B CA 1
ATOM 3333 C C . GLY B 1 213 ? -14.883 -22.312 -10.133 1 81.31 213 GLY B C 1
ATOM 3334 O O . GLY B 1 213 ? -14.977 -21.219 -10.672 1 81.31 213 GLY B O 1
#

pLDDT: mean 97.7, std 3.39, range [61.22, 98.94]

InterPro domains:
  IPR006674 HD domain [PF01966] (32-119)

Solvent-accessible surface area (backbone atoms only — not comparable to full-atom values): 22206 Å² total; per-residue (Å²): 129,86,48,67,57,77,84,40,73,52,68,71,49,73,67,43,46,50,50,50,51,51,38,54,73,66,40,56,69,68,58,37,24,48,19,55,46,15,29,52,46,13,49,51,48,30,60,76,70,68,53,78,66,57,66,60,54,30,39,52,24,19,53,28,33,60,44,5,48,31,81,91,40,42,60,76,77,56,32,38,28,47,28,8,14,49,52,46,38,61,58,42,62,76,68,72,59,54,68,69,58,42,48,41,31,25,50,14,15,46,38,46,69,41,70,82,50,37,77,79,48,60,50,48,23,19,25,34,25,49,4,43,37,29,73,58,40,30,50,66,53,85,78,48,52,70,65,45,55,51,48,49,33,71,78,34,60,72,55,75,54,38,58,62,50,53,51,49,50,52,32,70,42,37,66,88,33,60,77,50,24,46,38,32,40,55,40,42,41,36,56,71,75,32,89,81,56,74,84,72,50,56,56,58,41,30,62,64,27,83,56,84,97,130,87,48,67,58,75,85,40,73,53,69,72,48,73,67,44,46,50,49,51,50,51,40,54,74,67,40,56,70,68,59,37,25,48,20,54,47,17,29,51,46,11,51,51,48,31,59,75,68,69,54,80,66,58,66,60,54,31,40,51,24,19,52,27,32,61,43,5,49,31,81,91,42,42,58,76,76,56,32,40,28,46,29,7,14,50,52,46,39,61,58,42,61,75,69,71,58,53,69,69,58,42,48,42,30,25,49,13,15,47,38,44,70,40,70,84,49,36,78,80,49,61,52,47,23,18,27,33,24,49,4,42,37,31,72,58,40,30,50,67,53,83,78,47,53,69,66,45,55,52,47,49,34,70,78,33,62,72,56,72,53,38,57,61,48,53,51,49,50,53,33,69,44,35,67,88,33,61,79,52,22,46,39,32,40,56,39,43,39,38,56,70,75,32,90,80,57,74,81,72,49,54,56,58,41,30,64,65,26,84,58,85,93

Nearest PDB structures (foldseek):
  6dk9-assembly4_F  TM=7.690E-01  e=1.112E-06  Saccharomyces cerevisiae YJM789
  3wfo-assembly3_C  TM=6.108E-01  e=2.800E-01  Aquifex aeolicus VF5
  3wfr-assembly2_F  TM=4.736E-01  e=1.661E-01  synthetic construct
  2paq-assembly1_A  TM=3.201E-01  e=8.748E-01  Escherichia coli K-12
  5tka-assembly1_A-2  TM=3.552E-01  e=1.622E+00  Priestia megaterium

Foldseek 3Di:
DFDAFLNDTQDDPPLLVVLLVVLPVFDDLLLSLLLLQLLLQLVVVCVLVVHDDDSSLLSLLSSQLQSCLTPVQPDLAADSLQSSLVVSLVSVVVVPDDPVSSVLSSLLSNCLQPPPPQCPDHSSNNSSNSSNCCSQVVVCVVVDDPSNVVRSCVVRNQDPPNNVVVLVSLCSSCVSHQVNCAPTPSLVSCVVVPVVDDHDDPVVCVVPDPDDD/DFDAFLNDTQDDPPLLVVLLVVLPVFDDLLLSLLLLQLLLQLVVVCVLVVHDDDSSLLSLLSSQLQSCLTPVQPDLAADSLQSSLVVSLVSVVVVPDDPVSSVLSSLLSNCLQPPPPQCPDHSSNNSSNSSNCCRQVVPCVVVDDPSNVVRSCVVRNQDPVNNVVVLVSLCSSCVSHQVNCAPTPSLVSCVVVPVVDDHDDPVVCVVPDPDDD

Radius of gyration: 21.79 Å; Cα contacts (8 Å, |Δi|>4): 697; chains: 2; bounding box: 50×64×48 Å

Secondary structure (DSSP, 8-state):
---EETTEEPP-SHHHHHHHHHHHHHS-HHHHHHHHHHHHHHHHHHHHHT----HHHHHHHHHHTTGGGSTTT--SSS-HHHHHHHHHHHHHHTTT--HHHHHHHHHHHHTTT-TTSGGGS-HHHHHHHHHHIIIII-TTGGGS-HHHHHHHHHHSPPPTTHHHHHHHHHHHHHTT-GGGGTTSTHHHHHHHH-TT-----HHHHHHHSSS--/---EETTEEPP-SHHHHHHHHHHHHHS-HHHHHHHHHHHHHHHHHHHHTT----HHHHHHHHHHTTGGGSTTT--SSS-HHHHHHHHHHHHHHTTT--HHHHHHHHHHHHTTT-TTSGGGS-HHHHHHHHHHIIIII-TTGGGS-HHHHHHHHHHSPPPTTHHHHHHHHHHHHHTT-GGGGTTSTHHHHHHHH-TT-----HHHHHHHSSS--